Protein AF-0000000065928190 (afdb_homodimer)

pLDDT: mean 97.29, std 3.06, range [62.31, 98.94]

Organism: Dirofilaria immitis (NCBI:txid6287)

Secondary structure (DSSP, 8-state):
--EEEEE-SSSGGGHHHHHHHHHTT---EEEE--HHHHHHHGGGSGGG-S-EEEETTEEEESHHHHHHHHHHHTT-S-SSHHHHHHHHHHHHHHHHHHHHHHHHHHH-HHHHHHHIIIIIHHHHHHHHHHHHTTTGGGSSBTTBSS--HHHHHHHHHHHHHHHH-TTTTTT-HHHHHHHHHHHTSHHHHHHHHHHHHHT--SSTTS--/--EEEEE-SSSGGGHHHHHHHHHTT---EEEE--HHHHHHHGGGSGGG-S-EEEETTEEEESHHHHHHHHHHHTT-S-SSHHHHHHHHHHHHHHHHHHHHHHHHHHH-HHHHHHHIIIIIHHHHHHHHHHHHTTTGGGSSBTTBSS--HHHHHHHHHHHHHHHH-TTTTTT-HHHHHHHHHHHTSHHHHHHHHHHHHHT--SSTTS--

Solvent-accessible surface area (backbone atoms only — not comparable to full-atom values): 22181 Å² total; per-residue (Å²): 133,65,33,34,41,38,32,53,76,39,37,58,75,47,35,34,52,51,49,46,34,53,61,70,68,49,74,61,46,81,43,64,43,54,72,81,61,38,72,82,50,28,84,80,30,72,78,48,50,73,33,34,36,28,63,64,88,44,78,36,36,46,51,69,22,42,44,52,43,51,13,65,74,66,66,17,43,60,90,46,68,70,47,29,31,51,46,41,26,52,38,52,54,52,47,54,50,50,50,54,48,51,47,32,64,74,73,32,39,92,79,35,44,64,56,34,61,71,53,49,49,54,56,51,50,46,40,52,42,57,57,33,36,75,26,73,65,22,74,52,30,74,69,18,92,43,72,36,52,43,48,33,42,50,40,48,53,52,54,53,47,35,66,61,36,78,63,72,43,74,87,32,62,50,52,44,51,37,44,51,54,56,47,61,36,66,57,42,33,53,50,49,52,54,46,58,72,66,61,59,38,53,36,93,80,80,49,105,134,65,33,35,40,38,33,52,76,38,36,58,75,48,37,34,52,51,50,46,34,51,60,70,68,49,74,62,46,81,44,65,44,52,71,80,61,39,70,81,50,28,84,79,32,73,78,48,50,72,34,33,38,29,61,64,90,44,78,34,34,46,52,70,24,42,43,52,42,51,12,65,73,67,67,17,44,58,91,45,68,70,46,29,31,52,47,40,25,52,39,52,53,50,48,54,49,49,51,54,50,51,48,32,63,73,73,32,40,92,78,36,46,64,57,35,62,72,54,47,47,54,55,51,50,47,40,53,41,56,57,34,37,75,25,71,66,22,72,53,30,74,70,18,92,41,73,38,51,44,48,33,43,49,39,48,52,52,54,52,48,36,67,62,36,77,63,72,44,74,90,32,63,50,52,43,50,37,43,50,54,55,47,60,36,66,58,42,34,55,50,49,50,54,46,58,72,66,60,59,37,52,36,95,79,80,50,105

Foldseek 3Di:
DEKEWEDALFCELCVLVVLVCLLLVHDYHYHHDHPVRLVVCLVVAVVSDDGWMDDDPDIDHDSVRSLVVVQVVSVQQDDDPVSNVQLVVLLVLLVVLVVVVCCCFPPPVVPCLVVCLVPVLLVSLVVSLVQCCVEPHLQEESNHPGHHSSLSSLLVSVVVVCVSPVCSCVVRVSSVNSNVVSCPSPSNVVVVVVVVVVVRHNDPVPTD/DEKEWEDALFCELCVLVVLVCLLLVHDYHYHHDHPVRLVVCLVVAVVSDDGWMDDDPDIDHDSVRSLVVVQVVSVQQDDDPVSNVQLVVLLVLLVVLVVVVCCCFPPPVVPCLVVCLVPVLLVSLVVSLVQCCVEPHLQEESNHPGHHSSLSSLLVSVVVVCVSPVCSCVVRVSSVNSNVVSCPSPSNVVVVVVVVVVVRHNDPVNTD

Sequence (416 aa):
MSYKLTYFPIRGLAEPIRLLLVDQGIKFTDEHIPKDDFVSIKSQFQFGQLPCFYDGDQQIVQSGAILRHLARKFNLNGENNAETSYVDMFYEGIRDLHSKYTRMIYEAYETQKDPFIKNILPQELAKLEKLLATRDNGKNFILGDKISFADYVLFEELDVQQILDPHCLEKFPLLKAFHQRLGDKPKIKEYCAKRNASKMPVNGNGKQMSYKLTYFPIRGLAEPIRLLLVDQGIKFTDEHIPKDDFVSIKSQFQFGQLPCFYDGDQQIVQSGAILRHLARKFNLNGENNAETSYVDMFYEGIRDLHSKYTRMIYEAYETQKDPFIKNILPQELAKLEKLLATRDNGKNFILGDKISFADYVLFEELDVQQILDPHCLEKFPLLKAFHQRLGDKPKIKEYCAKRNASKMPVNGNGKQ

Nearest PDB structures (foldseek):
  1tu7-assembly1_B  TM=9.940E-01  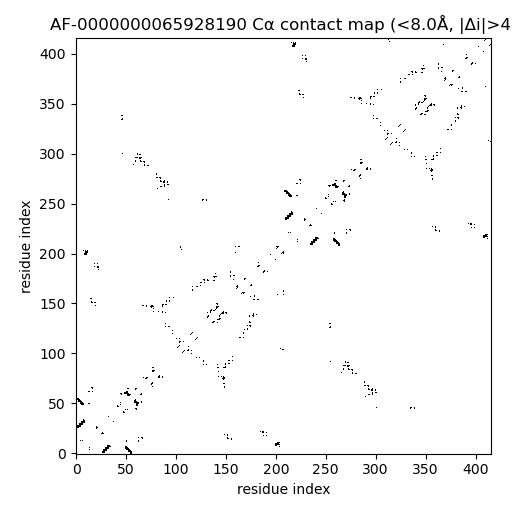e=1.735E-29  Onchocerca volvulus
  5d73-assembly1_B  TM=9.952E-01  e=2.834E-28  Wuchereria bancrofti
  4q5f-assembly1_A  TM=9.000E-01  e=3.903E-14  Ascaris suum
  3vpq-assembly1_A  TM=8.526E-01  e=6.044E-13  Bombyx mori
  2hnl-assembly1_B  TM=8.867E-01  e=6.780E-12  Onchocerca volvulus

Radius of gyration: 20.96 Å; Cα contacts (8 Å, |Δi|>4): 597; chains: 2; bounding box: 44×54×53 Å

InterPro domains:
  IPR003082 Glutathione S-transferase, Pi class [PR01268] (45-61)
  IPR003082 Glutathione S-transferase, Pi class [PR01268] (97-118)
  IPR003082 Glutathione S-transferase, Pi class [PR01268] (189-208)
  IPR004045 Glutathione S-transferase, N-terminal [PF02798] (4-72)
  IPR004045 Glutathione S-transferase, N-terminal [PS50404] (1-78)
  IPR004046 Glutathione S-transferase, C-terminal [PF14497] (95-195)
  IPR010987 Glutathione S-transferase, C-terminal-like [PS50405] (80-200)
  IPR036249 Thioredoxin-like superfamily [SSF52833] (1-76)
  IPR036282 Glutathione S-transferase, C-terminal domain superfamily [SSF47616] (76-204)
  IPR040079 Glutathione transferase family [SFLDS00019] (1-198)
  IPR050213 Glutathione S-transferase superfamily [PTHR11571] (2-196)

Structure (mmCIF, N/CA/C/O backbone):
data_AF-0000000065928190-model_v1
#
loop_
_entity.id
_entity.type
_entity.pdbx_description
1 polymer 'Glutathione S-transferase'
#
loop_
_atom_site.group_PDB
_atom_site.id
_atom_site.type_symbol
_atom_site.label_atom_id
_atom_site.label_alt_id
_atom_site.label_comp_id
_atom_site.label_asym_id
_atom_site.label_entity_id
_atom_site.label_seq_id
_atom_site.pdbx_PDB_ins_code
_atom_site.Cartn_x
_atom_site.Cartn_y
_atom_site.Cartn_z
_atom_site.occupancy
_atom_site.B_iso_or_equiv
_atom_site.auth_seq_id
_atom_site.auth_comp_id
_atom_site.auth_asym_id
_atom_site.auth_atom_id
_atom_site.pdbx_PDB_model_num
ATOM 1 N N . MET A 1 1 ? -17.203 1.681 -23.172 1 62.91 1 MET A N 1
ATOM 2 C CA . MET A 1 1 ? -16.281 2.598 -22.516 1 62.91 1 MET A CA 1
ATOM 3 C C . MET A 1 1 ? -14.836 2.125 -22.672 1 62.91 1 MET A C 1
ATOM 5 O O . MET A 1 1 ? -14.578 0.923 -22.734 1 62.91 1 MET A O 1
ATOM 9 N N . SER A 1 2 ? -13.812 2.967 -23.078 1 87.94 2 SER A N 1
ATOM 10 C CA . SER A 1 2 ? -12.484 2.523 -23.5 1 87.94 2 SER A CA 1
ATOM 11 C C . SER A 1 2 ? -11.508 2.535 -22.328 1 87.94 2 SER A C 1
ATOM 13 O O . SER A 1 2 ? -11.438 3.51 -21.578 1 87.94 2 SER A O 1
ATOM 15 N N . TYR A 1 3 ? -10.961 1.403 -21.828 1 98.06 3 TYR A N 1
ATOM 16 C CA . TYR A 1 3 ? -9.914 1.293 -20.828 1 98.06 3 TYR A CA 1
ATOM 17 C C . TYR A 1 3 ? -8.531 1.328 -21.469 1 98.06 3 TYR A C 1
ATOM 19 O O . TYR A 1 3 ? -8.328 0.777 -22.547 1 98.06 3 TYR A O 1
ATOM 27 N N . LYS A 1 4 ? -7.625 2.062 -20.797 1 98.62 4 LYS A N 1
ATOM 28 C CA . LYS A 1 4 ? -6.23 2.104 -21.234 1 98.62 4 LYS A CA 1
ATOM 29 C C . LYS A 1 4 ? -5.285 1.964 -20.031 1 98.62 4 LYS A C 1
ATOM 31 O O . LYS A 1 4 ? -5.5 2.58 -19 1 98.62 4 LYS A O 1
ATOM 36 N N . LEU A 1 5 ? -4.355 1.077 -20.156 1 98.81 5 LEU A N 1
ATOM 37 C CA . LEU A 1 5 ? -3.262 0.922 -19.203 1 98.81 5 LEU A CA 1
ATOM 38 C C . LEU A 1 5 ? -1.934 1.33 -19.828 1 98.81 5 LEU A C 1
ATOM 40 O O . LEU A 1 5 ? -1.539 0.789 -20.859 1 98.81 5 LEU A O 1
ATOM 44 N N . THR A 1 6 ? -1.296 2.34 -19.281 1 98.75 6 THR A N 1
ATOM 45 C CA . THR A 1 6 ? 0.002 2.816 -19.734 1 98.75 6 THR A CA 1
ATOM 46 C C . THR A 1 6 ? 1.105 2.416 -18.766 1 98.75 6 THR A C 1
ATOM 48 O O . THR A 1 6 ? 1.013 2.691 -17.562 1 98.75 6 THR A O 1
ATOM 51 N N . TYR A 1 7 ? 2.061 1.746 -19.281 1 98.69 7 TYR A N 1
ATOM 52 C CA . TYR A 1 7 ? 3.203 1.332 -18.484 1 98.69 7 TYR A CA 1
ATOM 53 C C . TYR A 1 7 ? 4.438 1.118 -19.344 1 98.69 7 TYR A C 1
ATOM 55 O O . TYR A 1 7 ? 4.41 1.399 -20.547 1 98.69 7 TYR A O 1
ATOM 63 N N . PHE A 1 8 ? 5.598 0.828 -18.734 1 98.44 8 PHE A N 1
ATOM 64 C CA . PHE A 1 8 ? 6.809 0.451 -19.453 1 98.44 8 PHE A CA 1
ATOM 65 C C . PHE A 1 8 ? 6.656 -0.93 -20.078 1 98.44 8 PHE A C 1
ATOM 67 O O . PHE A 1 8 ? 5.77 -1.697 -19.703 1 98.44 8 PHE A O 1
ATOM 74 N N . PRO A 1 9 ? 7.52 -1.209 -21.062 1 97.44 9 PRO A N 1
ATOM 75 C CA . PRO A 1 9 ? 7.434 -2.535 -21.688 1 97.44 9 PRO A CA 1
ATOM 76 C C . PRO A 1 9 ? 8.055 -3.629 -20.812 1 97.44 9 PRO A C 1
ATOM 78 O O . PRO A 1 9 ? 8.953 -4.344 -21.266 1 97.44 9 PRO A O 1
ATOM 81 N N . ILE A 1 10 ? 7.555 -3.793 -19.641 1 98.25 10 ILE A N 1
ATOM 82 C CA . ILE A 1 10 ? 7.93 -4.809 -18.672 1 98.25 10 ILE A CA 1
ATOM 83 C C . ILE A 1 10 ? 6.684 -5.297 -17.922 1 98.25 10 ILE A C 1
ATOM 85 O O . ILE A 1 10 ? 5.617 -4.688 -18.031 1 98.25 10 ILE A O 1
ATOM 89 N N . ARG A 1 11 ? 6.746 -6.438 -17.219 1 98.31 11 ARG A N 1
ATOM 90 C CA . ARG A 1 11 ? 5.66 -6.883 -16.344 1 98.31 11 ARG A CA 1
ATOM 91 C C . ARG A 1 11 ? 5.43 -5.902 -15.203 1 98.31 11 ARG A C 1
ATOM 93 O O . ARG A 1 11 ? 4.414 -5.207 -15.172 1 98.31 11 ARG A O 1
ATOM 100 N N . GLY A 1 12 ? 6.48 -5.758 -14.336 1 97.81 12 GLY A N 1
ATOM 101 C CA . GLY A 1 12 ? 6.473 -4.762 -13.273 1 97.81 12 GLY A CA 1
ATOM 102 C C . GLY A 1 12 ? 5.145 -4.684 -12.539 1 97.81 12 GLY A C 1
ATOM 103 O O . GLY A 1 12 ? 4.469 -5.699 -12.359 1 97.81 12 GLY A O 1
ATOM 104 N N . LEU A 1 13 ? 4.77 -3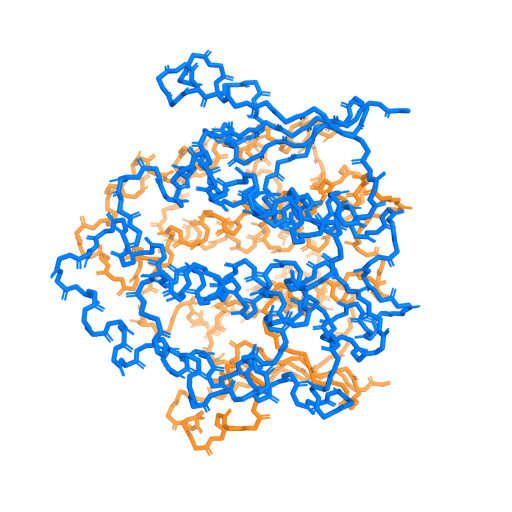.541 -12.102 1 98.5 13 LEU A N 1
ATOM 105 C CA . LEU A 1 13 ? 3.613 -3.309 -11.242 1 98.5 13 LEU A CA 1
ATOM 106 C C . LEU A 1 13 ? 2.322 -3.322 -12.055 1 98.5 13 LEU A C 1
ATOM 108 O O . LEU A 1 13 ? 1.229 -3.402 -11.492 1 98.5 13 LEU A O 1
ATOM 112 N N . ALA A 1 14 ? 2.4 -3.334 -13.344 1 98.75 14 ALA A N 1
ATOM 113 C CA . ALA A 1 14 ? 1.209 -3.291 -14.188 1 98.75 14 ALA A CA 1
ATOM 114 C C . ALA A 1 14 ? 0.687 -4.695 -14.469 1 98.75 14 ALA A C 1
ATOM 116 O O . ALA A 1 14 ? -0.461 -4.867 -14.891 1 98.75 14 ALA A O 1
ATOM 117 N N . GLU A 1 15 ? 1.521 -5.676 -14.25 1 98.81 15 GLU A N 1
ATOM 118 C CA . GLU A 1 15 ? 1.199 -7.02 -14.719 1 98.81 15 GLU A CA 1
ATOM 119 C C . GLU A 1 15 ? -0.028 -7.574 -14.008 1 98.81 15 GLU A C 1
ATOM 121 O O . GLU A 1 15 ? -0.903 -8.172 -14.633 1 98.81 15 GLU A O 1
ATOM 126 N N . PRO A 1 16 ? -0.152 -7.422 -12.68 1 98.94 16 PRO A N 1
ATOM 127 C CA . PRO A 1 16 ? -1.385 -7.906 -12.047 1 98.94 16 PRO A CA 1
ATOM 128 C C . PRO A 1 16 ? -2.635 -7.234 -12.609 1 98.94 16 PRO A C 1
ATOM 130 O O . PRO A 1 16 ? -3.703 -7.852 -12.664 1 98.94 16 PRO A O 1
ATOM 133 N N . ILE A 1 17 ? -2.496 -5.984 -13.016 1 98.94 17 ILE A N 1
ATOM 134 C CA . ILE A 1 17 ? -3.615 -5.262 -13.609 1 98.94 17 ILE A CA 1
ATOM 135 C C . ILE A 1 17 ? -3.986 -5.898 -14.945 1 98.94 17 ILE A C 1
ATOM 137 O O . ILE A 1 17 ? -5.164 -6.137 -15.219 1 98.94 17 ILE A O 1
ATOM 141 N N . ARG A 1 18 ? -2.965 -6.23 -15.758 1 98.88 18 ARG A N 1
ATOM 142 C CA . ARG A 1 18 ? -3.191 -6.914 -17.031 1 98.88 18 ARG A CA 1
ATOM 143 C C . ARG A 1 18 ? -3.881 -8.258 -16.812 1 98.88 18 ARG A C 1
ATOM 145 O O . ARG A 1 18 ? -4.863 -8.578 -17.484 1 98.88 18 ARG A O 1
ATOM 152 N N . LEU A 1 19 ? -3.383 -9.016 -15.875 1 98.94 19 LEU A N 1
ATOM 153 C CA . LEU A 1 19 ? -3.934 -10.328 -15.57 1 98.94 19 LEU A CA 1
ATOM 154 C C . LEU A 1 19 ? -5.402 -10.227 -15.18 1 98.94 19 LEU A C 1
ATOM 156 O O . LEU A 1 19 ? -6.23 -11.023 -15.633 1 98.94 19 LEU A O 1
ATOM 160 N N . LEU A 1 20 ? -5.734 -9.273 -14.328 1 98.88 20 LEU A N 1
ATOM 161 C CA . LEU A 1 20 ? -7.105 -9.039 -13.883 1 98.88 20 LEU A CA 1
ATOM 162 C C . LEU A 1 20 ? -8.016 -8.727 -15.07 1 98.88 20 LEU A C 1
ATOM 164 O O . LEU A 1 20 ? -9.062 -9.352 -15.234 1 98.88 20 LEU A O 1
ATOM 168 N N . LEU A 1 21 ? -7.59 -7.789 -15.93 1 98.81 21 LEU A N 1
ATOM 169 C CA . LEU A 1 21 ? -8.398 -7.363 -17.062 1 98.81 21 LEU A CA 1
ATOM 170 C C . LEU A 1 21 ? -8.602 -8.516 -18.047 1 98.81 21 LEU A C 1
ATOM 172 O O . LEU A 1 21 ? -9.719 -8.719 -18.531 1 98.81 21 LEU A O 1
ATOM 176 N N . VAL A 1 22 ? -7.566 -9.266 -18.281 1 98.69 22 VAL A N 1
ATOM 177 C CA . VAL A 1 22 ? -7.609 -10.391 -19.219 1 98.69 22 VAL A CA 1
ATOM 178 C C . VAL A 1 22 ? -8.562 -11.461 -18.688 1 98.69 22 VAL A C 1
ATOM 180 O O . VAL A 1 22 ? -9.453 -11.922 -19.406 1 98.69 22 VAL A O 1
ATOM 183 N N . ASP A 1 23 ? -8.406 -11.828 -17.469 1 98.62 23 ASP A N 1
ATOM 184 C CA . ASP A 1 23 ? -9.211 -12.891 -16.875 1 98.62 23 ASP A CA 1
ATOM 185 C C . ASP A 1 23 ? -10.695 -12.508 -16.859 1 98.62 23 ASP A C 1
ATOM 187 O O . ASP A 1 23 ? -11.562 -13.359 -17.062 1 98.62 23 ASP A O 1
ATOM 191 N N . GLN A 1 24 ? -10.977 -11.211 -16.625 1 98.19 24 GLN A N 1
ATOM 192 C CA . GLN A 1 24 ? -12.344 -10.742 -16.5 1 98.19 24 GLN A CA 1
ATOM 193 C C . GLN A 1 24 ? -12.938 -10.406 -17.875 1 98.19 24 GLN A C 1
ATOM 195 O O . GLN A 1 24 ? -14.086 -9.969 -17.969 1 98.19 24 GLN A O 1
ATOM 200 N N . GLY A 1 25 ? -12.156 -10.555 -18.875 1 97.94 25 GLY A N 1
ATOM 201 C CA . GLY A 1 25 ? -12.633 -10.344 -20.234 1 97.94 25 GLY A CA 1
ATOM 202 C C . GLY A 1 25 ? -12.875 -8.883 -20.562 1 97.94 25 GLY A C 1
ATOM 203 O O . GLY A 1 25 ? -13.758 -8.562 -21.359 1 97.94 25 GLY A O 1
ATOM 204 N N . ILE A 1 26 ? -12.172 -8.055 -19.938 1 97.88 26 ILE A N 1
ATOM 205 C CA . ILE A 1 26 ? -12.328 -6.621 -20.141 1 97.88 26 ILE A CA 1
ATOM 206 C C . ILE A 1 26 ? -11.352 -6.145 -21.203 1 97.88 26 ILE A C 1
ATOM 208 O O . ILE A 1 26 ? -10.133 -6.277 -21.047 1 97.88 26 ILE A O 1
ATOM 212 N N . LYS A 1 27 ? -11.922 -5.617 -22.25 1 97.5 27 LYS A N 1
ATOM 213 C CA . LYS A 1 27 ? -11.086 -5.082 -23.328 1 97.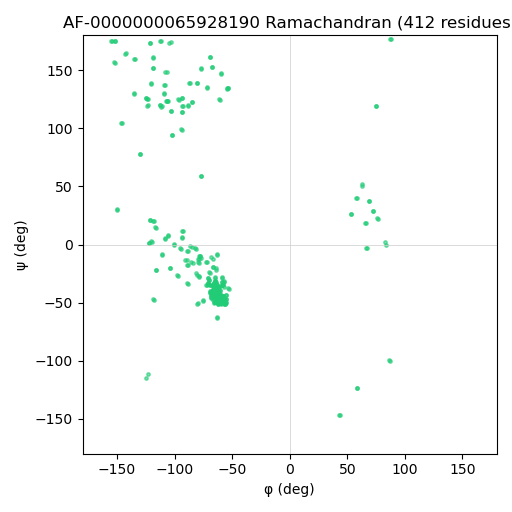5 27 LYS A CA 1
ATOM 214 C C . LYS A 1 27 ? -10.406 -3.783 -22.891 1 97.5 27 LYS A C 1
ATOM 216 O O . LYS A 1 27 ? -11.031 -2.939 -22.234 1 97.5 27 LYS A O 1
ATOM 221 N N . PHE A 1 28 ? -9.078 -3.67 -23.188 1 98.38 28 PHE A N 1
ATOM 222 C CA . PHE A 1 28 ? -8.32 -2.473 -22.844 1 98.38 28 PHE A CA 1
ATOM 223 C C . PHE A 1 28 ? -7.16 -2.277 -23.812 1 98.38 28 PHE A C 1
ATOM 225 O O . PHE A 1 28 ? -6.711 -3.23 -24.453 1 98.38 28 PHE A O 1
ATOM 232 N N . THR A 1 29 ? -6.711 -1.042 -23.922 1 98.38 29 THR A N 1
ATOM 233 C CA . THR A 1 29 ? -5.477 -0.741 -24.641 1 98.38 29 THR A CA 1
ATOM 234 C C . THR A 1 29 ? -4.27 -0.842 -23.703 1 98.38 29 THR A C 1
ATOM 236 O O . THR A 1 29 ? -4.219 -0.169 -22.672 1 98.38 29 THR A O 1
ATOM 239 N N . ASP A 1 30 ? -3.377 -1.722 -24.031 1 98.19 30 ASP A N 1
ATOM 240 C CA . ASP A 1 30 ? -2.127 -1.856 -23.297 1 98.19 30 ASP A CA 1
ATOM 241 C C . ASP A 1 30 ? -1.013 -1.039 -23.938 1 98.19 30 ASP A C 1
ATOM 243 O O . ASP A 1 30 ? -0.354 -1.506 -24.875 1 98.19 30 ASP A O 1
ATOM 247 N N . GLU A 1 31 ? -0.757 0.125 -23.406 1 98.31 31 GLU A N 1
ATOM 248 C CA . GLU A 1 31 ? 0.225 1.033 -23.984 1 98.31 31 GLU A CA 1
ATOM 249 C C . GLU A 1 31 ? 1.578 0.905 -23.297 1 98.31 31 GLU A C 1
ATOM 251 O O . GLU A 1 31 ? 1.672 1.056 -22.078 1 98.31 31 GLU A O 1
ATOM 256 N N . HIS A 1 32 ? 2.58 0.648 -24.078 1 98.12 32 HIS A N 1
ATOM 257 C CA . HIS A 1 32 ? 3.945 0.547 -23.578 1 98.12 32 HIS A CA 1
ATOM 258 C C . HIS A 1 32 ? 4.77 1.769 -23.969 1 98.12 32 HIS A C 1
ATOM 260 O O . HIS A 1 32 ? 4.875 2.092 -25.156 1 98.12 32 HIS A O 1
ATOM 266 N N . ILE A 1 33 ? 5.32 2.414 -22.984 1 97.94 33 ILE A N 1
ATOM 267 C CA . ILE A 1 33 ? 6.156 3.59 -23.203 1 97.94 33 ILE A CA 1
ATOM 268 C C . ILE A 1 33 ? 7.602 3.275 -22.828 1 97.94 33 ILE A C 1
ATOM 270 O O . ILE A 1 33 ? 7.895 2.973 -21.672 1 97.94 33 ILE A O 1
ATOM 274 N N . PRO A 1 34 ? 8.523 3.398 -23.828 1 96.94 34 PRO A N 1
ATOM 275 C CA . PRO A 1 34 ? 9.93 3.242 -23.469 1 96.94 34 PRO A CA 1
ATOM 276 C C . PRO A 1 34 ? 10.383 4.258 -22.422 1 96.94 34 PRO A C 1
ATOM 278 O O . PRO A 1 34 ? 9.945 5.414 -22.438 1 96.94 34 PRO A O 1
ATOM 281 N N . LYS A 1 35 ? 11.266 3.846 -21.609 1 95 35 LYS A N 1
ATOM 282 C CA . LYS A 1 35 ? 11.727 4.672 -20.5 1 95 35 LYS A CA 1
ATOM 283 C C . LYS A 1 35 ? 12.227 6.027 -21 1 95 35 LYS A C 1
ATOM 285 O O . LYS A 1 35 ? 11.945 7.059 -20.391 1 95 35 LYS A O 1
ATOM 290 N N . ASP A 1 36 ? 12.953 6.043 -22.031 1 95.69 36 ASP A N 1
ATOM 291 C CA . ASP A 1 36 ? 13.531 7.27 -22.562 1 95.69 36 ASP A CA 1
ATOM 292 C C . ASP A 1 36 ? 12.438 8.227 -23.047 1 95.69 36 ASP A C 1
ATOM 294 O O . ASP A 1 36 ? 12.586 9.445 -22.953 1 95.69 36 ASP A O 1
ATOM 298 N N . ASP A 1 37 ? 11.352 7.691 -23.516 1 97.38 37 ASP A N 1
ATOM 299 C CA . ASP A 1 37 ? 10.234 8.5 -24 1 97.38 37 ASP A CA 1
ATOM 300 C C . ASP A 1 37 ? 9.398 9.031 -22.844 1 97.38 37 ASP A C 1
ATOM 302 O O . ASP A 1 37 ? 8.781 10.094 -22.953 1 97.38 37 ASP A O 1
ATOM 306 N N . PHE A 1 38 ? 9.422 8.297 -21.781 1 97.38 38 PHE A N 1
ATOM 307 C CA . PHE A 1 38 ? 8.617 8.648 -20.625 1 97.38 38 PHE A CA 1
ATOM 308 C C . PHE A 1 38 ? 9.086 9.969 -20.016 1 97.38 38 PHE A C 1
ATOM 310 O O . PHE A 1 38 ? 8.273 10.758 -19.531 1 97.38 38 PHE A O 1
ATOM 317 N N . VAL A 1 39 ? 10.359 10.305 -20.094 1 95.75 39 VAL A N 1
ATOM 318 C CA . VAL A 1 39 ? 10.961 11.477 -19.469 1 95.75 39 VAL A CA 1
ATOM 319 C C . VAL A 1 39 ? 10.266 12.742 -19.984 1 95.75 39 VAL A C 1
ATOM 321 O O . VAL A 1 39 ? 9.977 13.656 -19.203 1 95.75 39 VAL A O 1
ATOM 324 N N . SER A 1 40 ? 9.875 12.75 -21.203 1 97.12 40 SER A N 1
ATOM 325 C CA . SER A 1 40 ? 9.336 13.961 -21.812 1 97.12 40 SER A CA 1
ATOM 326 C C . SER A 1 40 ? 7.844 14.102 -21.531 1 97.12 40 SER A C 1
ATOM 328 O O . SER A 1 40 ? 7.277 15.188 -21.688 1 97.12 40 SER A O 1
ATOM 330 N N . ILE A 1 41 ? 7.199 13 -21.078 1 97.38 41 ILE A N 1
ATOM 331 C CA . ILE A 1 41 ? 5.746 13.078 -20.953 1 97.38 41 ILE A CA 1
ATOM 332 C C . ILE A 1 41 ? 5.332 12.836 -19.5 1 97.38 41 ILE A C 1
ATOM 334 O O . ILE A 1 41 ? 4.141 12.805 -19.188 1 97.38 41 ILE A O 1
ATOM 338 N N . LYS A 1 42 ? 6.266 12.641 -18.609 1 96.38 42 LYS A N 1
ATOM 339 C CA . LYS A 1 42 ? 5.984 12.234 -17.25 1 96.38 42 LYS A CA 1
ATOM 340 C C . LYS A 1 42 ? 5.078 13.242 -16.547 1 96.38 42 LYS A C 1
ATOM 342 O O . LYS A 1 42 ? 4.293 12.875 -15.664 1 96.38 42 LYS A O 1
ATOM 347 N N . SER A 1 43 ? 5.109 14.547 -16.922 1 95.31 43 SER A N 1
ATOM 348 C CA . SER A 1 43 ? 4.312 15.594 -16.281 1 95.31 43 SER A CA 1
ATOM 349 C C . SER A 1 43 ? 2.826 15.406 -16.562 1 95.31 43 SER A C 1
ATOM 351 O O . SER A 1 43 ? 1.983 16 -15.891 1 95.31 43 SER A O 1
ATOM 353 N N . GLN A 1 44 ? 2.477 14.508 -17.484 1 95.75 44 GLN A N 1
ATOM 354 C CA . GLN A 1 44 ? 1.084 14.242 -17.828 1 95.75 44 GLN A CA 1
ATOM 355 C C . GLN A 1 44 ? 0.431 13.328 -16.797 1 95.75 44 GLN A C 1
ATOM 357 O O . GLN A 1 44 ? -0.795 13.211 -16.75 1 95.75 44 GLN A O 1
ATOM 362 N N . PHE A 1 45 ? 1.271 12.758 -16.062 1 97.31 45 PHE A N 1
ATOM 363 C CA . PHE A 1 45 ? 0.772 11.75 -15.125 1 97.31 45 PHE A CA 1
ATOM 364 C C . PHE A 1 45 ? 0.851 12.266 -13.695 1 97.31 45 PHE A C 1
ATOM 366 O O . PHE A 1 45 ? 1.852 12.867 -13.297 1 97.31 45 PHE A O 1
ATOM 373 N N . GLN A 1 46 ? -0.198 12 -12.953 1 96.44 46 GLN A N 1
ATOM 374 C CA . GLN A 1 46 ? -0.129 12.32 -11.539 1 96.44 46 GLN A CA 1
ATOM 375 C C . GLN A 1 46 ? 1.086 11.672 -10.883 1 96.44 46 GLN A C 1
ATOM 377 O O . GLN A 1 46 ? 1.413 10.516 -11.18 1 96.44 46 GLN A O 1
ATOM 382 N N . PHE A 1 47 ? 1.809 12.438 -10.086 1 97.62 47 PHE A N 1
ATOM 383 C CA . PHE A 1 47 ? 3.045 12.078 -9.406 1 97.62 47 PHE A CA 1
ATOM 384 C C . PHE A 1 47 ? 4.172 11.852 -10.406 1 97.62 47 PHE A C 1
ATOM 386 O O . PHE A 1 47 ? 5.293 11.516 -10.016 1 97.62 47 PHE A O 1
ATOM 393 N N . GLY A 1 48 ? 3.859 11.945 -11.719 1 97.25 48 GLY A N 1
ATOM 394 C CA . GLY A 1 48 ? 4.871 11.688 -12.727 1 97.25 48 GLY A CA 1
ATOM 395 C C . GLY A 1 48 ? 5.293 10.227 -12.789 1 97.25 48 GLY A C 1
ATOM 396 O O . GLY A 1 48 ? 6.469 9.93 -13.016 1 97.25 48 GLY A O 1
ATOM 397 N N . GLN A 1 49 ? 4.309 9.352 -12.602 1 97.19 49 GLN A N 1
ATOM 398 C CA . GLN A 1 49 ? 4.66 7.941 -12.477 1 97.19 49 GLN A CA 1
ATOM 399 C C . GLN A 1 49 ? 3.734 7.066 -13.312 1 97.19 49 GLN A C 1
ATOM 401 O O . GLN A 1 49 ? 2.66 7.508 -13.727 1 97.19 49 GLN A O 1
ATOM 406 N N . LEU A 1 50 ? 4.152 5.914 -13.602 1 98.31 50 LEU A N 1
ATOM 407 C CA . LEU A 1 50 ? 3.395 4.805 -14.172 1 98.31 50 LEU A CA 1
ATOM 408 C C . LEU A 1 50 ? 3.391 3.605 -13.227 1 98.31 50 LEU A C 1
ATOM 410 O O . LEU A 1 50 ? 4.281 3.471 -12.383 1 98.31 50 LEU A O 1
ATOM 414 N N . PRO A 1 51 ? 2.363 2.738 -13.242 1 98.69 51 PRO A N 1
ATOM 415 C CA . PRO A 1 51 ? 1.297 2.605 -14.234 1 98.69 51 PRO A CA 1
ATOM 416 C C . PRO A 1 51 ? 0.219 3.678 -14.094 1 98.69 51 PRO A C 1
ATOM 418 O O . PRO A 1 51 ? 0.039 4.234 -13.008 1 98.69 51 PRO A O 1
ATOM 421 N N . CYS A 1 52 ? -0.37 3.963 -15.188 1 98.75 52 CYS A N 1
ATOM 422 C CA . CYS A 1 52 ? -1.54 4.832 -15.258 1 98.75 52 CYS A CA 1
ATOM 423 C C . CYS A 1 52 ? -2.695 4.137 -15.961 1 98.75 52 CYS A C 1
ATOM 425 O O . CYS A 1 52 ? -2.527 3.604 -17.062 1 98.75 52 CYS A O 1
ATOM 427 N N . PHE A 1 53 ? -3.834 4.074 -15.336 1 98.81 53 PHE A N 1
ATOM 428 C CA . PHE A 1 53 ? -5.047 3.494 -15.898 1 98.81 53 PHE A CA 1
ATOM 429 C C . PHE A 1 53 ? -6.074 4.574 -16.203 1 98.81 53 PHE A C 1
ATOM 431 O O . PHE A 1 53 ? -6.316 5.461 -15.375 1 98.81 53 PHE A O 1
ATOM 438 N N . TYR A 1 54 ? -6.59 4.539 -17.391 1 98.25 54 TYR A N 1
ATOM 439 C CA . TYR A 1 54 ? -7.676 5.43 -17.797 1 98.25 54 TYR A CA 1
ATOM 440 C C . TYR A 1 54 ? -9.008 4.691 -17.812 1 98.25 54 TYR A C 1
ATOM 442 O O . TYR A 1 54 ? -9.172 3.707 -18.547 1 98.25 54 TYR A O 1
ATOM 450 N N . ASP A 1 55 ? -9.891 5.047 -16.984 1 97.44 55 ASP A N 1
ATOM 451 C CA . ASP A 1 55 ? -11.297 4.672 -17.031 1 97.44 55 ASP A CA 1
ATOM 452 C C . ASP A 1 55 ? -12.156 5.82 -17.578 1 97.44 55 ASP A C 1
ATOM 454 O O . ASP A 1 55 ? -12.602 6.68 -16.812 1 97.44 55 ASP A O 1
ATOM 458 N N . GLY A 1 56 ? -12.406 5.805 -18.828 1 94.19 56 GLY A N 1
ATOM 459 C CA . GLY A 1 56 ? -12.906 7.008 -19.469 1 94.19 56 GLY A CA 1
ATOM 460 C C . GLY A 1 56 ? -11.977 8.195 -19.328 1 94.19 56 GLY A C 1
ATOM 461 O O . GLY A 1 56 ? -10.789 8.102 -19.641 1 94.19 56 GLY A O 1
ATOM 462 N N . ASP A 1 57 ? -12.492 9.203 -18.797 1 91.62 57 ASP A N 1
ATOM 463 C CA . ASP A 1 57 ? -11.703 10.422 -18.625 1 91.62 57 ASP A CA 1
ATOM 464 C C . ASP A 1 57 ? -10.961 10.414 -17.297 1 91.62 57 ASP A C 1
ATOM 466 O O . ASP A 1 57 ? -10.109 11.273 -17.047 1 91.62 57 ASP A O 1
ATOM 470 N N . GLN A 1 58 ? -11.234 9.453 -16.547 1 94.69 58 GLN A N 1
ATOM 471 C CA . GLN A 1 58 ? -10.602 9.398 -15.242 1 94.69 58 GLN A CA 1
ATOM 472 C C . GLN A 1 58 ? -9.219 8.75 -15.32 1 94.69 58 GLN A C 1
ATOM 474 O O . GLN A 1 58 ? -9.086 7.633 -15.812 1 94.69 58 GLN A O 1
ATOM 479 N N . GLN A 1 59 ? -8.18 9.492 -14.867 1 97.19 59 GLN A N 1
ATOM 480 C CA . GLN A 1 59 ? -6.82 8.984 -14.742 1 97.19 59 GLN A CA 1
ATOM 481 C C . GLN A 1 59 ? -6.562 8.453 -13.328 1 97.19 59 GLN A C 1
ATOM 483 O O . GLN A 1 59 ? -6.816 9.148 -12.344 1 97.19 59 GLN A O 1
ATOM 488 N N . ILE A 1 60 ? -6.129 7.25 -13.234 1 98.25 60 ILE A N 1
ATOM 489 C CA . ILE A 1 60 ? -5.738 6.664 -11.953 1 98.25 60 ILE A CA 1
ATOM 490 C C . ILE A 1 60 ? -4.297 6.168 -12.039 1 98.25 60 ILE A C 1
ATOM 492 O O . ILE A 1 60 ? -3.945 5.402 -12.938 1 98.25 60 ILE A O 1
ATOM 496 N N . VAL A 1 61 ? -3.531 6.672 -11.102 1 98.19 61 VAL A N 1
ATOM 497 C CA . VAL A 1 61 ? -2.162 6.188 -10.977 1 98.19 61 VAL A CA 1
ATOM 498 C C . VAL A 1 61 ? -2.012 5.406 -9.672 1 98.19 61 VAL A C 1
ATOM 500 O O . VAL A 1 61 ? -2.951 5.328 -8.875 1 98.19 61 VAL A O 1
ATOM 503 N N . GLN A 1 62 ? -0.844 4.824 -9.484 1 98.19 62 GLN A N 1
ATOM 504 C CA . GLN A 1 62 ? -0.576 3.932 -8.359 1 98.19 62 GLN A CA 1
ATOM 505 C C . GLN A 1 62 ? -1.24 2.572 -8.57 1 98.19 62 GLN A C 1
ATOM 507 O O . GLN A 1 62 ? -2.469 2.48 -8.625 1 98.19 62 GLN A O 1
ATOM 512 N N . SER A 1 63 ? -0.42 1.559 -8.609 1 98.62 63 SER A N 1
ATOM 513 C CA . SER A 1 63 ? -0.891 0.228 -8.977 1 98.62 63 SER A CA 1
ATOM 514 C C . SER A 1 63 ? -1.955 -0.273 -8.008 1 98.62 63 SER A C 1
ATOM 516 O O . SER A 1 63 ? -2.961 -0.852 -8.43 1 98.62 63 SER A O 1
ATOM 518 N N . GLY A 1 64 ? -1.756 0.003 -6.684 1 98.5 64 GLY A N 1
ATOM 519 C CA . GLY A 1 64 ? -2.744 -0.423 -5.707 1 98.5 64 GLY A CA 1
ATOM 520 C C . GLY A 1 64 ? -4.09 0.257 -5.883 1 98.5 64 GLY A C 1
ATOM 521 O O . GLY A 1 64 ? -5.137 -0.375 -5.723 1 98.5 64 GLY A O 1
ATOM 522 N N . ALA A 1 65 ? -4.078 1.534 -6.211 1 98.69 65 ALA A N 1
ATOM 523 C CA . ALA A 1 65 ? -5.312 2.279 -6.449 1 98.69 65 ALA A CA 1
ATOM 524 C C . ALA A 1 65 ? -6.035 1.767 -7.691 1 98.69 65 ALA A C 1
ATOM 526 O O . ALA A 1 65 ? -7.262 1.639 -7.695 1 98.69 65 ALA A O 1
ATOM 527 N N . ILE A 1 66 ? -5.262 1.442 -8.734 1 98.81 66 ILE A N 1
ATOM 528 C CA . ILE A 1 66 ? -5.828 0.934 -9.977 1 98.81 66 ILE A CA 1
ATOM 529 C C . ILE A 1 66 ? -6.504 -0.412 -9.719 1 98.81 66 ILE A C 1
ATOM 531 O O . ILE A 1 66 ? -7.66 -0.615 -10.102 1 98.81 66 ILE A O 1
ATOM 535 N N . LEU A 1 67 ? -5.805 -1.267 -9.031 1 98.88 67 LEU A N 1
ATOM 536 C CA . LEU A 1 67 ? -6.324 -2.604 -8.766 1 98.88 67 LEU A CA 1
ATOM 537 C C . LEU A 1 67 ? -7.598 -2.535 -7.934 1 98.88 67 LEU A C 1
ATOM 539 O O . LEU A 1 67 ? -8.586 -3.205 -8.25 1 98.88 67 LEU A O 1
ATOM 543 N N . ARG A 1 68 ? -7.617 -1.709 -6.922 1 98.62 68 ARG A N 1
ATOM 544 C CA . ARG A 1 68 ? -8.781 -1.6 -6.055 1 98.62 68 ARG A CA 1
ATOM 545 C C . ARG A 1 68 ? -9.953 -0.947 -6.789 1 98.62 68 ARG A C 1
ATOM 547 O O . ARG A 1 68 ? -11.109 -1.294 -6.555 1 98.62 68 ARG A O 1
ATOM 554 N N . HIS A 1 69 ? -9.672 -0.002 -7.668 1 98.62 69 HIS A N 1
ATOM 555 C CA . HIS A 1 69 ? -10.703 0.599 -8.508 1 98.62 69 HIS A CA 1
ATOM 556 C C . HIS A 1 69 ? -11.391 -0.451 -9.367 1 98.62 69 HIS A C 1
ATOM 558 O O . HIS A 1 69 ? -12.625 -0.538 -9.383 1 98.62 69 HIS A O 1
ATOM 564 N N . LEU A 1 70 ? -10.609 -1.228 -10.023 1 98.69 70 LEU A N 1
ATOM 565 C CA . LEU A 1 70 ? -11.133 -2.279 -10.891 1 98.69 70 LEU A CA 1
ATOM 566 C C . LEU A 1 70 ? -11.883 -3.328 -10.07 1 98.69 70 LEU A C 1
ATOM 568 O O . LEU A 1 70 ? -12.906 -3.855 -10.523 1 98.69 70 LEU A O 1
ATOM 572 N N . ALA A 1 71 ? -11.344 -3.58 -8.922 1 98.62 71 ALA A N 1
ATOM 573 C CA . ALA A 1 71 ? -11.969 -4.578 -8.055 1 98.62 71 ALA A CA 1
ATOM 574 C C . ALA A 1 71 ? -13.383 -4.156 -7.668 1 98.62 71 ALA A C 1
ATOM 576 O O . ALA A 1 71 ? -14.305 -4.98 -7.66 1 98.62 71 ALA A O 1
ATOM 577 N N . ARG A 1 72 ? -13.562 -2.887 -7.305 1 97.75 72 ARG A N 1
ATOM 578 C CA . ARG A 1 72 ? -14.891 -2.389 -6.965 1 97.75 72 ARG A CA 1
ATOM 579 C C . ARG A 1 72 ? -15.805 -2.41 -8.18 1 97.75 72 ARG A C 1
ATOM 581 O O . ARG A 1 72 ? -16.984 -2.766 -8.07 1 97.75 72 ARG A O 1
ATOM 588 N N . LYS A 1 73 ? -15.266 -2.107 -9.258 1 97.25 73 LYS A N 1
ATOM 589 C CA . LYS A 1 73 ? -16.062 -1.99 -10.477 1 97.25 73 LYS A CA 1
ATOM 590 C C . LYS A 1 73 ? -16.531 -3.359 -10.961 1 97.25 73 LYS A C 1
ATOM 592 O O . LYS A 1 73 ? -17.625 -3.488 -11.516 1 97.25 73 LYS A O 1
ATOM 597 N N . PHE A 1 74 ? -15.773 -4.359 -10.766 1 97.56 74 PHE A N 1
ATOM 598 C CA . PHE A 1 74 ? -16.062 -5.652 -11.375 1 97.56 74 PHE A CA 1
ATOM 599 C C . PHE A 1 74 ? -16.344 -6.703 -10.297 1 97.56 74 PHE A C 1
ATOM 601 O O . PHE A 1 74 ? -16.234 -7.902 -10.555 1 97.56 74 PHE A O 1
ATOM 608 N N . ASN A 1 75 ? -16.578 -6.273 -9.094 1 97.25 75 ASN A N 1
ATOM 609 C CA . ASN A 1 75 ? -17 -7.117 -7.984 1 97.25 75 ASN A CA 1
ATOM 610 C C . ASN A 1 75 ? -15.938 -8.164 -7.645 1 97.25 75 ASN A C 1
ATOM 612 O O . ASN A 1 75 ? -16.234 -9.359 -7.57 1 97.25 75 ASN A O 1
ATOM 616 N N . LEU A 1 76 ? -14.719 -7.684 -7.457 1 98.5 76 LEU A N 1
ATOM 617 C CA . LEU A 1 76 ? -13.57 -8.539 -7.16 1 98.5 76 LEU A CA 1
ATOM 618 C C . LEU A 1 76 ? -12.977 -8.188 -5.801 1 98.5 76 LEU A C 1
ATOM 620 O O . LEU A 1 76 ? -11.781 -8.383 -5.574 1 98.5 76 LEU A O 1
ATOM 624 N N . ASN A 1 77 ? -13.711 -7.539 -4.945 1 96.88 77 ASN A N 1
ATOM 625 C CA . ASN A 1 77 ? -13.188 -7.066 -3.67 1 96.88 77 ASN A CA 1
ATOM 626 C C . ASN A 1 77 ? -13.969 -7.637 -2.492 1 96.88 77 ASN A C 1
ATOM 628 O O . ASN A 1 77 ? -13.93 -7.094 -1.389 1 96.88 77 ASN A O 1
ATOM 632 N N . GLY A 1 78 ? -14.688 -8.781 -2.727 1 96.56 78 GLY A N 1
ATOM 633 C CA . GLY A 1 78 ? -15.492 -9.391 -1.682 1 96.56 78 GLY A CA 1
ATOM 634 C C . GLY A 1 78 ? -16.906 -8.836 -1.626 1 96.56 78 GLY A C 1
ATOM 635 O O . GLY A 1 78 ? -17.234 -7.879 -2.332 1 96.56 78 GLY A O 1
ATOM 636 N N . GLU A 1 79 ? -17.75 -9.375 -0.739 1 95.94 79 GLU A N 1
ATOM 637 C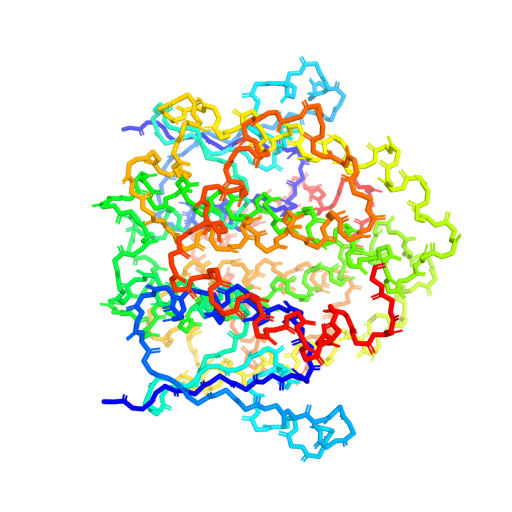 CA . GLU A 1 79 ? -19.172 -9.07 -0.761 1 95.94 79 GLU A CA 1
ATOM 638 C C . GLU A 1 79 ? -19.578 -8.234 0.448 1 95.94 79 GLU A C 1
ATOM 640 O O . GLU A 1 79 ? -20.734 -7.824 0.569 1 95.94 79 GLU A O 1
ATOM 645 N N . ASN A 1 80 ? -18.75 -8.055 1.339 1 96 80 ASN A N 1
ATOM 646 C CA . ASN A 1 80 ? -18.969 -7.242 2.527 1 96 80 ASN A CA 1
ATOM 647 C C . ASN A 1 80 ? -17.656 -6.66 3.062 1 96 80 ASN A C 1
ATOM 649 O O . ASN A 1 80 ? -16.578 -6.961 2.545 1 96 80 ASN A O 1
ATOM 653 N N . ASN A 1 81 ? -17.75 -5.852 4.035 1 95.94 81 ASN A N 1
ATOM 654 C CA . ASN A 1 81 ? -16.594 -5.133 4.539 1 95.94 81 ASN A CA 1
ATOM 655 C C . ASN A 1 81 ? -15.539 -6.086 5.109 1 95.94 81 ASN A C 1
ATOM 657 O O . ASN A 1 81 ? -14.344 -5.855 4.965 1 95.94 81 ASN A O 1
ATOM 661 N N . ALA A 1 82 ? -16 -7.129 5.781 1 96 82 ALA A N 1
ATOM 662 C CA . ALA A 1 82 ? -15.078 -8.094 6.367 1 96 82 ALA A CA 1
ATOM 663 C C . ALA A 1 82 ? -14.25 -8.781 5.293 1 96 82 ALA A C 1
ATOM 665 O O . ALA A 1 82 ? -13.031 -8.914 5.43 1 96 82 ALA A O 1
ATOM 666 N N . GLU A 1 83 ? -14.891 -9.211 4.227 1 97.06 83 GLU A N 1
ATOM 667 C CA . GLU A 1 83 ? -14.188 -9.859 3.119 1 97.06 83 GLU A CA 1
ATOM 668 C C . GLU A 1 83 ? -13.25 -8.883 2.414 1 97.06 83 GLU A C 1
ATOM 670 O O . GLU A 1 83 ? -12.125 -9.227 2.07 1 97.06 83 GLU A O 1
ATOM 675 N N . THR A 1 84 ? -13.734 -7.68 2.236 1 98.12 84 THR A N 1
ATOM 676 C CA . THR A 1 84 ? -12.922 -6.656 1.586 1 98.12 84 THR A CA 1
ATOM 677 C C . THR A 1 84 ? -11.664 -6.371 2.4 1 98.12 84 THR A C 1
ATOM 679 O O . THR A 1 84 ? -10.57 -6.242 1.841 1 98.12 84 THR A O 1
ATOM 682 N N . SER A 1 85 ? -11.797 -6.309 3.697 1 98.19 85 SER A N 1
ATOM 683 C CA . SER A 1 85 ? -10.672 -6.062 4.586 1 98.19 85 SER A CA 1
ATOM 684 C C . SER A 1 85 ? -9.672 -7.215 4.539 1 98.19 85 SER A C 1
ATOM 686 O O . SER A 1 85 ? -8.453 -6.992 4.555 1 98.19 85 SER A O 1
ATOM 688 N N . TYR A 1 86 ? -10.227 -8.391 4.488 1 97.69 86 TYR A N 1
ATOM 689 C CA . TYR A 1 86 ? -9.367 -9.57 4.422 1 97.69 86 TYR A CA 1
ATOM 690 C C . TYR A 1 86 ? -8.555 -9.578 3.135 1 97.69 86 TYR A C 1
ATOM 692 O O . TYR A 1 86 ? -7.348 -9.828 3.158 1 97.69 86 TYR A O 1
ATOM 700 N N . VAL A 1 87 ? -9.18 -9.273 2.051 1 98.38 87 VAL A N 1
ATOM 701 C CA . VAL A 1 87 ? -8.516 -9.227 0.753 1 98.38 87 VAL A CA 1
ATOM 702 C C . VAL A 1 87 ? -7.449 -8.133 0.755 1 98.38 87 VAL A C 1
ATOM 704 O O . VAL A 1 87 ? -6.332 -8.352 0.276 1 98.38 87 VAL A O 1
ATOM 707 N N . ASP A 1 88 ? -7.77 -7.016 1.312 1 98.25 88 ASP A N 1
ATOM 708 C CA . ASP A 1 88 ? -6.828 -5.902 1.386 1 98.25 88 ASP A CA 1
ATOM 709 C C . ASP A 1 88 ? -5.617 -6.262 2.244 1 98.25 88 ASP A C 1
ATOM 711 O O . ASP A 1 88 ? -4.484 -5.922 1.901 1 98.25 88 ASP A O 1
ATOM 715 N N . MET A 1 89 ? -5.895 -6.883 3.342 1 98.5 89 MET A N 1
ATOM 716 C CA . MET A 1 89 ? -4.82 -7.328 4.227 1 98.5 89 MET A CA 1
ATOM 717 C C . MET A 1 89 ? -3.885 -8.289 3.506 1 98.5 89 MET A C 1
ATOM 719 O O . MET A 1 89 ? -2.664 -8.148 3.576 1 98.5 89 MET A O 1
ATOM 723 N N . PHE A 1 90 ? -4.422 -9.266 2.805 1 98.75 90 PHE A N 1
ATOM 724 C CA . PHE A 1 90 ? -3.635 -10.234 2.043 1 98.75 90 PHE A CA 1
ATOM 725 C C . PHE A 1 90 ? -2.793 -9.531 0.985 1 98.75 90 PHE A C 1
ATOM 727 O O . PHE A 1 90 ? -1.591 -9.781 0.873 1 98.75 90 PHE A O 1
ATOM 734 N N . TYR A 1 91 ? -3.447 -8.594 0.298 1 98.88 91 TYR A N 1
ATOM 735 C CA . TYR A 1 91 ? -2.773 -7.812 -0.736 1 98.88 91 TYR A CA 1
ATOM 736 C C . TYR A 1 91 ? -1.578 -7.062 -0.162 1 98.88 91 TYR A C 1
ATOM 738 O O . TYR A 1 91 ? -0.498 -7.051 -0.757 1 98.88 91 TYR A O 1
ATOM 746 N N . GLU A 1 92 ? -1.771 -6.434 0.96 1 98.62 92 GLU A N 1
ATOM 747 C CA . GLU A 1 92 ? -0.682 -5.707 1.604 1 98.62 92 GLU A CA 1
ATOM 748 C C . GLU A 1 92 ? 0.459 -6.645 1.984 1 98.62 92 GLU A C 1
ATOM 750 O O . GLU A 1 92 ? 1.63 -6.262 1.932 1 98.62 92 GLU A O 1
ATOM 755 N N . GLY A 1 93 ? 0.136 -7.844 2.402 1 98.62 93 GLY A N 1
ATOM 756 C CA . GLY A 1 93 ? 1.162 -8.836 2.678 1 98.62 93 GLY A CA 1
ATOM 757 C C . GLY A 1 93 ? 1.979 -9.203 1.454 1 98.62 93 GLY A C 1
ATOM 758 O O . GLY A 1 93 ? 3.201 -9.344 1.536 1 98.62 93 GLY A O 1
ATOM 759 N N . ILE A 1 94 ? 1.295 -9.359 0.332 1 98.88 94 ILE A N 1
ATOM 760 C CA . ILE A 1 94 ? 1.991 -9.648 -0.917 1 98.88 94 ILE A CA 1
ATOM 761 C C . ILE A 1 94 ? 2.92 -8.484 -1.269 1 98.88 94 ILE A C 1
ATOM 763 O O . ILE A 1 94 ? 4.055 -8.703 -1.703 1 98.88 94 ILE A O 1
ATOM 767 N N . ARG A 1 95 ? 2.426 -7.246 -1.04 1 98.44 95 ARG A N 1
ATOM 768 C CA . ARG A 1 95 ? 3.215 -6.055 -1.336 1 98.44 95 ARG A CA 1
ATOM 769 C C . ARG A 1 95 ? 4.477 -6.008 -0.483 1 98.44 95 ARG A C 1
ATOM 771 O O . ARG A 1 95 ? 5.523 -5.535 -0.937 1 98.44 95 ARG A O 1
ATOM 778 N N . ASP A 1 96 ? 4.398 -6.477 0.742 1 98.25 96 ASP A N 1
ATOM 779 C CA . ASP A 1 96 ? 5.578 -6.535 1.601 1 98.25 96 ASP A CA 1
ATOM 780 C C . ASP A 1 96 ? 6.664 -7.418 0.986 1 98.25 96 ASP A C 1
ATOM 782 O O . ASP A 1 96 ? 7.836 -7.035 0.952 1 98.25 96 ASP A O 1
ATOM 786 N N . LEU A 1 97 ? 6.27 -8.578 0.51 1 98.75 97 LEU A N 1
ATOM 787 C CA . LEU A 1 97 ? 7.215 -9.461 -0.16 1 98.75 97 LEU A CA 1
ATOM 788 C C . LEU A 1 97 ? 7.77 -8.812 -1.422 1 98.75 97 LEU A C 1
ATOM 790 O O . LEU A 1 97 ? 8.977 -8.836 -1.657 1 98.75 97 LEU A O 1
ATOM 794 N N . HIS A 1 98 ? 6.887 -8.188 -2.201 1 98.69 98 HIS A N 1
ATOM 795 C CA . HIS A 1 98 ? 7.309 -7.582 -3.457 1 98.69 98 HIS A CA 1
ATOM 796 C C . HIS A 1 98 ? 8.312 -6.457 -3.217 1 98.69 98 HIS A C 1
ATOM 798 O O . HIS A 1 98 ? 9.258 -6.285 -3.986 1 98.69 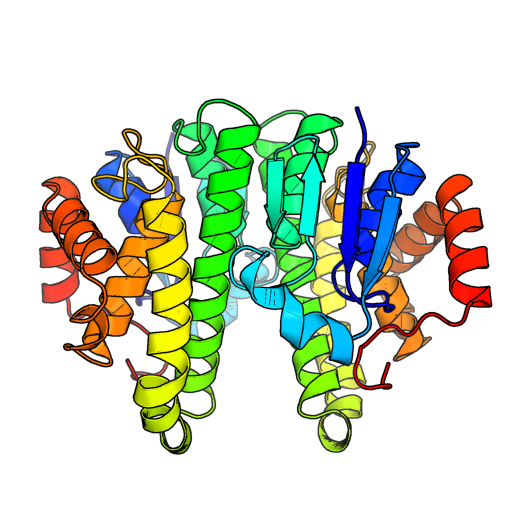98 HIS A O 1
ATOM 804 N N . SER A 1 99 ? 8.094 -5.699 -2.195 1 97.75 99 SER A N 1
ATOM 805 C CA . SER A 1 99 ? 9 -4.602 -1.863 1 97.75 99 SER A CA 1
ATOM 806 C C . SER A 1 99 ? 10.391 -5.113 -1.51 1 97.75 99 SER A C 1
ATOM 808 O O . SER A 1 99 ? 11.398 -4.52 -1.906 1 97.75 99 SER A O 1
ATOM 810 N N . LYS A 1 100 ? 10.453 -6.207 -0.733 1 97.69 100 LYS A N 1
ATOM 811 C CA . LYS A 1 100 ? 11.742 -6.809 -0.4 1 97.69 100 LYS A CA 1
ATOM 812 C C . LYS A 1 100 ? 12.438 -7.34 -1.648 1 97.69 100 LYS A C 1
ATOM 814 O O . LYS A 1 100 ? 13.648 -7.176 -1.806 1 97.69 100 LYS A O 1
ATOM 819 N N . TYR A 1 101 ? 11.68 -7.91 -2.475 1 98.5 101 TYR A N 1
ATOM 820 C CA . TYR A 1 101 ? 12.203 -8.422 -3.736 1 98.5 101 TYR A CA 1
ATOM 821 C C . TYR A 1 101 ? 12.773 -7.301 -4.594 1 98.5 101 TYR A C 1
ATOM 823 O O . TYR A 1 101 ? 13.906 -7.387 -5.074 1 98.5 101 TYR A O 1
ATOM 831 N N . THR A 1 102 ? 11.977 -6.191 -4.812 1 97.38 102 THR A N 1
ATOM 832 C CA . THR A 1 102 ? 12.391 -5.113 -5.703 1 97.38 102 THR A CA 1
ATOM 833 C C . THR A 1 102 ? 13.594 -4.371 -5.133 1 97.38 102 THR A C 1
ATOM 835 O O . THR A 1 102 ? 14.461 -3.916 -5.883 1 97.38 102 THR A O 1
ATOM 838 N N . ARG A 1 103 ? 13.625 -4.254 -3.809 1 95.31 103 ARG A N 1
ATOM 839 C CA . ARG A 1 103 ? 14.797 -3.646 -3.197 1 95.31 103 ARG A CA 1
ATOM 840 C C . ARG A 1 103 ? 16.062 -4.453 -3.506 1 95.31 103 ARG A C 1
ATOM 842 O O . ARG A 1 103 ? 17.078 -3.891 -3.898 1 95.31 103 ARG A O 1
ATOM 849 N N . MET A 1 104 ? 15.922 -5.762 -3.34 1 97.5 104 MET A N 1
ATOM 850 C CA . MET A 1 104 ? 17.047 -6.645 -3.609 1 97.5 104 MET A CA 1
ATOM 851 C C . MET A 1 104 ? 17.438 -6.609 -5.086 1 97.5 104 MET A C 1
ATOM 853 O O . MET A 1 104 ? 18.594 -6.398 -5.426 1 97.5 104 MET A O 1
ATOM 857 N N . ILE A 1 105 ? 16.453 -6.648 -5.965 1 97.56 105 ILE A N 1
ATOM 858 C CA . ILE A 1 105 ? 16.688 -6.805 -7.395 1 97.56 105 ILE A CA 1
ATOM 859 C C . ILE A 1 105 ? 17.297 -5.523 -7.965 1 97.56 105 ILE A C 1
ATOM 861 O O . ILE A 1 105 ? 18.156 -5.574 -8.852 1 97.56 105 ILE A O 1
ATOM 865 N N . TYR A 1 106 ? 16.922 -4.332 -7.43 1 95.94 106 TYR A N 1
ATOM 866 C CA . TYR A 1 106 ? 17.344 -3.061 -8.008 1 95.94 106 TYR A CA 1
ATOM 867 C C . TYR A 1 106 ? 18.562 -2.504 -7.273 1 95.94 106 TYR A C 1
ATOM 869 O O . TYR A 1 106 ? 19.375 -1.805 -7.871 1 95.94 106 TYR A O 1
ATOM 877 N N . GLU A 1 107 ? 18.719 -2.859 -6.016 1 93.25 107 GLU A N 1
ATOM 878 C CA . GLU A 1 107 ? 19.703 -2.123 -5.23 1 93.25 107 GLU A CA 1
ATOM 879 C C . GLU A 1 107 ? 20.844 -3.035 -4.77 1 93.25 107 GLU A C 1
ATOM 881 O O . GLU A 1 107 ? 21.938 -2.566 -4.477 1 93.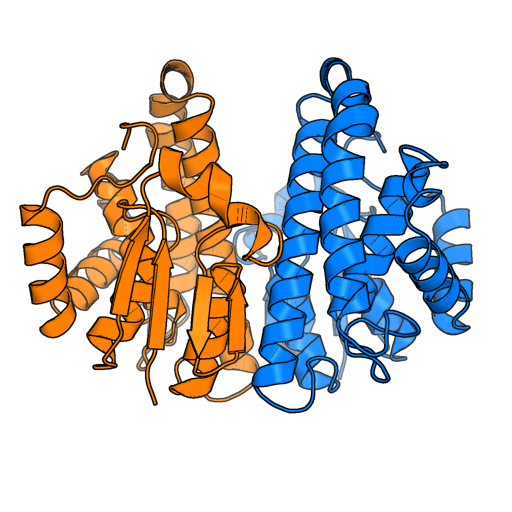25 107 GLU A O 1
ATOM 886 N N . ALA A 1 108 ? 20.578 -4.352 -4.734 1 95.19 108 ALA A N 1
ATOM 887 C CA . ALA A 1 108 ? 21.562 -5.176 -4.047 1 95.19 108 ALA A CA 1
ATOM 888 C C . ALA A 1 108 ? 21.609 -6.582 -4.641 1 95.19 108 ALA A C 1
ATOM 890 O O . ALA A 1 108 ? 21.875 -7.555 -3.926 1 95.19 108 ALA A O 1
ATOM 891 N N . TYR A 1 109 ? 21.328 -6.754 -5.871 1 95.94 109 TYR A N 1
ATOM 892 C CA . TYR A 1 109 ? 21.188 -8.055 -6.512 1 95.94 109 TYR A CA 1
ATOM 893 C C . TYR A 1 109 ? 22.438 -8.906 -6.312 1 95.94 109 TYR A C 1
ATOM 895 O O . TYR A 1 109 ? 22.344 -10.055 -5.875 1 95.94 109 TYR A O 1
ATOM 903 N N . GLU A 1 110 ? 23.562 -8.398 -6.508 1 95.62 110 GLU A N 1
ATOM 904 C CA . GLU A 1 110 ? 24.797 -9.172 -6.504 1 95.62 110 GLU A CA 1
ATOM 905 C C . GLU A 1 110 ? 25.141 -9.648 -5.094 1 95.62 110 GLU A C 1
ATOM 907 O O . GLU A 1 110 ? 25.688 -10.742 -4.922 1 95.62 110 GLU A O 1
ATOM 912 N N . THR A 1 111 ? 24.75 -8.883 -4.145 1 96.81 111 THR A N 1
ATOM 913 C CA . THR A 1 111 ? 25.203 -9.203 -2.791 1 96.81 111 THR A CA 1
ATOM 914 C C . THR A 1 111 ? 24.062 -9.844 -1.989 1 96.81 111 THR A C 1
ATOM 916 O O . THR A 1 111 ? 24.328 -10.555 -1.013 1 96.81 111 THR A O 1
ATOM 919 N N . GLN A 1 112 ? 22.828 -9.648 -2.422 1 97.06 112 GLN A N 1
ATOM 920 C CA . GLN A 1 112 ? 21.734 -10.016 -1.521 1 97.06 112 GLN A CA 1
ATOM 921 C C . GLN A 1 112 ? 20.812 -11.039 -2.166 1 97.06 112 GLN A C 1
ATOM 923 O O . GLN A 1 112 ? 19.875 -11.523 -1.533 1 97.06 112 GLN A O 1
ATOM 928 N N . LYS A 1 113 ? 21.109 -11.453 -3.361 1 97.62 113 LYS A N 1
ATOM 929 C CA . LYS A 1 113 ? 20.25 -12.43 -4.027 1 97.62 113 LYS A CA 1
ATOM 930 C C . LYS A 1 113 ? 20.203 -13.742 -3.252 1 97.62 113 LYS A C 1
ATOM 932 O O . LYS A 1 113 ? 19.109 -14.258 -2.973 1 97.62 113 LYS A O 1
ATOM 937 N N . ASP A 1 114 ? 21.312 -14.273 -2.914 1 97.56 114 ASP A N 1
ATOM 938 C CA . ASP A 1 114 ? 21.375 -15.57 -2.24 1 97.56 114 ASP A CA 1
ATOM 939 C C . ASP A 1 114 ? 20.734 -15.492 -0.854 1 97.56 114 ASP A C 1
ATOM 941 O O . ASP A 1 114 ? 19.875 -16.312 -0.514 1 97.56 114 ASP A O 1
ATOM 945 N N . PRO A 1 115 ? 21.125 -14.43 -0.012 1 98.06 115 PRO A N 1
ATOM 946 C CA . PRO A 1 115 ? 20.438 -14.289 1.275 1 98.06 115 PRO A CA 1
ATOM 947 C C . PRO A 1 115 ? 18.938 -14.133 1.128 1 98.06 115 PRO A C 1
ATOM 949 O O . PRO A 1 115 ? 18.172 -14.625 1.961 1 98.06 115 PRO A O 1
ATOM 952 N N . PHE A 1 116 ? 18.531 -13.492 0.111 1 98.5 116 PHE A N 1
ATOM 953 C CA . PHE A 1 116 ? 17.109 -13.312 -0.121 1 98.5 116 PHE A CA 1
ATOM 954 C C . PHE A 1 116 ? 16.422 -14.656 -0.396 1 98.5 116 PHE A C 1
ATOM 956 O O . PHE A 1 116 ? 15.438 -15 0.249 1 98.5 116 PHE A O 1
ATOM 963 N N . ILE A 1 117 ? 16.969 -15.445 -1.292 1 98.31 117 ILE A N 1
ATOM 964 C CA . ILE A 1 117 ? 16.391 -16.719 -1.716 1 98.31 117 ILE A CA 1
ATOM 965 C C . ILE A 1 117 ? 16.391 -17.703 -0.55 1 98.31 117 ILE A C 1
ATOM 967 O O . ILE A 1 117 ? 15.422 -18.422 -0.33 1 98.31 117 ILE A O 1
ATOM 971 N N . LYS A 1 118 ? 17.375 -17.625 0.256 1 97.94 118 LYS A N 1
ATOM 972 C CA . LYS A 1 118 ? 17.578 -18.656 1.272 1 97.94 118 LYS A CA 1
ATOM 973 C C . LYS A 1 118 ? 16.844 -18.312 2.561 1 97.94 118 LYS A C 1
ATOM 975 O O . LYS A 1 118 ? 16.359 -19.203 3.262 1 97.94 118 LYS A O 1
ATOM 980 N N . ASN A 1 119 ? 16.75 -17.016 2.859 1 97.94 119 ASN A N 1
ATOM 981 C CA . ASN A 1 119 ? 16.281 -16.641 4.191 1 97.94 119 ASN A CA 1
ATOM 982 C C . ASN A 1 119 ? 14.984 -15.844 4.129 1 97.94 119 ASN A C 1
ATOM 984 O O . ASN A 1 119 ? 14.008 -16.172 4.801 1 97.94 119 ASN A O 1
ATOM 988 N N . ILE A 1 120 ? 14.961 -14.867 3.277 1 98.44 120 ILE A N 1
ATOM 989 C CA . ILE A 1 120 ? 13.859 -13.922 3.291 1 98.44 120 ILE A CA 1
ATOM 990 C C . ILE A 1 120 ? 12.648 -14.523 2.58 1 98.44 120 ILE A C 1
ATOM 992 O O . ILE A 1 120 ? 11.547 -14.547 3.131 1 98.44 120 ILE A O 1
ATOM 996 N N . LEU A 1 121 ? 12.836 -15.055 1.345 1 98.75 121 LEU A N 1
ATOM 997 C CA . LEU A 1 121 ? 11.75 -15.523 0.487 1 98.75 121 LEU A CA 1
ATOM 998 C C . LEU A 1 121 ? 10.961 -16.641 1.169 1 98.75 121 LEU A C 1
ATOM 1000 O O . LEU A 1 121 ? 9.734 -16.562 1.266 1 98.75 121 LEU A O 1
ATOM 1004 N N . PRO A 1 122 ? 11.625 -17.641 1.765 1 98.75 122 PRO A N 1
ATOM 1005 C CA . PRO A 1 122 ? 10.844 -18.703 2.404 1 98.75 122 PRO A CA 1
ATOM 1006 C C . PRO A 1 122 ? 10.039 -18.203 3.604 1 98.75 122 PRO A C 1
ATOM 1008 O O . PRO A 1 122 ? 8.93 -18.688 3.857 1 98.75 122 PRO A O 1
ATOM 1011 N N . GLN A 1 123 ? 10.555 -17.234 4.371 1 98.31 123 GLN A N 1
ATOM 1012 C CA . GLN A 1 123 ? 9.836 -16.672 5.508 1 98.31 123 GLN A CA 1
ATOM 1013 C C . GLN A 1 123 ? 8.578 -15.93 5.055 1 98.31 123 GLN A C 1
ATOM 1015 O O . GLN A 1 123 ? 7.516 -16.062 5.664 1 98.31 123 GLN A O 1
ATOM 1020 N N . GLU A 1 124 ? 8.758 -15.18 4.012 1 98.69 124 GLU A N 1
ATOM 1021 C CA . GLU A 1 124 ? 7.633 -14.414 3.496 1 98.69 124 GLU A CA 1
ATOM 1022 C C . GLU A 1 124 ? 6.578 -15.328 2.879 1 98.69 124 GLU A C 1
ATOM 1024 O O . GLU A 1 124 ? 5.375 -15.109 3.061 1 98.69 124 GLU A O 1
ATOM 1029 N N . LEU A 1 125 ? 6.992 -16.359 2.135 1 98.88 125 LEU A N 1
ATOM 1030 C CA . LEU A 1 125 ? 6.059 -17.312 1.546 1 98.88 125 LEU A CA 1
ATOM 1031 C C . LEU A 1 125 ? 5.312 -18.078 2.629 1 98.88 125 LEU A C 1
ATOM 1033 O O . LEU A 1 125 ? 4.137 -18.406 2.465 1 98.88 125 LEU A O 1
ATOM 1037 N N . ALA A 1 126 ? 5.984 -18.344 3.721 1 98.69 126 ALA A N 1
ATOM 1038 C CA . ALA A 1 126 ? 5.348 -19.047 4.824 1 98.69 126 ALA A CA 1
ATOM 1039 C C . ALA A 1 126 ? 4.191 -18.234 5.402 1 98.69 126 ALA A C 1
ATOM 1041 O O . ALA A 1 126 ? 3.156 -18.797 5.777 1 98.69 126 ALA A O 1
ATOM 1042 N N . LYS A 1 127 ? 4.363 -16.984 5.531 1 98.44 127 LYS A N 1
ATOM 1043 C CA . LYS A 1 127 ? 3.301 -16.109 6.008 1 98.44 127 LYS A CA 1
ATOM 1044 C C . LYS A 1 127 ? 2.08 -16.172 5.094 1 98.44 127 LYS A C 1
ATOM 1046 O O . LYS A 1 127 ? 0.947 -16.281 5.57 1 98.44 127 LYS A O 1
ATOM 1051 N N . LEU A 1 128 ? 2.326 -16.109 3.785 1 98.75 128 LEU A N 1
ATOM 1052 C CA . LEU A 1 128 ? 1.246 -16.141 2.807 1 98.75 128 LEU A CA 1
ATOM 1053 C C . LEU A 1 128 ? 0.563 -17.5 2.785 1 98.75 128 LEU A C 1
ATOM 1055 O O . LEU A 1 128 ? -0.663 -17.594 2.682 1 98.75 128 LEU A O 1
ATOM 1059 N N . GLU A 1 129 ? 1.352 -18.578 2.877 1 98.62 129 GLU A N 1
ATOM 1060 C CA . GLU A 1 129 ? 0.826 -19.938 2.945 1 98.62 129 GLU A CA 1
ATOM 1061 C C . GLU A 1 129 ? -0.111 -20.109 4.137 1 98.62 129 GLU A C 1
ATOM 1063 O O . GLU A 1 129 ? -1.196 -20.672 4.004 1 98.62 129 GLU A O 1
ATOM 1068 N N . LYS A 1 130 ? 0.343 -19.578 5.254 1 97.94 130 LYS A N 1
ATOM 1069 C CA . LYS A 1 130 ? -0.438 -19.688 6.48 1 97.94 130 LYS A CA 1
ATOM 1070 C C . LYS A 1 130 ? -1.76 -18.938 6.363 1 97.94 130 LYS A C 1
ATOM 1072 O O . LYS A 1 130 ? -2.809 -19.438 6.754 1 97.94 130 LYS A O 1
ATOM 1077 N N . LEU A 1 131 ? -1.718 -17.781 5.855 1 97.81 131 LEU A N 1
ATOM 1078 C CA . LEU A 1 131 ? -2.941 -16.984 5.734 1 97.81 131 LEU A CA 1
ATOM 1079 C C . LEU A 1 131 ? -3.881 -17.609 4.703 1 97.81 131 LEU A C 1
ATOM 1081 O O . LEU A 1 131 ? -5.098 -17.625 4.902 1 97.81 131 LEU A O 1
ATOM 1085 N N . LEU A 1 132 ? -3.34 -18.094 3.59 1 98.19 132 LEU A N 1
ATOM 1086 C CA . LEU A 1 132 ? -4.141 -18.719 2.541 1 98.19 132 LEU A CA 1
ATOM 1087 C C . LEU A 1 132 ? -4.949 -19.891 3.094 1 98.19 132 LEU A C 1
ATOM 1089 O O . LEU A 1 132 ? -6.086 -20.109 2.674 1 98.19 132 LEU A O 1
ATOM 1093 N N . ALA A 1 133 ? -4.438 -20.547 4.055 1 97.56 133 ALA A N 1
ATOM 1094 C CA . ALA A 1 133 ? -5.047 -21.75 4.617 1 97.56 133 ALA A CA 1
ATOM 1095 C C . ALA A 1 133 ? -6.289 -21.406 5.438 1 97.56 133 ALA A C 1
ATOM 1097 O O . ALA A 1 133 ? -7.109 -22.281 5.727 1 97.56 133 ALA A O 1
ATOM 1098 N N . THR A 1 134 ? -6.488 -20.156 5.805 1 95.19 134 THR A N 1
ATOM 1099 C CA . THR A 1 134 ? -7.508 -19.781 6.777 1 95.19 134 THR A CA 1
ATOM 1100 C C . THR A 1 134 ? -8.891 -19.734 6.125 1 95.19 134 THR A C 1
ATOM 1102 O O . THR A 1 134 ? -9.906 -19.688 6.82 1 95.19 134 THR A O 1
ATOM 1105 N N . ARG A 1 135 ? -8.891 -19.781 4.84 1 94.75 135 ARG A N 1
ATOM 1106 C CA . ARG A 1 135 ? -10.172 -19.828 4.137 1 94.75 135 ARG A CA 1
ATOM 1107 C C . ARG A 1 135 ? -10.258 -21.047 3.232 1 94.75 135 ARG A C 1
ATOM 1109 O O . ARG A 1 135 ? -9.445 -21.219 2.318 1 94.75 135 ARG A O 1
ATOM 1116 N N . ASP A 1 136 ? -11.211 -21.891 3.469 1 94.81 136 ASP A N 1
ATOM 1117 C CA . ASP A 1 136 ? -11.461 -23.125 2.721 1 94.81 136 ASP A CA 1
ATOM 1118 C C . ASP A 1 136 ? -10.203 -23.984 2.648 1 94.81 136 ASP A C 1
ATOM 1120 O O . ASP A 1 136 ? -9.914 -24.594 1.614 1 94.81 136 ASP A O 1
ATOM 1124 N N . ASN A 1 137 ? -9.344 -23.812 3.627 1 95.38 137 ASN A N 1
ATOM 1125 C CA . ASN A 1 137 ? -8.109 -24.594 3.738 1 95.38 137 ASN A CA 1
ATOM 1126 C C . ASN A 1 137 ? -7.156 -24.281 2.588 1 95.38 137 ASN A C 1
ATOM 1128 O O . ASN A 1 137 ? -6.352 -25.141 2.205 1 95.38 137 ASN A O 1
ATOM 1132 N N . GLY A 1 138 ? -7.383 -23.172 1.957 1 95.31 138 GLY A N 1
ATOM 1133 C CA . GLY A 1 138 ? -6.473 -22.734 0.908 1 95.31 138 GLY A CA 1
ATOM 1134 C C . GLY A 1 138 ? -6.652 -23.5 -0.39 1 95.31 138 GLY A C 1
ATOM 1135 O O . GLY A 1 138 ? -5.77 -23.484 -1.25 1 95.31 138 GLY A O 1
ATOM 1136 N N . LYS A 1 139 ? -7.809 -24.078 -0.547 1 93.44 139 LYS A N 1
ATOM 1137 C CA . LYS A 1 139 ? -8 -24.984 -1.682 1 93.44 139 LYS A CA 1
ATOM 1138 C C . LYS A 1 139 ? -8.305 -24.203 -2.957 1 93.44 139 LYS A C 1
ATOM 1140 O O . LYS A 1 139 ? -8.102 -24.703 -4.062 1 93.44 139 LYS A O 1
ATOM 1145 N N . ASN A 1 140 ? -8.82 -23.016 -2.783 1 94.75 140 ASN A N 1
ATOM 1146 C CA . ASN A 1 140 ? -9.234 -22.25 -3.955 1 94.75 140 ASN A CA 1
ATOM 1147 C C . ASN A 1 140 ? -8.562 -20.875 -3.998 1 94.75 140 ASN A C 1
ATOM 1149 O O . ASN A 1 140 ? -7.355 -20.781 -4.215 1 94.75 140 ASN A O 1
ATOM 1153 N N . PHE A 1 141 ? -9.336 -19.859 -3.875 1 97.44 141 PHE A N 1
ATOM 1154 C CA . PHE A 1 141 ? -8.797 -18.516 -3.982 1 97.44 141 PHE A CA 1
ATOM 1155 C C . PHE A 1 141 ? -8.648 -17.875 -2.604 1 97.44 141 PHE A C 1
ATOM 1157 O O . PHE A 1 141 ? -8.984 -18.5 -1.591 1 97.44 141 PHE A O 1
ATOM 1164 N N . ILE A 1 142 ? -8.094 -16.75 -2.531 1 98.19 142 ILE A N 1
ATOM 1165 C CA . ILE A 1 142 ? -7.836 -16.016 -1.296 1 98.19 142 ILE A CA 1
ATOM 1166 C C . ILE A 1 142 ? -9.133 -15.883 -0.5 1 98.19 142 ILE A C 1
ATOM 1168 O O . ILE A 1 142 ? -9.133 -16.047 0.722 1 98.19 142 ILE A O 1
ATOM 1172 N N . LEU A 1 143 ? -10.242 -15.68 -1.178 1 97.06 143 LEU A N 1
ATOM 1173 C CA . LEU A 1 143 ? -11.531 -15.547 -0.511 1 97.06 143 LEU A CA 1
ATOM 1174 C C . LEU A 1 143 ? -12.242 -16.891 -0.443 1 97.06 143 LEU A C 1
ATOM 1176 O O . LEU A 1 143 ? -13.438 -16.953 -0.134 1 97.06 143 LEU A O 1
ATOM 1180 N N . GLY A 1 144 ? -11.547 -17.953 -0.754 1 94.31 144 GLY A N 1
ATOM 1181 C CA . GLY A 1 144 ? -12.188 -19.266 -0.84 1 94.31 144 GLY A CA 1
ATOM 1182 C C . GLY A 1 144 ? -12.781 -19.547 -2.205 1 94.31 144 GLY A C 1
ATOM 1183 O O . GLY A 1 144 ? -12.055 -19.766 -3.176 1 94.31 144 GLY A O 1
ATOM 1184 N N . ASP A 1 145 ? -14.031 -19.375 -2.312 1 90.12 145 ASP A N 1
ATOM 1185 C CA . ASP A 1 145 ? -14.703 -19.797 -3.529 1 90.12 145 ASP A CA 1
ATOM 1186 C C . ASP A 1 145 ? -14.836 -18.656 -4.527 1 90.12 145 ASP A C 1
ATOM 1188 O O . ASP A 1 145 ? -15.258 -18.859 -5.668 1 90.12 145 ASP A O 1
ATOM 1192 N N . LYS A 1 146 ? -14.414 -17.516 -4.125 1 93.88 146 LYS A N 1
ATOM 1193 C CA . LYS A 1 146 ? -14.547 -16.344 -4.988 1 93.88 146 LYS A CA 1
ATOM 1194 C C . LYS A 1 146 ? -13.18 -15.734 -5.297 1 93.88 146 LYS A C 1
ATOM 1196 O O . LYS A 1 146 ? -12.336 -15.609 -4.406 1 93.88 146 LYS A O 1
ATOM 1201 N N . ILE A 1 147 ? -13.062 -15.359 -6.578 1 97.5 147 ILE A N 1
ATOM 1202 C CA . ILE A 1 147 ? -11.82 -14.719 -6.98 1 97.5 147 ILE A CA 1
ATOM 1203 C C . ILE A 1 147 ? -11.852 -13.242 -6.586 1 97.5 147 ILE A C 1
ATOM 1205 O O . ILE A 1 147 ? -12.898 -12.594 -6.652 1 97.5 147 ILE A O 1
ATOM 1209 N N . SER A 1 148 ? -10.758 -12.719 -6.094 1 98.62 148 SER A N 1
ATOM 1210 C CA . SER A 1 148 ? -10.586 -11.305 -5.785 1 98.62 148 SER A CA 1
ATOM 1211 C C . SER A 1 148 ? -9.414 -10.711 -6.566 1 98.62 148 SER A C 1
ATOM 1213 O O . SER A 1 148 ? -8.648 -11.438 -7.191 1 98.62 148 SER A O 1
ATOM 1215 N N . PHE A 1 149 ? -9.219 -9.367 -6.488 1 98.88 149 PHE A N 1
ATOM 1216 C CA . PHE A 1 149 ? -8.125 -8.711 -7.191 1 98.88 149 PHE A CA 1
ATOM 1217 C C . PHE A 1 149 ? -6.773 -9.164 -6.648 1 98.88 149 PHE A C 1
ATOM 1219 O O . PHE A 1 149 ? -5.785 -9.195 -7.383 1 98.88 149 PHE A O 1
ATOM 1226 N N . ALA A 1 150 ? -6.715 -9.555 -5.398 1 98.88 150 ALA A N 1
ATOM 1227 C CA . ALA A 1 150 ? -5.461 -9.938 -4.762 1 98.88 150 ALA A CA 1
ATOM 1228 C C . ALA A 1 150 ? -4.949 -11.266 -5.316 1 98.88 150 ALA A C 1
ATOM 1230 O O . ALA A 1 150 ? -3.762 -11.578 -5.211 1 98.88 150 ALA A O 1
ATOM 1231 N N . ASP A 1 151 ? -5.859 -12.086 -5.859 1 98.94 151 ASP A N 1
ATOM 1232 C CA . ASP A 1 151 ? -5.445 -13.359 -6.453 1 98.94 151 ASP A CA 1
ATOM 1233 C C . ASP A 1 151 ? -4.504 -13.133 -7.633 1 98.94 151 ASP A C 1
ATOM 1235 O O . ASP A 1 151 ? -3.545 -13.883 -7.82 1 98.94 151 ASP A O 1
ATOM 1239 N N . TYR A 1 152 ? -4.738 -12.086 -8.391 1 98.94 152 TYR A N 1
ATOM 1240 C CA . TYR A 1 152 ? -3.895 -11.797 -9.547 1 98.94 152 TYR A CA 1
ATOM 1241 C C . TYR A 1 152 ? -2.525 -11.289 -9.109 1 98.94 152 TYR A C 1
ATOM 1243 O O . TYR A 1 152 ? -1.515 -11.57 -9.758 1 98.94 152 TYR A O 1
ATOM 1251 N N . VAL A 1 153 ? -2.535 -10.562 -8.031 1 98.94 153 VAL A N 1
ATOM 1252 C CA . VAL A 1 153 ? -1.286 -10.062 -7.477 1 98.94 153 VAL A CA 1
ATOM 1253 C C . VAL A 1 153 ? -0.455 -11.219 -6.93 1 98.94 153 VAL A C 1
ATOM 1255 O O . VAL A 1 153 ? 0.75 -11.297 -7.18 1 98.94 153 VAL A O 1
ATOM 1258 N N . LEU A 1 154 ? -1.153 -12.086 -6.203 1 98.94 154 LEU A N 1
ATOM 1259 C CA . LEU A 1 154 ? -0.459 -13.25 -5.66 1 98.94 154 LEU A CA 1
ATOM 1260 C C . LEU A 1 154 ? 0.099 -14.125 -6.777 1 98.94 154 LEU A C 1
ATOM 1262 O O . LEU A 1 154 ? 1.25 -14.562 -6.711 1 98.94 154 LEU A O 1
ATOM 1266 N N . PHE A 1 155 ? -0.691 -14.375 -7.793 1 98.94 155 PHE A N 1
ATOM 1267 C CA . PHE A 1 155 ? -0.253 -15.195 -8.914 1 98.94 155 PHE A CA 1
ATOM 1268 C C . PHE A 1 155 ? 1.016 -14.625 -9.539 1 98.94 155 PHE A C 1
ATOM 1270 O O . PHE A 1 155 ? 1.999 -15.344 -9.727 1 98.94 155 PHE A O 1
ATOM 1277 N N . GLU A 1 156 ? 0.974 -13.359 -9.852 1 98.94 156 GLU A N 1
ATOM 1278 C CA . GLU A 1 156 ? 2.121 -12.727 -10.492 1 98.94 156 GLU A CA 1
ATOM 1279 C C . GLU A 1 156 ? 3.35 -12.766 -9.594 1 98.94 156 GLU A C 1
ATOM 1281 O O . GLU A 1 156 ? 4.461 -13.023 -10.055 1 98.94 156 GLU A O 1
ATOM 1286 N N . GLU A 1 157 ? 3.139 -12.453 -8.312 1 98.88 157 GLU A N 1
ATOM 1287 C CA . GLU A 1 157 ? 4.258 -12.469 -7.379 1 98.88 157 GLU A CA 1
ATOM 1288 C C . GLU A 1 157 ? 4.93 -13.844 -7.348 1 98.88 157 GLU A C 1
ATOM 1290 O O . GLU A 1 157 ? 6.156 -13.938 -7.414 1 98.88 157 GLU A O 1
ATOM 1295 N N . LEU A 1 158 ? 4.109 -14.891 -7.258 1 98.94 158 LEU A N 1
ATOM 1296 C CA . LEU A 1 158 ? 4.652 -16.25 -7.223 1 98.94 158 LEU A CA 1
ATOM 1297 C C . LEU A 1 158 ? 5.348 -16.594 -8.531 1 98.94 158 LEU A C 1
ATOM 1299 O O . LEU A 1 158 ? 6.383 -17.266 -8.539 1 98.94 158 LEU A O 1
ATOM 1303 N N . ASP A 1 159 ? 4.746 -16.141 -9.617 1 98.69 159 ASP A N 1
ATOM 1304 C CA . ASP A 1 159 ? 5.344 -16.375 -10.93 1 98.69 159 ASP A CA 1
ATOM 1305 C C . ASP A 1 159 ? 6.738 -15.758 -11.016 1 98.69 159 ASP A C 1
ATOM 1307 O O . ASP A 1 159 ? 7.676 -16.391 -11.5 1 98.69 159 ASP A O 1
ATOM 1311 N N . VAL A 1 160 ? 6.926 -14.578 -10.547 1 98.5 160 VAL A N 1
ATOM 1312 C CA . VAL A 1 160 ? 8.195 -13.859 -10.555 1 98.5 160 VAL A CA 1
ATOM 1313 C C . VAL A 1 160 ? 9.195 -14.562 -9.641 1 98.5 160 VAL A C 1
ATOM 1315 O O . VAL A 1 160 ? 10.367 -14.727 -10 1 98.5 160 VAL A O 1
ATOM 1318 N N . GLN A 1 161 ? 8.727 -14.984 -8.477 1 98.69 161 GLN A N 1
ATOM 1319 C CA . GLN A 1 161 ? 9.617 -15.648 -7.531 1 98.69 161 GLN A CA 1
ATOM 1320 C C . GLN A 1 161 ? 10.133 -16.969 -8.094 1 98.69 161 GLN A C 1
ATOM 1322 O O . GLN A 1 161 ? 11.266 -17.375 -7.82 1 98.69 161 GLN A O 1
ATOM 1327 N N . GLN A 1 162 ? 9.336 -17.656 -8.898 1 98.25 162 GLN A N 1
ATOM 1328 C CA . GLN A 1 162 ? 9.75 -18.922 -9.5 1 98.25 162 GLN A CA 1
ATOM 1329 C C . GLN A 1 162 ? 10.812 -18.703 -10.578 1 98.25 162 GLN A C 1
ATOM 1331 O O . GLN A 1 162 ? 11.609 -19.594 -10.867 1 98.25 162 GLN A O 1
ATOM 1336 N N . ILE A 1 163 ? 10.797 -17.562 -11.211 1 97.38 163 ILE A N 1
ATOM 1337 C CA . ILE A 1 163 ? 11.875 -17.203 -12.125 1 97.38 163 ILE A CA 1
ATOM 1338 C C . ILE A 1 163 ? 13.18 -17.047 -11.352 1 97.38 163 ILE A C 1
ATOM 1340 O O . ILE A 1 163 ? 14.234 -17.516 -11.797 1 97.38 163 ILE A O 1
ATOM 1344 N N . LEU A 1 164 ? 13.086 -16.406 -10.211 1 97 164 LEU A N 1
ATOM 1345 C CA . LEU A 1 164 ? 14.258 -16.172 -9.367 1 97 164 LEU A CA 1
ATOM 1346 C C . LEU A 1 164 ? 14.781 -17.484 -8.805 1 97 164 LEU A C 1
ATOM 1348 O O . LEU A 1 164 ? 15.992 -17.719 -8.797 1 97 164 LEU A O 1
ATOM 1352 N N . ASP A 1 165 ? 13.922 -18.344 -8.344 1 97.81 165 ASP A N 1
ATOM 1353 C CA . ASP A 1 165 ? 14.219 -19.688 -7.82 1 97.81 165 ASP A CA 1
ATOM 1354 C C . ASP A 1 165 ? 13.094 -20.656 -8.141 1 97.81 165 ASP A C 1
ATOM 1356 O O . ASP A 1 165 ? 12.086 -20.703 -7.438 1 97.81 165 ASP A O 1
ATOM 1360 N N . PRO A 1 166 ? 13.266 -21.547 -9.102 1 97.69 166 PRO A N 1
ATOM 1361 C CA . PRO A 1 166 ? 12.211 -22.453 -9.555 1 97.69 166 PRO A CA 1
ATOM 1362 C C . PRO A 1 166 ? 11.75 -23.422 -8.461 1 97.69 166 PRO A C 1
ATOM 1364 O O . PRO A 1 166 ? 10.719 -24.078 -8.609 1 97.69 166 PRO A O 1
ATOM 1367 N N . HIS A 1 167 ? 12.406 -23.5 -7.312 1 98.06 167 HIS A N 1
ATOM 1368 C CA . HIS A 1 167 ? 12.078 -24.453 -6.266 1 98.06 167 HIS A CA 1
ATOM 1369 C C . HIS A 1 167 ? 11.438 -23.766 -5.066 1 98.06 167 HIS A C 1
ATOM 1371 O O . HIS A 1 167 ? 11.156 -24.406 -4.051 1 98.06 167 HIS A O 1
ATOM 1377 N N . CYS A 1 168 ? 11.18 -22.484 -5.176 1 98.62 168 CYS A N 1
ATOM 1378 C CA . CYS A 1 168 ? 10.82 -21.688 -4.012 1 98.62 168 CYS A CA 1
ATOM 1379 C C . CYS A 1 168 ? 9.469 -22.125 -3.453 1 98.62 168 CYS A C 1
ATOM 1381 O O . CYS A 1 168 ? 9.172 -21.875 -2.283 1 98.62 168 CYS A O 1
ATOM 1383 N N . LEU A 1 169 ? 8.617 -22.828 -4.25 1 98.75 169 LEU A N 1
ATOM 1384 C CA . LEU A 1 169 ? 7.281 -23.156 -3.777 1 98.75 169 LEU A CA 1
ATOM 1385 C C . LEU A 1 169 ? 7.211 -24.594 -3.289 1 98.75 169 LEU A C 1
ATOM 1387 O O . LEU A 1 169 ? 6.16 -25.062 -2.834 1 98.75 169 LEU A O 1
ATOM 1391 N N . GLU A 1 170 ? 8.242 -25.328 -3.344 1 98.31 170 GLU A N 1
ATOM 1392 C CA . GLU A 1 170 ? 8.258 -26.75 -3.041 1 98.31 170 GLU A CA 1
ATOM 1393 C C . GLU A 1 170 ? 7.781 -27.016 -1.616 1 98.31 170 GLU A C 1
ATOM 1395 O O . GLU A 1 170 ? 7.145 -28.047 -1.351 1 98.31 170 GLU A O 1
ATOM 1400 N N . LYS A 1 171 ? 8.07 -26.141 -0.657 1 98.25 171 LYS A N 1
ATOM 1401 C CA . LYS A 1 171 ? 7.691 -26.328 0.74 1 98.25 171 LYS A CA 1
ATOM 1402 C C . LYS A 1 171 ? 6.355 -25.656 1.048 1 98.25 171 LYS A C 1
ATOM 1404 O O . LYS A 1 171 ? 5.941 -25.594 2.207 1 98.25 171 LYS A O 1
ATOM 1409 N N . PHE A 1 172 ? 5.723 -25.156 0.05 1 98.69 172 PHE A N 1
ATOM 1410 C CA . PHE A 1 172 ? 4.484 -24.406 0.213 1 98.69 172 PHE A CA 1
ATOM 1411 C C . PHE A 1 172 ? 3.404 -24.922 -0.726 1 98.69 172 PHE A C 1
ATOM 1413 O O . PHE A 1 172 ? 3.061 -24.281 -1.713 1 98.69 172 PHE A O 1
ATOM 1420 N N . PRO A 1 173 ? 2.799 -26.047 -0.364 1 98.5 173 PRO A N 1
ATOM 1421 C CA . PRO A 1 173 ? 1.908 -26.75 -1.286 1 98.5 173 PRO A CA 1
ATOM 1422 C C . PRO A 1 173 ? 0.651 -25.953 -1.623 1 98.5 173 PRO A C 1
ATOM 1424 O O . PRO A 1 173 ? 0.118 -26.078 -2.73 1 98.5 173 PRO A O 1
ATOM 1427 N N . LEU A 1 174 ? 0.146 -25.172 -0.698 1 98.62 174 LEU A N 1
ATOM 1428 C CA . LEU A 1 174 ? -1.054 -24.391 -0.994 1 98.62 174 LEU A CA 1
ATOM 1429 C C . LEU A 1 174 ? -0.759 -23.297 -2.025 1 98.62 174 LEU A C 1
ATOM 1431 O O . LEU A 1 174 ? -1.538 -23.109 -2.959 1 98.62 174 LEU A O 1
ATOM 1435 N N . LEU A 1 175 ? 0.347 -22.641 -1.833 1 98.88 175 LEU A N 1
ATOM 1436 C CA . LEU A 1 175 ? 0.733 -21.609 -2.789 1 98.88 175 LEU A CA 1
ATOM 1437 C C . LEU A 1 175 ? 1.034 -22.219 -4.152 1 98.88 175 LEU A C 1
ATOM 1439 O O . LEU A 1 175 ? 0.677 -21.641 -5.188 1 98.88 175 LEU A O 1
ATOM 1443 N N . LYS A 1 176 ? 1.734 -23.344 -4.129 1 98.75 176 LYS A N 1
ATOM 1444 C CA . LYS A 1 176 ? 2.045 -24.047 -5.375 1 98.75 176 LYS A CA 1
ATOM 1445 C C . LYS A 1 176 ? 0.772 -24.422 -6.121 1 98.75 176 LYS A C 1
ATOM 1447 O O . LYS A 1 176 ? 0.65 -24.172 -7.32 1 98.75 176 LYS A O 1
ATOM 1452 N N . ALA A 1 177 ? -0.143 -24.969 -5.449 1 98.5 177 ALA A N 1
ATOM 1453 C CA . ALA A 1 177 ? -1.411 -25.375 -6.047 1 98.5 177 ALA A CA 1
ATOM 1454 C C . ALA A 1 177 ? -2.203 -24.172 -6.527 1 98.5 177 ALA A C 1
ATOM 1456 O O . ALA A 1 177 ? -2.824 -24.203 -7.594 1 98.5 177 ALA A O 1
ATOM 1457 N N . PHE A 1 178 ? -2.236 -23.156 -5.703 1 98.56 178 PHE A N 1
ATOM 1458 C CA . PHE A 1 178 ? -2.906 -21.922 -6.07 1 98.56 178 PHE A CA 1
ATOM 1459 C C . PHE A 1 178 ? -2.357 -21.375 -7.383 1 98.56 178 PHE A C 1
ATOM 1461 O O . PHE A 1 178 ? -3.123 -21.016 -8.281 1 98.56 178 PHE A O 1
ATOM 1468 N N . HIS A 1 179 ? -1.029 -21.281 -7.469 1 98.75 179 HIS A N 1
ATOM 1469 C CA . HIS A 1 179 ? -0.375 -20.766 -8.664 1 98.75 179 HIS A CA 1
ATOM 1470 C C . HIS A 1 179 ? -0.752 -21.578 -9.898 1 98.75 179 HIS A C 1
ATOM 1472 O O . HIS A 1 179 ? -1.078 -21 -10.945 1 98.75 179 HIS A O 1
ATOM 1478 N N . GLN A 1 180 ? -0.746 -22.844 -9.766 1 98.25 180 GLN A N 1
ATOM 1479 C CA . GLN A 1 180 ? -1.108 -23.734 -10.867 1 98.25 180 GLN A CA 1
ATOM 1480 C C . GLN A 1 180 ? -2.572 -23.547 -11.266 1 98.25 180 GLN A C 1
ATOM 1482 O O . GLN A 1 180 ? -2.898 -23.469 -12.445 1 98.25 180 GLN A O 1
ATOM 1487 N N . ARG A 1 181 ? -3.441 -23.484 -10.32 1 97.44 181 ARG A N 1
ATOM 1488 C CA . ARG A 1 181 ? -4.875 -23.359 -10.562 1 97.44 181 ARG A CA 1
ATOM 1489 C C . ARG A 1 181 ? -5.191 -22.094 -11.336 1 97.44 181 ARG A C 1
ATOM 1491 O O . ARG A 1 181 ? -5.934 -22.125 -12.32 1 97.44 181 ARG A O 1
ATOM 1498 N N . LEU A 1 182 ? -4.68 -21 -10.859 1 98.06 182 LEU A N 1
ATOM 1499 C CA . LEU A 1 182 ? -4.949 -19.75 -11.539 1 98.06 182 LEU A CA 1
ATOM 1500 C C . LEU A 1 182 ? -4.293 -19.719 -12.914 1 98.06 182 LEU A C 1
ATOM 1502 O O . LEU A 1 182 ? -4.879 -19.219 -13.875 1 98.06 182 LEU A O 1
ATOM 1506 N N . GLY A 1 183 ? -3.086 -20.266 -12.984 1 98.06 183 GLY A N 1
ATOM 1507 C CA . GLY A 1 183 ? -2.375 -20.328 -14.25 1 98.06 183 GLY A CA 1
ATOM 1508 C C . GLY A 1 183 ? -3.07 -21.188 -15.289 1 98.06 183 GLY A C 1
ATOM 1509 O O . GLY A 1 183 ? -2.875 -21 -16.484 1 98.06 183 GLY A O 1
ATOM 1510 N N . ASP A 1 184 ? -3.91 -22.078 -14.852 1 97.81 184 ASP A N 1
ATOM 1511 C CA . ASP A 1 184 ? -4.598 -23 -15.742 1 97.81 184 ASP A CA 1
ATOM 1512 C C . ASP A 1 184 ? -5.918 -22.422 -16.234 1 97.81 184 ASP A C 1
ATOM 1514 O O . ASP A 1 184 ? -6.562 -22.984 -17.125 1 97.81 184 ASP A O 1
ATOM 1518 N N . LYS A 1 185 ? -6.379 -21.328 -15.602 1 97.62 185 LYS A N 1
ATOM 1519 C CA . LYS A 1 185 ? -7.551 -20.672 -16.172 1 97.62 185 LYS A CA 1
ATOM 1520 C C . LYS A 1 185 ? -7.332 -20.344 -17.656 1 97.62 185 LYS A C 1
ATOM 1522 O O . LYS A 1 185 ? -6.293 -19.797 -18.016 1 97.62 185 LYS A O 1
ATOM 1527 N N . PRO A 1 186 ? -8.258 -20.609 -18.469 1 98.19 186 PRO A N 1
ATOM 1528 C CA . PRO A 1 186 ? -8.031 -20.562 -19.906 1 98.19 186 PRO A CA 1
ATOM 1529 C C . PRO A 1 186 ? -7.504 -19.219 -20.391 1 98.19 186 PRO A C 1
ATOM 1531 O O . PRO A 1 186 ? -6.496 -19.156 -21.094 1 98.19 186 PRO A O 1
ATOM 1534 N N . LYS A 1 187 ? -8.133 -18.141 -20.016 1 98.38 187 LYS A N 1
ATOM 1535 C CA . LYS A 1 187 ? -7.707 -16.828 -20.484 1 98.38 187 LYS A CA 1
ATOM 1536 C C . LYS A 1 187 ? -6.332 -16.469 -19.938 1 98.38 187 LYS A C 1
ATOM 1538 O O . LYS A 1 187 ? -5.523 -15.852 -20.641 1 98.38 187 LYS A O 1
ATOM 1543 N N . ILE A 1 188 ? -6.059 -16.828 -18.703 1 98.69 188 ILE A N 1
ATOM 1544 C CA . ILE A 1 188 ? -4.77 -16.547 -18.078 1 98.69 188 ILE A CA 1
ATOM 1545 C C . ILE A 1 188 ? -3.682 -17.391 -18.75 1 98.69 188 ILE A C 1
ATOM 1547 O O . ILE A 1 188 ? -2.604 -16.875 -19.062 1 98.69 188 ILE A O 1
ATOM 1551 N N . LYS A 1 189 ? -3.967 -18.609 -18.938 1 98.62 189 LYS A N 1
ATOM 1552 C CA . LYS A 1 189 ? -3.025 -19.531 -19.562 1 98.62 189 LYS A CA 1
ATOM 1553 C C . LYS A 1 189 ? -2.6 -19.031 -20.938 1 98.62 189 LYS A C 1
ATOM 1555 O O . LYS A 1 189 ? -1.407 -19 -21.25 1 98.62 189 LYS A O 1
ATOM 1560 N N . GLU A 1 190 ? -3.607 -18.656 -21.703 1 98.62 190 GLU A N 1
ATOM 1561 C CA . GLU A 1 190 ? -3.332 -18.141 -23.047 1 98.62 190 GLU A CA 1
ATOM 1562 C C . GLU A 1 190 ? -2.516 -16.859 -22.984 1 98.62 190 GLU A C 1
ATOM 1564 O O . GLU A 1 190 ? -1.545 -16.703 -23.719 1 98.62 190 GLU A O 1
ATOM 1569 N N . TYR A 1 191 ? -2.922 -15.992 -22.125 1 98.69 191 TYR A N 1
ATOM 1570 C CA . TYR A 1 191 ? -2.236 -14.711 -21.984 1 98.69 191 TYR A CA 1
ATOM 1571 C C . TYR A 1 191 ? -0.786 -14.914 -21.562 1 98.69 191 TYR A C 1
ATOM 1573 O O . TYR A 1 191 ? 0.123 -14.305 -22.125 1 98.69 191 TYR A O 1
ATOM 1581 N N . CYS A 1 192 ? -0.558 -15.766 -20.594 1 98.44 192 CYS A N 1
ATOM 1582 C CA . CYS A 1 192 ? 0.79 -15.992 -20.078 1 98.44 192 CYS A CA 1
ATOM 1583 C C . CYS A 1 192 ? 1.669 -16.656 -21.125 1 98.44 192 CYS A C 1
ATOM 1585 O O . CYS A 1 192 ? 2.867 -16.375 -21.219 1 98.44 192 CYS A O 1
ATOM 1587 N N . ALA A 1 193 ? 1.123 -17.516 -21.922 1 98.12 193 ALA A N 1
ATOM 1588 C CA . ALA A 1 193 ? 1.881 -18.125 -23 1 98.12 193 ALA A CA 1
ATOM 1589 C C . ALA A 1 193 ? 2.381 -17.094 -23.984 1 98.12 193 ALA A C 1
ATOM 1591 O O . ALA A 1 193 ? 3.545 -17.109 -24.391 1 98.12 193 ALA A O 1
ATOM 1592 N N . LYS A 1 194 ? 1.518 -16.203 -24.359 1 97.88 194 LYS A N 1
ATOM 1593 C CA . LYS A 1 194 ? 1.882 -15.133 -25.281 1 97.88 194 LYS A CA 1
ATOM 1594 C C . LYS A 1 194 ? 2.922 -14.203 -24.672 1 97.88 194 LYS A C 1
ATOM 1596 O O . LYS A 1 194 ? 3.891 -13.82 -25.328 1 97.88 194 LYS A O 1
ATOM 1601 N N . ARG A 1 195 ? 2.674 -13.844 -23.406 1 97.31 195 ARG A N 1
ATOM 1602 C CA . ARG A 1 195 ? 3.604 -12.984 -22.688 1 97.31 195 ARG A CA 1
ATOM 1603 C C . ARG A 1 195 ? 4.992 -13.609 -22.609 1 97.31 195 ARG A C 1
ATOM 1605 O O . ARG A 1 195 ? 5.996 -12.938 -22.875 1 97.31 195 ARG A O 1
ATOM 1612 N N . ASN A 1 196 ? 5.023 -14.867 -22.266 1 96 196 ASN A N 1
ATOM 1613 C CA . ASN A 1 196 ? 6.289 -15.586 -22.141 1 96 196 ASN A CA 1
ATOM 1614 C C . ASN A 1 196 ? 6.992 -15.711 -23.484 1 96 196 ASN A C 1
ATOM 1616 O O . ASN A 1 196 ? 8.219 -15.594 -23.562 1 96 196 ASN A O 1
ATOM 1620 N N . ALA A 1 197 ? 6.242 -15.906 -24.484 1 97.06 197 ALA A N 1
ATOM 1621 C CA . ALA A 1 197 ? 6.809 -16.016 -25.828 1 97.06 197 ALA A CA 1
ATOM 1622 C C . ALA A 1 197 ? 7.438 -14.695 -26.266 1 97.06 197 ALA A C 1
ATOM 1624 O O . ALA A 1 197 ? 8.438 -14.688 -26.984 1 97.06 197 ALA A O 1
ATOM 1625 N N . SER A 1 198 ? 6.871 -13.609 -25.828 1 95.88 198 SER A N 1
ATOM 1626 C CA . SER A 1 198 ? 7.383 -12.289 -26.172 1 95.88 198 SER A CA 1
ATOM 1627 C C . SER A 1 198 ? 8.617 -11.938 -25.359 1 95.88 198 SER A C 1
ATOM 1629 O O . SER A 1 198 ? 9.305 -10.961 -25.656 1 95.88 198 SER A O 1
ATOM 1631 N N . LYS A 1 199 ? 8.945 -12.648 -24.359 1 95.12 199 LYS A N 1
ATOM 1632 C CA . LYS A 1 199 ? 10.086 -12.461 -23.469 1 95.12 199 LYS A CA 1
ATOM 1633 C C . LYS A 1 199 ? 10.039 -11.086 -22.797 1 95.12 199 LYS A C 1
ATOM 1635 O O . LYS A 1 199 ? 11.062 -10.422 -22.672 1 95.12 199 LYS A O 1
ATOM 1640 N N . MET A 1 200 ? 8.828 -10.766 -22.438 1 94.62 200 MET A N 1
ATOM 1641 C CA . MET A 1 200 ? 8.68 -9.516 -21.703 1 94.62 200 MET A CA 1
ATOM 1642 C C . MET A 1 200 ? 9.461 -9.57 -20.391 1 94.62 200 MET A C 1
ATOM 1644 O O . MET A 1 200 ? 9.258 -10.477 -19.578 1 94.62 200 MET A O 1
ATOM 1648 N N . PRO A 1 201 ? 10.359 -8.555 -20.219 1 97.25 201 PRO A N 1
ATOM 1649 C CA . PRO A 1 201 ? 11.133 -8.594 -18.984 1 97.25 201 PRO A CA 1
ATOM 1650 C C . PRO A 1 201 ? 10.281 -8.359 -17.734 1 97.25 201 PRO A C 1
ATOM 1652 O O . PRO A 1 201 ? 9.273 -7.648 -17.797 1 97.25 201 PRO A O 1
ATOM 1655 N N . VAL A 1 202 ? 10.719 -8.906 -16.609 1 98.06 202 VAL A N 1
ATOM 1656 C CA . VAL A 1 202 ? 10.008 -8.711 -15.352 1 98.06 202 VAL A CA 1
ATOM 1657 C C . VAL A 1 202 ? 10.266 -7.305 -14.828 1 98.06 202 VAL A C 1
ATOM 1659 O O . VAL A 1 202 ? 9.328 -6.609 -14.422 1 98.06 202 VAL A O 1
ATOM 1662 N N . ASN A 1 203 ? 11.602 -6.973 -14.852 1 97.44 203 ASN A N 1
ATOM 1663 C CA . ASN A 1 203 ? 12.039 -5.703 -14.289 1 97.44 203 ASN A CA 1
ATOM 1664 C C . ASN A 1 203 ? 12.703 -4.82 -15.336 1 97.44 203 ASN A C 1
ATOM 1666 O O . ASN A 1 203 ? 13.188 -5.32 -16.359 1 97.44 203 ASN A O 1
ATOM 1670 N N . GLY A 1 204 ? 12.781 -3.559 -15.055 1 94.5 204 GLY A N 1
ATOM 1671 C CA . GLY A 1 204 ? 13.32 -2.59 -15.992 1 94.5 204 GLY A CA 1
ATOM 1672 C C . GLY A 1 204 ? 14.836 -2.525 -15.984 1 94.5 204 GLY A C 1
ATOM 1673 O O . GLY A 1 204 ? 15.445 -1.866 -16.828 1 94.5 204 GLY A O 1
ATOM 1674 N N . ASN A 1 205 ? 15.461 -3.295 -15.109 1 92.81 205 ASN A N 1
ATOM 1675 C CA . ASN A 1 205 ? 16.906 -3.207 -15 1 92.81 205 ASN A CA 1
ATOM 1676 C C . ASN A 1 205 ? 17.594 -4.418 -15.625 1 92.81 205 ASN A C 1
ATOM 1678 O O . ASN A 1 205 ? 18.781 -4.648 -15.406 1 92.81 205 ASN A O 1
ATOM 1682 N N . GLY A 1 206 ? 16.812 -5.215 -16.266 1 88.81 206 GLY A N 1
ATOM 1683 C CA . GLY A 1 206 ? 17.359 -6.355 -17 1 88.81 206 GLY A CA 1
ATOM 1684 C C . GLY A 1 206 ? 17.594 -7.566 -16.109 1 88.81 206 GLY A C 1
ATOM 1685 O O . GLY A 1 206 ? 18.109 -8.586 -16.562 1 88.81 206 GLY A O 1
ATOM 1686 N N . LYS A 1 207 ? 17.281 -7.395 -14.859 1 89.88 207 LYS A N 1
ATOM 1687 C CA . LYS A 1 207 ? 17.438 -8.516 -13.938 1 89.88 207 LYS A CA 1
ATOM 1688 C C . LYS A 1 207 ? 16.078 -9.109 -13.555 1 89.88 207 LYS A C 1
ATOM 1690 O O . LYS A 1 207 ? 15.062 -8.422 -13.617 1 89.88 207 LYS A O 1
ATOM 1695 N N . GLN A 1 208 ? 16.094 -10.359 -13.312 1 88.69 208 GLN A N 1
ATOM 1696 C CA . GLN A 1 208 ? 14.859 -10.992 -12.852 1 88.69 208 GLN A CA 1
ATOM 1697 C C . GLN A 1 208 ? 15.164 -12.242 -12.023 1 88.69 208 GLN A C 1
ATOM 1699 O O . GLN A 1 208 ? 16.25 -12.812 -12.133 1 88.69 208 GLN A O 1
ATOM 1704 N N . MET B 1 1 ? -19.625 -2.191 20.703 1 62.31 1 MET B N 1
ATOM 1705 C CA . MET B 1 1 ? -18.609 -3.086 20.156 1 62.31 1 MET B CA 1
ATOM 1706 C C . MET B 1 1 ? -17.203 -2.572 20.469 1 62.31 1 MET B C 1
ATOM 1708 O O . MET B 1 1 ? -16.984 -1.361 20.531 1 62.31 1 MET B O 1
ATOM 1712 N N . SER B 1 2 ? -16.203 -3.381 21 1 87.81 2 SER B N 1
ATOM 1713 C CA . SER B 1 2 ? -14.945 -2.895 21.547 1 87.81 2 SER B CA 1
ATOM 1714 C C . SER B 1 2 ? -13.836 -2.896 20.5 1 87.81 2 SER B C 1
ATOM 1716 O O . SER B 1 2 ? -13.648 -3.885 19.797 1 87.81 2 SER B O 1
ATOM 1718 N N . TYR B 1 3 ? -13.266 -1.763 20.047 1 98.06 3 TYR B N 1
ATOM 1719 C CA . TYR B 1 3 ? -12.117 -1.639 19.156 1 98.06 3 TYR B CA 1
ATOM 1720 C C . TYR B 1 3 ? -10.812 -1.655 19.953 1 98.06 3 TYR B C 1
ATOM 1722 O O . TYR B 1 3 ? -10.742 -1.101 21.047 1 98.06 3 TYR B O 1
ATOM 1730 N N . LYS B 1 4 ? -9.836 -2.377 19.391 1 98.62 4 LYS B N 1
ATOM 1731 C CA . LYS B 1 4 ? -8.492 -2.398 19.984 1 98.62 4 LYS B CA 1
ATOM 1732 C C . LYS B 1 4 ? -7.422 -2.24 18.906 1 98.62 4 LYS B C 1
ATOM 1734 O O . LYS B 1 4 ? -7.508 -2.861 17.844 1 98.62 4 LYS B O 1
ATOM 1739 N N . LEU B 1 5 ? -6.535 -1.34 19.109 1 98.81 5 LEU B N 1
ATOM 1740 C CA . LEU B 1 5 ? -5.344 -1.167 18.281 1 98.81 5 LEU B CA 1
ATOM 1741 C C . LEU B 1 5 ? -4.086 -1.554 19.062 1 98.81 5 LEU B C 1
ATOM 1743 O O . LEU B 1 5 ? -3.816 -1.005 20.125 1 98.81 5 LEU B O 1
ATOM 1747 N N . THR B 1 6 ? -3.371 -2.549 18.578 1 98.75 6 THR B N 1
ATOM 1748 C CA . THR B 1 6 ? -2.125 -3.006 19.188 1 98.75 6 THR B CA 1
ATOM 1749 C C . THR B 1 6 ? -0.927 -2.588 18.344 1 98.75 6 THR B C 1
ATOM 1751 O O . THR B 1 6 ? -0.883 -2.861 17.141 1 98.75 6 THR B O 1
ATOM 1754 N N . TYR B 1 7 ? -0.047 -1.896 18.969 1 98.69 7 TYR B N 1
ATOM 1755 C CA . TYR B 1 7 ? 1.171 -1.462 18.297 1 98.69 7 TYR B CA 1
ATOM 1756 C C . TYR B 1 7 ? 2.295 -1.231 19.297 1 98.69 7 TYR B C 1
ATOM 1758 O O . TYR B 1 7 ? 2.145 -1.523 20.484 1 98.69 7 TYR B O 1
ATOM 1766 N N . PHE B 1 8 ? 3.518 -0.918 18.828 1 98.44 8 PHE B N 1
ATOM 1767 C CA . PHE B 1 8 ? 4.637 -0.527 19.672 1 98.44 8 PHE B CA 1
ATOM 1768 C C . PHE B 1 8 ? 4.395 0.849 20.281 1 98.44 8 PHE B C 1
ATOM 1770 O O . PHE B 1 8 ? 3.539 1.602 19.812 1 98.44 8 PHE B O 1
ATOM 1777 N N . PRO B 1 9 ? 5.141 1.134 21.344 1 97.44 9 PRO B N 1
ATOM 1778 C CA . PRO B 1 9 ? 4.969 2.455 21.953 1 97.44 9 PRO B CA 1
ATOM 1779 C C . PRO B 1 9 ? 5.664 3.562 21.156 1 97.44 9 PRO B C 1
ATOM 1781 O O . PRO B 1 9 ? 6.496 4.289 21.719 1 97.44 9 PRO B O 1
ATOM 1784 N N . ILE B 1 10 ? 5.293 3.723 19.938 1 98.25 10 ILE B N 1
ATOM 1785 C CA . ILE B 1 10 ? 5.754 4.746 19.016 1 98.25 10 ILE B CA 1
ATOM 1786 C C . ILE B 1 10 ? 4.59 5.215 18.141 1 98.25 10 ILE B C 1
ATOM 1788 O O . ILE B 1 10 ? 3.529 4.586 18.109 1 98.25 10 ILE B O 1
ATOM 1792 N N . ARG B 1 11 ? 4.703 6.359 17.438 1 98.31 11 ARG B N 1
ATOM 1793 C CA . ARG B 1 11 ? 3.709 6.789 16.453 1 98.31 11 ARG B CA 1
ATOM 1794 C C . ARG B 1 11 ? 3.621 5.809 15.297 1 98.31 11 ARG B C 1
ATOM 1796 O O . ARG B 1 11 ? 2.613 5.117 15.133 1 98.31 11 ARG B O 1
ATOM 1803 N N . GLY B 1 12 ? 4.77 5.664 14.547 1 97.81 12 GLY B N 1
ATOM 1804 C CA . GLY B 1 12 ? 4.898 4.672 13.492 1 97.81 12 GLY B CA 1
ATOM 1805 C C . GLY B 1 12 ? 3.668 4.57 12.617 1 97.81 12 GLY B C 1
ATOM 1806 O O . GLY B 1 12 ? 2.992 5.574 12.359 1 97.81 12 GLY B O 1
ATOM 1807 N N . LEU B 1 13 ? 3.371 3.428 12.133 1 98.5 13 LEU B N 1
ATOM 1808 C CA . LEU B 1 13 ? 2.322 3.174 11.156 1 98.5 13 LEU B CA 1
ATOM 1809 C C . LEU B 1 13 ? 0.948 3.168 11.812 1 98.5 13 LEU B C 1
ATOM 1811 O O . LEU B 1 13 ? -0.076 3.227 11.133 1 98.5 13 LEU B O 1
ATOM 1815 N N . ALA B 1 14 ? 0.877 3.189 13.102 1 98.75 14 ALA B N 1
ATOM 1816 C CA . ALA B 1 14 ? -0.4 3.131 13.812 1 98.75 14 ALA B CA 1
ATOM 1817 C C . ALA B 1 14 ? -0.97 4.527 14.031 1 98.75 14 ALA B C 1
ATOM 1819 O O . ALA B 1 14 ? -2.158 4.684 14.328 1 98.75 14 ALA B O 1
ATOM 1820 N N . GLU B 1 15 ? -0.131 5.512 13.898 1 98.81 15 GLU B N 1
ATOM 1821 C CA . GLU B 1 15 ? -0.523 6.852 14.328 1 98.81 15 GLU B CA 1
ATOM 1822 C C . GLU B 1 15 ? -1.672 7.391 13.477 1 98.81 15 GLU B C 1
ATOM 1824 O O . GLU B 1 15 ? -2.621 7.969 14.008 1 98.81 15 GLU B O 1
ATOM 1829 N N . PRO B 1 16 ? -1.649 7.238 12.141 1 98.94 16 PRO B N 1
ATOM 1830 C CA . PRO B 1 16 ? -2.812 7.699 11.383 1 98.94 16 PRO B CA 1
ATOM 1831 C C . PRO B 1 16 ? -4.105 7.008 11.805 1 98.94 16 PRO B C 1
ATOM 1833 O O . PRO B 1 16 ? -5.184 7.609 11.742 1 98.94 16 PRO B O 1
ATOM 1836 N N . ILE B 1 17 ? -3.99 5.762 12.219 1 98.94 17 ILE B N 1
ATOM 1837 C CA . ILE B 1 17 ? -5.156 5.023 12.688 1 98.94 17 ILE B CA 1
ATOM 1838 C C . ILE B 1 17 ? -5.684 5.652 13.977 1 98.94 17 ILE B C 1
ATOM 1840 O O . ILE B 1 17 ? -6.891 5.871 14.117 1 98.94 17 ILE B O 1
ATOM 1844 N N . ARG B 1 18 ? -4.762 6 14.898 1 98.88 18 ARG B N 1
ATOM 1845 C CA . ARG B 1 18 ? -5.141 6.676 16.141 1 98.88 18 ARG B CA 1
ATOM 1846 C C . ARG B 1 18 ? -5.824 8.008 15.844 1 98.88 18 ARG B C 1
ATOM 1848 O O . ARG B 1 18 ? -6.879 8.312 16.406 1 98.88 18 ARG B O 1
ATOM 1855 N N . LEU B 1 19 ? -5.234 8.773 14.969 1 98.94 19 LEU B N 1
ATOM 1856 C CA . LEU B 1 19 ? -5.77 10.086 14.602 1 98.94 19 LEU B CA 1
ATOM 1857 C C . LEU B 1 19 ? -7.184 9.953 14.047 1 98.94 19 LEU B C 1
ATOM 1859 O O . LEU B 1 19 ? -8.07 10.742 14.406 1 98.94 19 LEU B O 1
ATOM 1863 N N . LEU B 1 20 ? -7.406 8.992 13.164 1 98.88 20 LEU B N 1
ATOM 1864 C CA . LEU B 1 20 ? -8.711 8.742 12.57 1 98.88 20 LEU B CA 1
ATOM 1865 C C . LEU B 1 20 ? -9.742 8.406 13.648 1 98.88 20 LEU B C 1
ATOM 1867 O O . LEU B 1 20 ? -10.812 9.016 13.695 1 98.88 20 LEU B O 1
ATOM 1871 N N . LEU B 1 21 ? -9.398 7.48 14.555 1 98.81 21 LEU B N 1
ATOM 1872 C CA . LEU B 1 21 ? -10.32 7.039 15.594 1 98.81 21 LEU B CA 1
ATOM 1873 C C . LEU B 1 21 ? -10.656 8.188 16.547 1 98.81 21 LEU B C 1
ATOM 1875 O O . LEU B 1 21 ? -11.82 8.375 16.906 1 98.81 21 LEU B O 1
ATOM 1879 N N . VAL B 1 22 ? -9.664 8.953 16.891 1 98.69 22 VAL B N 1
ATOM 1880 C CA . VAL B 1 22 ? -9.828 10.07 17.812 1 98.69 22 VAL B CA 1
ATOM 1881 C C . VAL B 1 22 ? -10.734 11.133 17.172 1 98.69 22 VAL B C 1
ATOM 1883 O O . VAL B 1 22 ? -11.703 11.578 17.797 1 98.69 22 VAL B O 1
ATOM 1886 N N . ASP B 1 23 ? -10.445 11.508 15.984 1 98.62 23 ASP B N 1
ATOM 1887 C CA . ASP B 1 23 ? -11.203 12.555 15.312 1 98.62 23 ASP B CA 1
ATOM 1888 C C . ASP B 1 23 ? -12.664 12.148 15.133 1 98.62 23 ASP B C 1
ATOM 1890 O O . ASP B 1 23 ? -13.562 12.984 15.234 1 98.62 23 ASP B O 1
ATOM 1894 N N . GLN B 1 24 ? -12.906 10.859 14.852 1 98.19 24 GLN B N 1
ATOM 1895 C CA . GLN B 1 24 ? -14.25 10.359 14.578 1 98.19 24 GLN B CA 1
ATOM 1896 C C . GLN B 1 24 ? -14.984 10.016 15.867 1 98.19 24 GLN B C 1
ATOM 1898 O O . GLN B 1 24 ? -16.125 9.555 15.836 1 98.19 24 GLN B O 1
ATOM 1903 N N . GLY B 1 25 ? -14.32 10.172 16.969 1 97.94 25 GLY B N 1
ATOM 1904 C CA . GLY B 1 25 ? -14.938 9.945 18.25 1 97.94 25 GLY B CA 1
ATOM 1905 C C . GLY B 1 25 ? -15.195 8.484 18.547 1 97.94 25 GLY B C 1
ATOM 1906 O O . GLY B 1 25 ? -16.156 8.141 19.25 1 97.94 25 GLY B O 1
ATOM 1907 N N . ILE B 1 26 ? -14.414 7.668 18.016 1 97.81 26 ILE B N 1
ATOM 1908 C CA . ILE B 1 26 ? -14.57 6.227 18.203 1 97.81 26 ILE B CA 1
ATOM 1909 C C . ILE B 1 26 ? -13.711 5.766 19.375 1 97.81 26 ILE B C 1
ATOM 1911 O O . ILE B 1 26 ? -12.484 5.918 19.344 1 97.81 26 ILE B O 1
ATOM 1915 N N . LYS B 1 27 ? -14.383 5.23 20.359 1 97.5 27 LYS B N 1
ATOM 1916 C CA . LYS B 1 27 ? -13.656 4.707 21.516 1 97.5 27 LYS B CA 1
ATOM 1917 C C . LYS B 1 27 ? -12.922 3.42 21.156 1 97.5 27 LYS B C 1
ATOM 1919 O O . LYS B 1 27 ? -13.453 2.566 20.453 1 97.5 27 LYS B O 1
ATOM 1924 N N . PHE B 1 28 ? -11.641 3.328 21.609 1 98.31 28 PHE B N 1
ATOM 1925 C CA . PHE B 1 28 ? -10.828 2.143 21.359 1 98.31 28 PHE B CA 1
ATOM 1926 C C . PHE B 1 28 ? -9.773 1.964 22.453 1 98.31 28 PHE B C 1
ATOM 1928 O O . PHE B 1 28 ? -9.414 2.922 23.141 1 98.31 28 PHE B O 1
ATOM 1935 N N . THR B 1 29 ? -9.312 0.739 22.609 1 98.31 29 THR B N 1
ATOM 1936 C CA . THR B 1 29 ? -8.156 0.455 23.453 1 98.31 29 THR B CA 1
ATOM 1937 C C . THR B 1 29 ? -6.863 0.581 22.656 1 9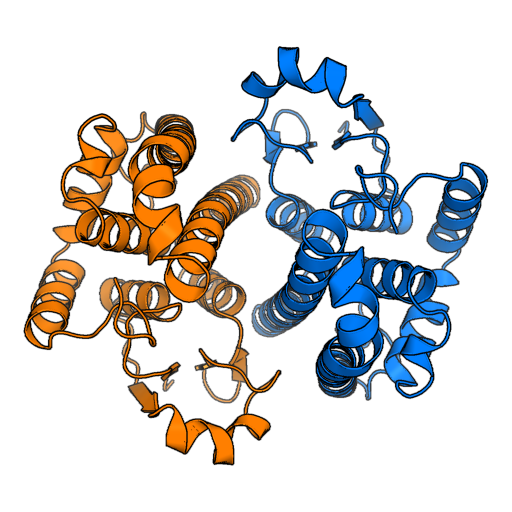8.31 29 THR B C 1
ATOM 1939 O O . THR B 1 29 ? -6.684 -0.089 21.641 1 98.31 29 THR B O 1
ATOM 1942 N N . ASP B 1 30 ? -6.035 1.469 23.094 1 98.19 30 ASP B N 1
ATOM 1943 C CA . ASP B 1 30 ? -4.711 1.627 22.5 1 98.19 30 ASP B CA 1
ATOM 1944 C C . ASP B 1 30 ? -3.664 0.827 23.266 1 98.19 30 ASP B C 1
ATOM 1946 O O . ASP B 1 30 ? -3.125 1.302 24.266 1 98.19 30 ASP B O 1
ATOM 1950 N N . GLU B 1 31 ? -3.324 -0.325 22.75 1 98.31 31 GLU B N 1
ATOM 1951 C CA . GLU B 1 31 ? -2.398 -1.219 23.438 1 98.31 31 GLU B CA 1
ATOM 1952 C C . GLU B 1 31 ? -0.979 -1.066 22.906 1 98.31 31 GLU B C 1
ATOM 1954 O O . GLU B 1 31 ? -0.75 -1.206 21.703 1 98.31 31 GLU B O 1
ATOM 1959 N N . HIS B 1 32 ? -0.082 -0.8 23.781 1 98.12 32 HIS B N 1
ATOM 1960 C CA . HIS B 1 32 ? 1.33 -0.676 23.438 1 98.12 32 HIS B CA 1
ATOM 1961 C C . HIS B 1 32 ? 2.125 -1.884 23.922 1 98.12 32 HIS B C 1
ATOM 1963 O O . HIS B 1 32 ? 2.104 -2.207 25.109 1 98.12 32 HIS B O 1
ATOM 1969 N N . ILE B 1 33 ? 2.797 -2.523 23 1 97.88 33 ILE B N 1
ATOM 1970 C CA . ILE B 1 33 ? 3.621 -3.684 23.312 1 97.88 33 ILE B CA 1
ATOM 1971 C C . ILE B 1 33 ? 5.094 -3.346 23.094 1 97.88 33 ILE B C 1
ATOM 1973 O O . ILE B 1 33 ? 5.508 -3.041 21.969 1 97.88 33 ILE B O 1
ATOM 1977 N N . PRO B 1 34 ? 5.906 -3.451 24.188 1 96.94 34 PRO B N 1
ATOM 1978 C CA . PRO B 1 34 ? 7.344 -3.27 23.969 1 96.94 34 PRO B CA 1
ATOM 1979 C C . PRO B 1 34 ? 7.922 -4.277 22.984 1 96.94 34 PRO B C 1
ATOM 1981 O O . PRO B 1 34 ? 7.504 -5.438 22.969 1 96.94 34 PRO B O 1
ATOM 1984 N N . LYS B 1 35 ? 8.883 -3.859 22.281 1 94.88 35 LYS B N 1
ATOM 1985 C CA . LYS B 1 35 ? 9.477 -4.68 21.219 1 94.88 35 LYS B CA 1
ATOM 1986 C C . LYS B 1 35 ? 9.938 -6.027 21.766 1 94.88 35 LYS B C 1
ATOM 1988 O O . LYS B 1 35 ? 9.734 -7.062 21.141 1 94.88 35 LYS B O 1
ATOM 1993 N N . ASP B 1 36 ? 10.539 -6.023 22.859 1 95.69 36 ASP B N 1
ATOM 1994 C CA . ASP B 1 36 ? 11.07 -7.242 23.469 1 95.69 36 ASP B CA 1
ATOM 1995 C C . ASP B 1 36 ? 9.945 -8.211 23.828 1 95.69 36 ASP B C 1
ATOM 1997 O O . ASP B 1 36 ? 10.125 -9.43 23.75 1 95.69 36 ASP B O 1
ATOM 2001 N N . ASP B 1 37 ? 8.805 -7.691 24.188 1 97.31 37 ASP B N 1
ATOM 2002 C CA . ASP B 1 37 ? 7.66 -8.523 24.547 1 97.31 37 ASP B CA 1
ATOM 2003 C C . ASP B 1 37 ? 6.965 -9.062 23.297 1 97.31 37 ASP B C 1
ATOM 2005 O O . ASP B 1 37 ? 6.355 -10.133 23.328 1 97.31 37 ASP B O 1
ATOM 2009 N N . PHE B 1 38 ? 7.086 -8.328 22.234 1 97.31 38 PHE B N 1
ATOM 2010 C CA . PHE B 1 38 ? 6.414 -8.695 21 1 97.31 38 PHE B CA 1
ATOM 2011 C C . PHE B 1 38 ? 6.969 -10.008 20.453 1 97.31 38 PHE B C 1
ATOM 2013 O O . PHE B 1 38 ? 6.227 -10.805 19.875 1 97.31 38 PHE B O 1
ATOM 2020 N N . VAL B 1 39 ? 8.242 -10.312 20.656 1 95.75 39 VAL B N 1
ATOM 2021 C CA . VAL B 1 39 ? 8.93 -11.477 20.109 1 95.75 39 VAL B CA 1
ATOM 2022 C C . VAL B 1 39 ? 8.203 -12.75 20.531 1 95.75 39 VAL B C 1
ATOM 2024 O O . VAL B 1 39 ? 8.008 -13.664 19.734 1 95.75 39 VAL B O 1
ATOM 2027 N N . SER B 1 40 ? 7.691 -12.781 21.719 1 97.06 40 SER B N 1
ATOM 2028 C CA . SER B 1 40 ? 7.109 -14 22.281 1 97.06 40 SER B CA 1
ATOM 2029 C C . SER B 1 40 ? 5.66 -14.172 21.828 1 97.06 40 SER B C 1
ATOM 2031 O O . SER B 1 40 ? 5.102 -15.266 21.922 1 97.06 40 SER B O 1
ATOM 2033 N N . ILE B 1 41 ? 5.047 -13.078 21.297 1 97.31 41 ILE B N 1
ATOM 2034 C CA . ILE B 1 41 ? 3.621 -13.188 21.016 1 97.31 41 ILE B CA 1
ATOM 2035 C C . ILE B 1 41 ? 3.369 -12.953 19.531 1 97.31 41 ILE B C 1
ATOM 2037 O O . ILE B 1 41 ? 2.219 -12.922 19.078 1 97.31 41 ILE B O 1
ATOM 2041 N N . LYS B 1 42 ? 4.391 -12.758 18.75 1 96.38 42 LYS B N 1
ATOM 2042 C CA . LYS B 1 42 ? 4.258 -12.352 17.359 1 96.38 42 LYS B CA 1
ATOM 2043 C C . LYS B 1 42 ? 3.443 -13.375 16.562 1 96.38 42 LYS B C 1
ATOM 2045 O O . LYS B 1 42 ? 2.752 -13.016 15.609 1 96.38 42 LYS B O 1
ATOM 2050 N N . SER B 1 43 ? 3.457 -14.664 16.938 1 95.31 43 SER B N 1
ATOM 2051 C CA . SER B 1 43 ? 2.75 -15.719 16.234 1 95.31 43 SER B CA 1
ATOM 2052 C C . SER B 1 43 ? 1.239 -15.547 16.344 1 95.31 43 SER B C 1
ATOM 2054 O O . SER B 1 43 ? 0.482 -16.156 15.586 1 95.31 43 SER B O 1
ATOM 2056 N N . GLN B 1 44 ? 0.781 -14.672 17.219 1 95.81 44 GLN B N 1
ATOM 2057 C CA . GLN B 1 44 ? -0.645 -14.422 17.406 1 95.81 44 GLN B CA 1
ATOM 2058 C C . GLN B 1 44 ? -1.197 -13.516 16.312 1 95.81 44 GLN B C 1
ATOM 2060 O O . GLN B 1 44 ? -2.414 -13.414 16.141 1 95.81 44 GLN B O 1
ATOM 2065 N N . PHE B 1 45 ? -0.298 -12.922 15.68 1 97.38 45 PHE B N 1
ATOM 2066 C CA . PHE B 1 45 ? -0.71 -11.922 14.695 1 97.38 45 PHE B CA 1
ATOM 2067 C C . PHE B 1 45 ? -0.475 -12.422 13.281 1 97.38 45 PHE B C 1
ATOM 2069 O O . PHE B 1 45 ? 0.568 -13.016 12.992 1 97.38 45 PHE B O 1
ATOM 2076 N N . GLN B 1 46 ? -1.44 -12.172 12.438 1 96.5 46 GLN B N 1
ATOM 2077 C CA . GLN B 1 46 ? -1.22 -12.492 11.031 1 96.5 46 GLN B CA 1
ATOM 2078 C C . GLN B 1 46 ? 0.05 -11.828 10.516 1 96.5 46 GLN B C 1
ATOM 2080 O O . GLN B 1 46 ? 0.332 -10.672 10.844 1 96.5 46 GLN B O 1
ATOM 2085 N N . PHE B 1 47 ? 0.863 -12.57 9.789 1 97.62 47 PHE B N 1
ATOM 2086 C CA . PHE B 1 47 ? 2.164 -12.195 9.25 1 97.62 47 PHE B CA 1
ATOM 2087 C C . PHE B 1 47 ? 3.17 -11.961 10.367 1 97.62 47 PHE B C 1
ATOM 2089 O O . PHE B 1 47 ? 4.324 -11.609 10.109 1 97.62 47 PHE B O 1
ATOM 2096 N N . GLY B 1 48 ? 2.715 -12.062 11.648 1 97.25 48 GLY B N 1
ATOM 2097 C CA . GLY B 1 48 ? 3.605 -11.797 12.766 1 97.25 48 GLY B CA 1
ATOM 2098 C C . GLY B 1 48 ? 3.998 -10.328 12.867 1 97.25 48 GLY B C 1
ATOM 2099 O O . GLY B 1 48 ? 5.137 -10.016 13.219 1 97.25 48 GLY B O 1
ATOM 2100 N N . GLN B 1 49 ? 3.031 -9.469 12.562 1 97.19 49 GLN B N 1
ATOM 2101 C CA . GLN B 1 49 ? 3.379 -8.055 12.477 1 97.19 49 GLN B CA 1
ATOM 2102 C C . GLN B 1 49 ? 2.354 -7.191 13.203 1 97.19 49 GLN B C 1
ATOM 2104 O O . GLN B 1 49 ? 1.246 -7.645 13.492 1 97.19 49 GLN B O 1
ATOM 2109 N N . LEU B 1 50 ? 2.725 -6.031 13.539 1 98.31 50 LEU B N 1
ATOM 2110 C CA . LEU B 1 50 ? 1.897 -4.934 14.023 1 98.31 50 LEU B CA 1
ATOM 2111 C C . LEU B 1 50 ? 1.984 -3.734 13.086 1 98.31 50 LEU B C 1
ATOM 2113 O O . LEU B 1 50 ? 2.959 -3.59 12.352 1 98.31 50 LEU B O 1
ATOM 2117 N N . PRO B 1 51 ? 0.945 -2.877 12.992 1 98.69 51 PRO B N 1
ATOM 2118 C CA . PRO B 1 51 ? -0.227 -2.762 13.859 1 98.69 51 PRO B CA 1
ATOM 2119 C C . PRO B 1 51 ? -1.268 -3.848 13.594 1 98.69 51 PRO B C 1
ATOM 2121 O O . PRO B 1 51 ? -1.323 -4.398 12.492 1 98.69 51 PRO B O 1
ATOM 2124 N N . CYS B 1 52 ? -1.963 -4.152 14.625 1 98.81 52 CYS B N 1
ATOM 2125 C CA . CYS B 1 52 ? -3.117 -5.039 14.562 1 98.81 52 CYS B CA 1
ATOM 2126 C C . CYS B 1 52 ? -4.355 -4.363 15.141 1 98.81 52 CYS B C 1
ATOM 2128 O O . CYS B 1 52 ? -4.32 -3.83 16.25 1 98.81 52 CYS B O 1
ATOM 2130 N N . PHE B 1 53 ? -5.426 -4.316 14.383 1 98.81 53 PHE B N 1
ATOM 2131 C CA . PHE B 1 53 ? -6.703 -3.754 14.812 1 98.81 53 PHE B CA 1
ATOM 2132 C C . PHE B 1 53 ? -7.742 -4.855 15 1 98.81 53 PHE B C 1
ATOM 2134 O O . PHE B 1 53 ? -7.875 -5.738 14.148 1 98.81 53 PHE B O 1
ATOM 2141 N N . TYR B 1 54 ? -8.383 -4.84 16.125 1 98.25 54 TYR B N 1
ATOM 2142 C CA . TYR B 1 54 ? -9.492 -5.75 16.391 1 98.25 54 TYR B CA 1
ATOM 2143 C C . TYR B 1 54 ? -10.828 -5.031 16.266 1 98.25 54 TYR B C 1
ATOM 2145 O O . TYR B 1 54 ? -11.086 -4.055 16.984 1 98.25 54 TYR B O 1
ATOM 2153 N N . ASP B 1 55 ? -11.594 -5.398 15.352 1 97.44 55 ASP B N 1
ATOM 2154 C CA . ASP B 1 55 ? -13.008 -5.051 15.242 1 97.44 55 ASP B CA 1
ATOM 2155 C C . ASP B 1 55 ? -13.898 -6.211 15.688 1 97.44 55 ASP B C 1
ATOM 2157 O O . ASP B 1 55 ? -14.25 -7.078 14.883 1 97.44 55 ASP B O 1
ATOM 2161 N N . GLY B 1 56 ? -14.289 -6.207 16.906 1 94.06 56 GLY B N 1
ATOM 2162 C CA . GLY B 1 56 ? -14.836 -7.422 17.5 1 94.06 56 GLY B CA 1
ATOM 2163 C C . GLY B 1 56 ? -13.875 -8.594 17.453 1 94.06 56 GLY B C 1
ATOM 2164 O O . GLY B 1 56 ? -12.727 -8.477 17.906 1 94.06 56 GLY B O 1
ATOM 2165 N N . ASP B 1 57 ? -14.32 -9.617 16.875 1 91.5 57 ASP B N 1
ATOM 2166 C CA . ASP B 1 57 ? -13.5 -10.82 16.797 1 91.5 57 ASP B CA 1
ATOM 2167 C C . ASP B 1 57 ? -12.617 -10.805 15.555 1 91.5 57 ASP B C 1
ATOM 2169 O O . ASP B 1 57 ? -11.727 -11.648 15.398 1 91.5 57 ASP B O 1
ATOM 2173 N N . GLN B 1 58 ? -12.812 -9.844 14.781 1 94.62 58 GLN B N 1
ATOM 2174 C CA . GLN B 1 58 ? -12.039 -9.773 13.547 1 94.62 58 GLN B CA 1
ATOM 2175 C C . GLN B 1 58 ? -10.688 -9.102 13.773 1 94.62 58 GLN B C 1
ATOM 2177 O O . GLN B 1 58 ? -10.625 -7.98 14.281 1 94.62 58 GLN B O 1
ATOM 2182 N N . GLN B 1 59 ? -9.578 -9.812 13.445 1 97.19 59 GLN B N 1
ATOM 2183 C CA . GLN B 1 59 ? -8.227 -9.273 13.469 1 97.19 59 GLN B CA 1
ATOM 2184 C C . GLN B 1 59 ? -7.824 -8.734 12.102 1 97.19 59 GLN B C 1
ATOM 2186 O O . GLN B 1 59 ? -7.953 -9.43 11.094 1 97.19 59 GLN B O 1
ATOM 2191 N N . ILE B 1 60 ? -7.406 -7.531 12.047 1 98.25 60 ILE B N 1
ATOM 2192 C CA . ILE B 1 60 ? -6.887 -6.934 10.82 1 98.25 60 ILE B CA 1
ATOM 2193 C C . ILE B 1 60 ? -5.473 -6.414 11.062 1 98.25 60 ILE B C 1
ATOM 2195 O O . ILE B 1 60 ? -5.234 -5.648 12 1 98.25 60 ILE B O 1
ATOM 2199 N N . VAL B 1 61 ? -4.598 -6.895 10.219 1 98.25 61 VAL B N 1
ATOM 2200 C CA . VAL B 1 61 ? -3.23 -6.383 10.242 1 98.25 61 VAL B CA 1
ATOM 2201 C C . VAL B 1 61 ? -2.947 -5.602 8.961 1 98.25 61 VAL B C 1
ATOM 2203 O O . VAL B 1 61 ? -3.787 -5.551 8.062 1 98.25 61 VAL B O 1
ATOM 2206 N N . GLN B 1 62 ? -1.786 -5 8.906 1 98.19 62 GLN B N 1
ATOM 2207 C CA . GLN B 1 62 ? -1.412 -4.102 7.816 1 98.19 62 GLN B CA 1
ATOM 2208 C C . GLN B 1 62 ? -2.117 -2.756 7.949 1 98.19 62 GLN B C 1
ATOM 2210 O O . GLN B 1 62 ? -3.344 -2.68 7.867 1 98.19 62 GLN B O 1
ATOM 2215 N N . SER B 1 63 ? -1.322 -1.723 8.078 1 98.62 63 SER B N 1
ATOM 2216 C CA . SER B 1 63 ? -1.855 -0.402 8.391 1 98.62 63 SER B CA 1
ATOM 2217 C C . SER B 1 63 ? -2.814 0.083 7.312 1 98.62 63 SER B C 1
ATOM 2219 O O . SER B 1 63 ? -3.869 0.645 7.613 1 98.62 63 SER B O 1
ATOM 2221 N N . GLY B 1 64 ? -2.463 -0.197 6.012 1 98.5 64 GLY B N 1
ATOM 2222 C CA . GLY B 1 64 ? -3.344 0.213 4.93 1 98.5 64 GLY B CA 1
ATOM 2223 C C . GLY B 1 64 ? -4.688 -0.487 4.957 1 98.5 64 GLY B C 1
ATOM 2224 O O . GLY B 1 64 ? -5.719 0.128 4.684 1 98.5 64 GLY B O 1
ATOM 2225 N N . ALA B 1 65 ? -4.691 -1.765 5.289 1 98.69 65 ALA B N 1
ATOM 2226 C CA . ALA B 1 65 ? -5.934 -2.529 5.387 1 98.69 65 ALA B CA 1
ATOM 2227 C C . ALA B 1 65 ? -6.797 -2.031 6.539 1 98.69 65 ALA B C 1
ATOM 2229 O O . ALA B 1 65 ? -8.016 -1.925 6.41 1 98.69 65 ALA B O 1
ATOM 2230 N N . ILE B 1 66 ? -6.148 -1.698 7.66 1 98.81 66 ILE B N 1
ATOM 2231 C CA . ILE B 1 66 ? -6.863 -1.201 8.836 1 98.81 66 ILE B CA 1
ATOM 2232 C C . ILE B 1 66 ? -7.527 0.133 8.508 1 98.81 66 ILE B C 1
ATOM 2234 O O . ILE B 1 66 ? -8.719 0.317 8.758 1 98.81 66 ILE B O 1
ATOM 2238 N N . LEU B 1 67 ? -6.766 1.004 7.902 1 98.88 67 LEU B N 1
ATOM 2239 C CA . LEU B 1 67 ? -7.273 2.334 7.574 1 98.88 67 LEU B CA 1
ATOM 2240 C C . LEU B 1 67 ? -8.445 2.244 6.609 1 98.88 67 LEU B C 1
ATOM 2242 O O . LEU B 1 67 ? -9.477 2.898 6.809 1 98.88 67 LEU B O 1
ATOM 2246 N N . ARG B 1 68 ? -8.336 1.416 5.602 1 98.62 68 ARG B N 1
ATOM 2247 C CA . ARG B 1 68 ? -9.406 1.288 4.609 1 98.62 68 ARG B CA 1
ATOM 2248 C C . ARG B 1 68 ? -10.633 0.616 5.211 1 98.62 68 ARG B C 1
ATOM 2250 O O . ARG B 1 68 ? -11.766 0.944 4.848 1 98.62 68 ARG B O 1
ATOM 2257 N N . HIS B 1 69 ? -10.438 -0.322 6.121 1 98.62 69 HIS B N 1
ATOM 2258 C CA . HIS B 1 69 ? -11.547 -0.941 6.84 1 98.62 69 HIS B CA 1
ATOM 2259 C C . HIS B 1 69 ? -12.344 0.097 7.617 1 98.62 69 HIS B C 1
ATOM 2261 O O . HIS B 1 69 ? -13.57 0.162 7.496 1 98.62 69 HIS B O 1
ATOM 2267 N N . LEU B 1 70 ? -11.648 0.88 8.352 1 98.69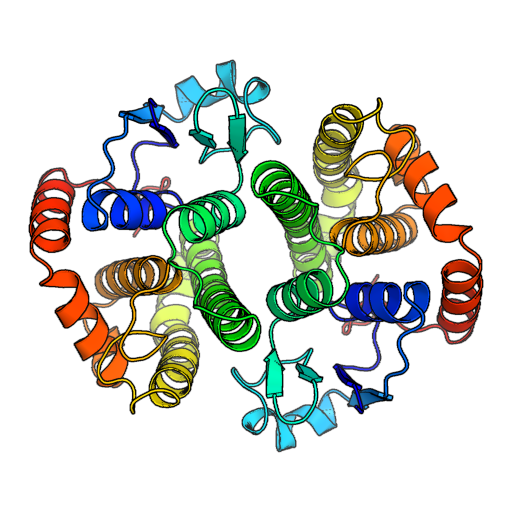 70 LEU B N 1
ATOM 2268 C CA . LEU B 1 70 ? -12.281 1.923 9.148 1 98.69 70 LEU B CA 1
ATOM 2269 C C . LEU B 1 70 ? -12.953 2.959 8.258 1 98.69 70 LEU B C 1
ATOM 2271 O O . LEU B 1 70 ? -14.023 3.469 8.594 1 98.69 70 LEU B O 1
ATOM 2275 N N . ALA B 1 71 ? -12.289 3.225 7.168 1 98.62 71 ALA B N 1
ATOM 2276 C CA . ALA B 1 71 ? -12.836 4.215 6.242 1 98.62 71 ALA B CA 1
ATOM 2277 C C . ALA B 1 71 ? -14.188 3.77 5.699 1 98.62 71 ALA B C 1
ATOM 2279 O O . ALA B 1 71 ? -15.117 4.574 5.586 1 98.62 71 ALA B O 1
ATOM 2280 N N . ARG B 1 72 ? -14.297 2.496 5.32 1 97.75 72 ARG B N 1
ATOM 2281 C CA . ARG B 1 72 ? -15.57 1.976 4.836 1 97.75 72 ARG B CA 1
ATOM 2282 C C . ARG B 1 72 ? -16.625 1.982 5.941 1 97.75 72 ARG B C 1
ATOM 2284 O O . ARG B 1 72 ? -17.781 2.318 5.699 1 97.75 72 ARG B O 1
ATOM 2291 N N . LYS B 1 73 ? -16.203 1.694 7.074 1 97.19 73 LYS B N 1
ATOM 2292 C CA . LYS B 1 73 ? -17.125 1.566 8.195 1 97.19 73 LYS B CA 1
ATOM 2293 C C . LYS B 1 73 ? -17.672 2.928 8.625 1 97.19 73 LYS B C 1
ATOM 2295 O O . LYS B 1 73 ? -18.812 3.039 9.055 1 97.19 73 LYS B O 1
ATOM 2300 N N . PHE B 1 74 ? -16.906 3.934 8.5 1 97.56 74 PHE B N 1
ATOM 2301 C CA . PHE B 1 74 ? -17.281 5.223 9.07 1 97.56 74 PHE B CA 1
ATOM 2302 C C . PHE B 1 74 ? -17.453 6.27 7.977 1 97.56 74 PHE B C 1
ATOM 2304 O O . PHE B 1 74 ? -17.391 7.473 8.242 1 97.56 74 PHE B O 1
ATOM 2311 N N . ASN B 1 75 ? -17.547 5.836 6.746 1 97.19 75 ASN B N 1
ATOM 2312 C CA . ASN B 1 75 ? -17.859 6.68 5.598 1 97.19 75 ASN B CA 1
ATOM 2313 C C . ASN B 1 75 ? -16.781 7.742 5.375 1 97.19 75 ASN B C 1
ATOM 2315 O O . ASN B 1 75 ? -17.094 8.93 5.266 1 97.19 75 ASN B O 1
ATOM 2319 N N . LEU B 1 76 ? -15.555 7.281 5.34 1 98.5 76 LEU B N 1
ATOM 2320 C CA . LEU B 1 76 ? -14.391 8.148 5.168 1 98.5 76 LEU B CA 1
ATOM 2321 C C . LEU B 1 76 ? -13.648 7.809 3.881 1 98.5 76 LEU B C 1
ATOM 2323 O O . LEU B 1 76 ? -12.438 8.039 3.781 1 98.5 76 LEU B O 1
ATOM 2327 N N . ASN B 1 77 ? -14.273 7.152 2.943 1 96.88 77 ASN B N 1
ATOM 2328 C CA . ASN B 1 77 ? -13.609 6.684 1.733 1 96.88 77 ASN B CA 1
ATOM 2329 C C . ASN B 1 77 ? -14.258 7.258 0.477 1 96.88 77 ASN B C 1
ATOM 2331 O O . ASN B 1 77 ? -14.078 6.723 -0.619 1 96.88 77 ASN B O 1
ATOM 2335 N N . GLY B 1 78 ? -15 8.398 0.626 1 96.56 78 GLY B N 1
ATOM 2336 C CA . GLY B 1 78 ? -15.695 8.992 -0.5 1 96.56 78 GLY B CA 1
ATOM 2337 C C . GLY B 1 78 ? -17.078 8.414 -0.716 1 96.56 78 GLY B C 1
ATOM 2338 O O . GLY B 1 78 ? -17.469 7.449 -0.057 1 96.56 78 GLY B O 1
ATOM 2339 N N . GLU B 1 79 ? -17.828 8.938 -1.695 1 95.94 79 GLU B N 1
ATOM 2340 C CA . GLU B 1 79 ? -19.25 8.617 -1.831 1 95.94 79 GLU B CA 1
ATOM 2341 C C . GLU B 1 79 ? -19.5 7.766 -3.072 1 95.94 79 GLU B C 1
ATOM 2343 O O . GLU B 1 79 ? -20.641 7.332 -3.314 1 95.94 79 GLU B O 1
ATOM 2348 N N . ASN B 1 80 ? -18.562 7.609 -3.871 1 96 80 ASN B N 1
ATOM 2349 C CA . ASN B 1 80 ? -18.641 6.785 -5.07 1 96 80 ASN B CA 1
ATOM 2350 C C . ASN B 1 80 ? -17.281 6.223 -5.457 1 96 80 ASN B C 1
ATOM 2352 O O . ASN B 1 80 ? -16.266 6.539 -4.824 1 96 80 ASN B O 1
ATOM 2356 N N . ASN B 1 81 ? -17.25 5.41 -6.426 1 96 81 ASN B N 1
ATOM 2357 C CA . ASN B 1 81 ? -16.031 4.707 -6.797 1 96 81 ASN B CA 1
ATOM 2358 C C . ASN B 1 81 ? -14.938 5.672 -7.25 1 96 81 ASN B C 1
ATOM 2360 O O . ASN B 1 81 ? -13.758 5.457 -6.969 1 96 81 ASN B O 1
ATOM 2364 N N . ALA B 1 82 ? -15.336 6.703 -7.969 1 96.12 82 ALA B N 1
ATOM 2365 C CA . ALA B 1 82 ? -14.367 7.68 -8.453 1 96.12 82 ALA B CA 1
ATOM 2366 C C . ALA B 1 82 ? -13.672 8.383 -7.293 1 96.12 82 ALA B C 1
ATOM 2368 O O . ALA B 1 82 ? -12.445 8.531 -7.293 1 96.12 82 ALA B O 1
ATOM 2369 N N . GLU B 1 83 ? -14.43 8.805 -6.309 1 97.19 83 GLU B N 1
ATOM 2370 C CA . GLU B 1 83 ? -13.867 9.461 -5.133 1 97.19 83 GLU B CA 1
ATOM 2371 C C . GLU B 1 83 ? -13 8.492 -4.324 1 97.19 83 GLU B C 1
ATOM 2373 O O . GLU B 1 83 ? -11.922 8.859 -3.857 1 97.19 83 GLU B O 1
ATOM 2378 N N . THR B 1 84 ? -13.484 7.289 -4.195 1 98.12 84 THR B N 1
ATOM 2379 C CA . THR B 1 84 ? -12.734 6.277 -3.457 1 98.12 84 THR B CA 1
ATOM 2380 C C . THR B 1 84 ? -11.391 6.008 -4.121 1 98.12 84 THR B C 1
ATOM 2382 O O . THR B 1 84 ? -10.367 5.895 -3.445 1 98.12 84 THR B O 1
ATOM 2385 N N . SER B 1 85 ? -11.383 5.949 -5.426 1 98.19 85 SER B N 1
ATOM 2386 C CA . SER B 1 85 ? -10.156 5.719 -6.18 1 98.19 85 SER B CA 1
ATOM 2387 C C . SER B 1 85 ? -9.18 6.887 -6.027 1 98.19 85 SER B C 1
ATOM 2389 O O . SER B 1 85 ? -7.973 6.684 -5.902 1 98.19 85 SER B O 1
ATOM 2391 N N . TYR B 1 86 ? -9.766 8.055 -6.039 1 97.75 86 TYR B N 1
ATOM 2392 C CA . TYR B 1 86 ? -8.938 9.242 -5.879 1 97.75 86 TYR B CA 1
ATOM 2393 C C . TYR B 1 86 ? -8.273 9.266 -4.508 1 97.75 86 TYR B C 1
ATOM 2395 O O . TYR B 1 86 ? -7.074 9.547 -4.398 1 97.75 86 TYR B O 1
ATOM 2403 N N . VAL B 1 87 ? -9.008 8.953 -3.502 1 98.38 87 VAL B N 1
ATOM 2404 C CA . VAL B 1 87 ? -8.492 8.914 -2.139 1 98.38 87 VAL B CA 1
ATOM 2405 C C . VAL B 1 87 ? -7.41 7.844 -2.021 1 98.38 87 VAL B C 1
ATOM 2407 O O . VAL B 1 87 ? -6.359 8.07 -1.419 1 98.38 87 VAL B O 1
ATOM 2410 N N . ASP B 1 88 ? -7.645 6.719 -2.607 1 98.25 88 ASP B N 1
ATOM 2411 C CA . ASP B 1 88 ? -6.684 5.621 -2.578 1 98.25 88 ASP B CA 1
ATOM 2412 C C . ASP B 1 88 ? -5.391 6.004 -3.297 1 98.25 88 ASP B C 1
ATOM 2414 O O . ASP B 1 88 ? -4.297 5.684 -2.832 1 98.25 88 ASP B O 1
ATOM 2418 N N . MET B 1 89 ? -5.559 6.625 -4.426 1 98.5 89 MET B N 1
ATOM 2419 C CA . MET B 1 89 ? -4.402 7.094 -5.188 1 98.5 89 MET B CA 1
ATOM 2420 C C . MET B 1 89 ? -3.57 8.07 -4.363 1 98.5 89 MET B C 1
ATOM 2422 O O . MET B 1 89 ? -2.346 7.945 -4.301 1 98.5 89 MET B O 1
ATOM 2426 N N . PHE B 1 90 ? -4.195 9.031 -3.715 1 98.75 90 PHE B N 1
ATOM 2427 C CA . PHE B 1 90 ? -3.514 10.008 -2.871 1 98.75 90 PHE B CA 1
ATOM 2428 C C . PHE B 1 90 ? -2.783 9.32 -1.726 1 98.75 90 PHE B C 1
ATOM 2430 O O . PHE B 1 90 ? -1.606 9.586 -1.479 1 98.75 90 PHE B O 1
ATOM 2437 N N . TYR B 1 91 ? -3.496 8.367 -1.117 1 98.88 91 TYR B N 1
ATOM 2438 C CA . TYR B 1 91 ? -2.928 7.602 -0.014 1 98.88 91 TYR B CA 1
ATOM 2439 C C . TYR B 1 91 ? -1.665 6.871 -0.452 1 98.88 91 TYR B C 1
ATOM 2441 O O . TYR B 1 91 ? -0.655 6.883 0.257 1 98.88 91 TYR B O 1
ATOM 2449 N N . GLU B 1 92 ? -1.721 6.23 -1.585 1 98.62 92 GLU B N 1
ATOM 2450 C CA . GLU B 1 92 ? -0.554 5.523 -2.102 1 98.62 92 GLU B CA 1
ATOM 2451 C C . GLU B 1 92 ? 0.606 6.48 -2.357 1 98.62 92 GLU B C 1
ATOM 2453 O O . GLU B 1 92 ? 1.77 6.117 -2.176 1 98.62 92 GLU B O 1
ATOM 2458 N N . GLY B 1 93 ? 0.31 7.684 -2.809 1 98.62 93 GLY B N 1
ATOM 2459 C CA . GLY B 1 93 ? 1.343 8.695 -2.973 1 98.62 93 GLY B CA 1
ATOM 2460 C C . GLY B 1 93 ? 2.014 9.078 -1.669 1 98.62 93 GLY B C 1
ATOM 2461 O O . GLY B 1 93 ? 3.234 9.242 -1.618 1 98.62 93 GLY B O 1
ATOM 2462 N N . ILE B 1 94 ? 1.207 9.211 -0.623 1 98.88 94 ILE B N 1
ATOM 2463 C CA . ILE B 1 94 ? 1.758 9.508 0.694 1 98.88 94 ILE B CA 1
ATOM 2464 C C . ILE B 1 94 ? 2.662 8.367 1.146 1 98.88 94 ILE B C 1
ATOM 2466 O O . ILE B 1 94 ? 3.736 8.602 1.705 1 98.88 94 ILE B O 1
ATOM 2470 N N . ARG B 1 95 ? 2.219 7.125 0.86 1 98.44 95 ARG B N 1
ATOM 2471 C CA . ARG B 1 95 ? 2.988 5.949 1.244 1 98.44 95 ARG B CA 1
ATOM 2472 C C . ARG B 1 95 ? 4.34 5.922 0.539 1 98.44 95 ARG B C 1
ATOM 2474 O O . ARG B 1 95 ? 5.336 5.469 1.107 1 98.44 95 ARG B O 1
ATOM 2481 N N . ASP B 1 96 ? 4.391 6.395 -0.691 1 98.25 96 ASP B N 1
ATOM 2482 C CA . ASP B 1 96 ? 5.66 6.473 -1.409 1 98.25 96 ASP B CA 1
ATOM 2483 C C . ASP B 1 96 ? 6.652 7.367 -0.671 1 98.25 96 ASP B C 1
ATOM 2485 O O . ASP B 1 96 ? 7.82 7.004 -0.507 1 98.25 96 ASP B O 1
ATOM 2489 N N . LEU B 1 97 ? 6.188 8.523 -0.241 1 98.75 97 LEU B N 1
ATOM 2490 C CA . LEU B 1 97 ? 7.039 9.422 0.533 1 98.75 97 LEU B CA 1
ATOM 2491 C C . LEU B 1 97 ? 7.457 8.773 1.85 1 98.75 97 LEU B C 1
ATOM 2493 O O . LEU B 1 97 ? 8.633 8.812 2.223 1 98.75 97 LEU B O 1
ATOM 2497 N N . HIS B 1 98 ? 6.492 8.148 2.518 1 98.69 98 HIS B N 1
ATOM 2498 C CA . HIS B 1 98 ? 6.781 7.535 3.811 1 98.69 98 HIS B CA 1
ATOM 2499 C C . HIS B 1 98 ? 7.82 6.43 3.682 1 98.69 98 HIS B C 1
ATOM 2501 O O . HIS B 1 98 ? 8.68 6.27 4.555 1 98.69 98 HIS B O 1
ATOM 2507 N N . SER B 1 99 ? 7.738 5.672 2.646 1 97.75 99 SER B N 1
ATOM 2508 C CA . SER B 1 99 ? 8.688 4.586 2.416 1 97.75 99 SER B CA 1
ATOM 2509 C C . SER B 1 99 ? 10.102 5.125 2.219 1 97.75 99 SER B C 1
ATOM 2511 O O . SER B 1 99 ? 11.07 4.547 2.725 1 97.75 99 SER B O 1
ATOM 2513 N N . LYS B 1 100 ? 10.234 6.219 1.454 1 97.69 100 LYS B N 1
ATOM 2514 C CA . LYS B 1 100 ? 11.547 6.84 1.269 1 97.69 100 LYS B CA 1
ATOM 2515 C C . LYS B 1 100 ? 12.094 7.379 2.588 1 97.69 100 LYS B C 1
ATOM 2517 O O . LYS B 1 100 ? 13.281 7.234 2.879 1 97.69 100 LYS B O 1
ATOM 2522 N N . TYR B 1 101 ? 11.242 7.938 3.328 1 98.5 101 TYR B N 1
ATOM 2523 C CA . TYR B 1 101 ? 11.609 8.453 4.641 1 98.5 101 TYR B CA 1
ATOM 2524 C C . TYR B 1 101 ? 12.094 7.332 5.551 1 98.5 101 TYR B C 1
ATOM 2526 O O . TYR B 1 101 ? 13.164 7.434 6.16 1 98.5 101 TYR B O 1
ATOM 2534 N N . THR B 1 102 ? 11.297 6.215 5.676 1 97.38 102 THR B N 1
ATOM 2535 C CA . THR B 1 102 ? 11.617 5.137 6.602 1 97.38 102 THR B CA 1
ATOM 2536 C C . THR B 1 102 ? 12.898 4.418 6.172 1 97.38 102 THR B C 1
ATOM 2538 O O . THR B 1 102 ? 13.68 3.979 7.016 1 97.38 102 THR B O 1
ATOM 2541 N N . ARG B 1 103 ? 13.078 4.305 4.855 1 95.38 103 ARG B N 1
ATOM 2542 C CA . ARG B 1 103 ? 14.32 3.717 4.383 1 95.38 103 ARG B CA 1
ATOM 2543 C C . ARG B 1 103 ? 15.523 4.539 4.828 1 95.38 103 ARG B C 1
ATOM 2545 O O . ARG B 1 103 ? 16.516 3.992 5.332 1 95.38 103 ARG B O 1
ATOM 2552 N N . MET B 1 104 ? 15.391 5.844 4.656 1 97.56 104 MET B N 1
ATOM 2553 C CA . MET B 1 104 ? 16.469 6.746 5.051 1 97.56 104 MET B CA 1
ATOM 2554 C C . MET B 1 104 ? 16.688 6.715 6.559 1 97.56 104 MET B C 1
ATOM 2556 O O . MET B 1 104 ? 17.812 6.523 7.027 1 97.56 104 MET B O 1
ATOM 2560 N N . ILE B 1 105 ? 15.617 6.746 7.324 1 97.56 105 ILE B N 1
ATOM 2561 C CA . ILE B 1 105 ? 15.68 6.898 8.773 1 97.56 105 ILE B CA 1
ATOM 2562 C C . ILE B 1 105 ? 16.234 5.625 9.398 1 97.56 105 ILE B C 1
ATOM 2564 O O . ILE B 1 105 ? 17 5.688 10.375 1 97.56 105 ILE B O 1
ATOM 2568 N N . TYR B 1 106 ? 15.953 4.426 8.828 1 95.94 106 TYR B N 1
ATOM 2569 C CA . TYR B 1 106 ? 16.328 3.16 9.445 1 95.94 106 TYR B CA 1
ATOM 2570 C C . TYR B 1 106 ? 17.625 2.625 8.852 1 95.94 106 TYR B C 1
ATOM 2572 O O . TYR B 1 106 ? 18.391 1.937 9.531 1 95.94 106 TYR B O 1
ATOM 2580 N N . GLU B 1 107 ? 17.922 2.988 7.617 1 93.25 107 GLU B N 1
ATOM 2581 C CA . GLU B 1 107 ? 19 2.273 6.945 1 93.25 107 GLU B CA 1
ATOM 2582 C C . GLU B 1 107 ? 20.172 3.205 6.621 1 93.25 107 GLU B C 1
ATOM 2584 O O . GLU B 1 107 ? 21.297 2.756 6.453 1 93.25 107 GLU B O 1
ATOM 2589 N N . ALA B 1 108 ? 19.891 4.52 6.555 1 95.25 108 ALA B N 1
ATOM 2590 C CA . ALA B 1 108 ? 20.938 5.359 5.996 1 95.25 108 ALA B CA 1
ATOM 2591 C C . ALA B 1 108 ? 20.891 6.766 6.59 1 95.25 108 ALA B C 1
ATOM 2593 O O . ALA B 1 108 ? 21.219 7.742 5.914 1 95.25 108 ALA B O 1
ATOM 2594 N N . TYR B 1 109 ? 20.469 6.93 7.785 1 96 109 TYR B N 1
ATOM 2595 C CA . TYR B 1 109 ? 20.219 8.227 8.414 1 96 109 TYR B CA 1
ATOM 2596 C C . TYR B 1 109 ? 21.469 9.102 8.352 1 96 109 TYR B C 1
ATOM 2598 O O . TYR B 1 109 ? 21.406 10.25 7.914 1 96 109 TYR B O 1
ATOM 2606 N N . GLU B 1 110 ? 22.578 8.602 8.672 1 95.75 110 GLU B N 1
ATOM 2607 C CA . GLU B 1 110 ? 23.797 9.391 8.812 1 95.75 110 GLU B CA 1
ATOM 2608 C C . GLU B 1 110 ? 24.297 9.883 7.457 1 95.75 110 GLU B C 1
ATOM 2610 O O . GLU B 1 110 ? 24.828 10.984 7.348 1 95.75 110 GLU B O 1
ATOM 2615 N N . THR B 1 111 ? 24.031 9.117 6.465 1 96.81 111 THR B N 1
ATOM 2616 C CA . THR B 1 111 ? 24.609 9.453 5.172 1 96.81 111 THR B CA 1
ATOM 2617 C C . THR B 1 111 ? 23.578 10.078 4.246 1 96.81 111 THR B C 1
ATOM 2619 O O . THR B 1 111 ? 23.922 10.789 3.305 1 96.81 111 THR B O 1
ATOM 2622 N N . GLN B 1 112 ? 22.297 9.859 4.535 1 97.06 112 GLN B N 1
ATOM 2623 C CA . GLN B 1 112 ? 21.312 10.211 3.518 1 97.06 112 GLN B CA 1
ATOM 2624 C C . GLN B 1 112 ? 20.297 11.219 4.055 1 97.06 112 GLN B C 1
ATOM 2626 O O . GLN B 1 112 ? 19.422 11.688 3.314 1 97.06 112 GLN B O 1
ATOM 2631 N N . LYS B 1 113 ? 20.453 11.641 5.277 1 97.69 113 LYS B N 1
ATOM 2632 C CA . LYS B 1 113 ? 19.5 12.594 5.844 1 97.69 113 LYS B CA 1
ATOM 2633 C C . LYS B 1 113 ? 19.516 13.906 5.062 1 97.69 113 LYS B C 1
ATOM 2635 O O . LYS B 1 113 ? 18.469 14.406 4.664 1 97.69 113 LYS B O 1
ATOM 2640 N N . ASP B 1 114 ? 20.672 14.453 4.844 1 97.62 114 ASP B N 1
ATOM 2641 C CA . ASP B 1 114 ? 20.766 15.75 4.18 1 97.62 114 ASP B CA 1
ATOM 2642 C C . ASP B 1 114 ? 20.297 15.664 2.73 1 97.62 114 ASP B C 1
ATOM 2644 O O . ASP B 1 114 ? 19.469 16.469 2.293 1 97.62 114 ASP B O 1
ATOM 2648 N N . PRO B 1 115 ? 20.797 14.609 1.945 1 98.06 115 PRO B N 1
ATOM 2649 C CA . PRO B 1 115 ? 20.281 14.453 0.588 1 98.06 115 PRO B CA 1
ATOM 2650 C C . PRO B 1 115 ? 18.766 14.266 0.563 1 98.06 115 PRO B C 1
ATOM 2652 O O . PRO B 1 115 ? 18.094 14.758 -0.351 1 98.06 115 PRO B O 1
ATOM 2655 N N . PHE B 1 116 ? 18.25 13.625 1.537 1 98.5 116 PHE B N 1
ATOM 2656 C CA . PHE B 1 116 ? 16.812 13.422 1.605 1 98.5 116 PHE B CA 1
ATOM 2657 C C . PHE B 1 116 ? 16.078 14.75 1.803 1 98.5 116 PHE B C 1
ATOM 2659 O O . PHE B 1 116 ? 15.164 15.086 1.047 1 98.5 116 PHE B O 1
ATOM 2666 N N . ILE B 1 117 ? 16.5 15.555 2.75 1 98.31 117 ILE B N 1
ATOM 2667 C CA . ILE B 1 117 ? 15.859 16.812 3.105 1 98.31 117 ILE B CA 1
ATOM 2668 C C . ILE B 1 117 ? 15.984 17.797 1.946 1 98.31 117 ILE B C 1
ATOM 2670 O O . ILE B 1 117 ? 15.031 18.516 1.617 1 98.31 117 ILE B O 1
ATOM 2674 N N . LYS B 1 118 ? 17.062 17.734 1.256 1 97.94 118 LYS B N 1
ATOM 2675 C CA . LYS B 1 118 ? 17.375 18.766 0.267 1 97.94 118 LYS B CA 1
ATOM 2676 C C . LYS B 1 118 ? 16.781 18.422 -1.096 1 97.94 118 LYS B C 1
ATOM 2678 O O . LYS B 1 118 ? 16.359 19.297 -1.846 1 97.94 118 LYS B O 1
ATOM 2683 N N . ASN B 1 119 ? 16.734 17.109 -1.406 1 98 119 ASN B N 1
ATOM 2684 C CA . ASN B 1 119 ? 16.438 16.734 -2.783 1 98 119 ASN B CA 1
ATOM 2685 C C . ASN B 1 119 ? 15.156 15.906 -2.871 1 98 119 ASN B C 1
ATOM 2687 O O . ASN B 1 119 ? 14.266 16.219 -3.666 1 98 119 ASN B O 1
ATOM 2691 N N . ILE B 1 120 ? 15.039 14.945 -2.02 1 98.44 120 ILE B N 1
ATOM 2692 C CA . ILE B 1 120 ? 13.961 13.977 -2.158 1 98.44 120 ILE B CA 1
ATOM 2693 C C . ILE B 1 120 ? 12.672 14.562 -1.587 1 98.44 120 ILE B C 1
ATOM 2695 O O . ILE B 1 120 ? 11.633 14.57 -2.258 1 98.44 120 ILE B O 1
ATOM 2699 N N . LEU B 1 121 ? 12.703 15.094 -0.34 1 98.75 121 LEU B N 1
ATOM 2700 C CA . LEU B 1 121 ? 11.531 15.547 0.391 1 98.75 121 LEU B CA 1
ATOM 2701 C C . LEU B 1 121 ? 10.805 16.641 -0.374 1 98.75 121 LEU B C 1
ATOM 2703 O O . LEU B 1 121 ? 9.594 16.562 -0.604 1 98.75 121 LEU B O 1
ATOM 2707 N N . PRO B 1 122 ? 11.5 17.672 -0.893 1 98.75 122 PRO B N 1
ATOM 2708 C CA . PRO B 1 122 ? 10.781 18.719 -1.617 1 98.75 122 PRO B CA 1
ATOM 2709 C C . PRO B 1 122 ? 10.125 18.203 -2.898 1 98.75 122 PRO B C 1
ATOM 2711 O O . PRO B 1 122 ? 9.047 18.672 -3.275 1 98.75 122 PRO B O 1
ATOM 2714 N N . GLN B 1 123 ? 10.734 17.234 -3.602 1 98.38 123 GLN B N 1
ATOM 2715 C CA . GLN B 1 123 ? 10.148 16.672 -4.812 1 98.38 123 GLN B CA 1
ATOM 2716 C C . GLN B 1 123 ? 8.867 15.906 -4.5 1 98.38 123 GLN B C 1
ATOM 2718 O O . GLN B 1 123 ? 7.879 16.016 -5.223 1 98.38 123 GLN B O 1
ATOM 2723 N N . GLU B 1 124 ? 8.953 15.164 -3.445 1 98.69 124 GLU B N 1
ATOM 2724 C CA . GLU B 1 124 ? 7.781 14.383 -3.059 1 98.69 124 GLU B CA 1
ATOM 2725 C C . GLU B 1 124 ? 6.652 15.281 -2.566 1 98.69 124 GLU B C 1
ATOM 2727 O O . GLU B 1 124 ? 5.48 15.047 -2.881 1 98.69 124 GLU B O 1
ATOM 2732 N N . LEU B 1 125 ? 6.969 16.312 -1.773 1 98.88 125 LEU B N 1
ATOM 2733 C CA . LEU B 1 125 ? 5.961 17.25 -1.293 1 98.88 125 LEU B CA 1
ATOM 2734 C C . LEU B 1 125 ? 5.328 18.016 -2.453 1 98.88 125 LEU B C 1
ATOM 2736 O O . LEU B 1 125 ? 4.137 18.328 -2.42 1 98.88 125 LEU B O 1
ATOM 2740 N N . ALA B 1 126 ? 6.117 18.281 -3.465 1 98.69 126 ALA B N 1
ATOM 2741 C CA . ALA B 1 126 ? 5.594 18.984 -4.637 1 98.69 126 ALA B CA 1
ATOM 2742 C C . ALA B 1 126 ? 4.52 18.156 -5.336 1 98.69 126 ALA B C 1
ATOM 2744 O O . ALA B 1 126 ? 3.525 18.703 -5.82 1 98.69 126 ALA B O 1
ATOM 2745 N N . LYS B 1 127 ? 4.715 16.891 -5.445 1 98.44 127 LYS B N 1
ATOM 2746 C CA . LYS B 1 127 ? 3.725 16 -6.035 1 98.44 127 LYS B CA 1
ATOM 2747 C C . LYS B 1 127 ? 2.41 16.047 -5.262 1 98.44 127 LYS B C 1
ATOM 2749 O O . LYS B 1 127 ? 1.335 16.141 -5.859 1 98.44 127 LYS B O 1
ATOM 2754 N N . LEU B 1 128 ? 2.51 16 -3.934 1 98.75 128 LEU B N 1
ATOM 2755 C CA . LEU B 1 128 ? 1.327 16 -3.08 1 98.75 128 LEU B CA 1
ATOM 2756 C C . LEU B 1 128 ? 0.628 17.359 -3.133 1 98.75 128 LEU B C 1
ATOM 2758 O O . LEU B 1 128 ? -0.603 17.422 -3.164 1 98.75 128 LEU B O 1
ATOM 2762 N N . GLU B 1 129 ? 1.409 18.438 -3.143 1 98.69 129 GLU B N 1
ATOM 2763 C CA . GLU B 1 129 ? 0.874 19.797 -3.27 1 98.69 129 GLU B CA 1
ATOM 2764 C C . GLU B 1 129 ? 0.071 19.953 -4.555 1 98.69 129 GLU B C 1
ATOM 2766 O O . GLU B 1 129 ? -1.032 20.5 -4.543 1 98.69 129 GLU B O 1
ATOM 2771 N N . LYS B 1 130 ? 0.651 19.438 -5.613 1 98 130 LYS B N 1
ATOM 2772 C CA . LYS B 1 130 ? 0.008 19.531 -6.918 1 98 130 LYS B CA 1
ATOM 2773 C C . LYS B 1 130 ? -1.309 18.766 -6.945 1 98 130 LYS B C 1
ATOM 2775 O O . LYS B 1 130 ? -2.316 19.25 -7.449 1 98 130 LYS B O 1
ATOM 2780 N N . LEU B 1 131 ? -1.302 17.594 -6.434 1 97.88 131 LEU B N 1
ATOM 2781 C CA . LEU B 1 131 ? -2.518 16.797 -6.445 1 97.88 131 LEU B CA 1
ATOM 2782 C C . LEU B 1 131 ? -3.576 17.391 -5.523 1 97.88 131 LEU B C 1
ATOM 2784 O O . LEU B 1 131 ? -4.762 17.406 -5.855 1 97.88 131 LEU B O 1
ATOM 2788 N N . LEU B 1 132 ? -3.174 17.891 -4.355 1 98.25 132 LEU B N 1
ATOM 2789 C CA . LEU B 1 132 ? -4.098 18.5 -3.404 1 98.25 132 LEU B CA 1
ATOM 2790 C C . LEU B 1 132 ? -4.855 19.656 -4.043 1 98.25 132 LEU B C 1
ATOM 2792 O O . LEU B 1 132 ? -6.035 19.875 -3.752 1 98.25 132 LEU B O 1
ATOM 2796 N N . ALA B 1 133 ? -4.246 20.344 -4.941 1 97.62 133 ALA B N 1
ATOM 2797 C CA . ALA B 1 133 ? -4.805 21.531 -5.566 1 97.62 133 ALA B CA 1
ATOM 2798 C C . ALA B 1 133 ? -5.941 21.172 -6.52 1 97.62 133 ALA B C 1
ATOM 2800 O O . ALA B 1 133 ? -6.742 22.031 -6.898 1 97.62 133 ALA B O 1
ATOM 2801 N N . THR B 1 134 ? -6.086 19.906 -6.91 1 95.38 134 THR B N 1
ATOM 2802 C CA . THR B 1 134 ? -6.984 19.516 -7.992 1 95.38 134 THR B CA 1
ATOM 2803 C C . THR B 1 134 ? -8.43 19.469 -7.504 1 95.38 134 THR B C 1
ATOM 2805 O O . THR B 1 134 ? -9.359 19.406 -8.305 1 95.38 134 THR B O 1
ATOM 2808 N N . ARG B 1 135 ? -8.578 19.516 -6.23 1 94.94 135 ARG B N 1
ATOM 2809 C CA . ARG B 1 135 ? -9.93 19.531 -5.676 1 94.94 135 ARG B CA 1
ATOM 2810 C C . ARG B 1 135 ? -10.133 20.75 -4.785 1 94.94 135 ARG B C 1
ATOM 2812 O O . ARG B 1 135 ? -9.438 20.922 -3.783 1 94.94 135 ARG B O 1
ATOM 2819 N N . ASP B 1 136 ? -11.055 21.578 -5.137 1 94.94 136 ASP B N 1
ATOM 2820 C CA . ASP B 1 136 ? -11.398 22.797 -4.422 1 94.94 136 ASP B CA 1
ATOM 2821 C C . ASP B 1 136 ? -10.172 23.672 -4.203 1 94.94 136 ASP B C 1
ATOM 2823 O O . ASP B 1 136 ? -10.016 24.281 -3.141 1 94.94 136 ASP B O 1
ATOM 2827 N N . ASN B 1 137 ? -9.203 23.531 -5.074 1 95.56 137 ASN B N 1
ATOM 2828 C CA . ASN B 1 137 ? -7.973 24.328 -5.047 1 95.56 137 ASN B CA 1
ATOM 2829 C C . ASN B 1 137 ? -7.148 24.031 -3.795 1 95.56 137 ASN B C 1
ATOM 2831 O O . ASN B 1 137 ? -6.398 24.891 -3.326 1 95.56 137 ASN B O 1
ATOM 2835 N N . GLY B 1 138 ? -7.438 22.922 -3.201 1 95.44 138 GLY B N 1
ATOM 2836 C CA . GLY B 1 138 ? -6.648 22.484 -2.057 1 95.44 138 GLY B CA 1
ATOM 2837 C C . GLY B 1 138 ? -6.977 23.25 -0.788 1 95.44 138 GLY B C 1
ATOM 2838 O O . GLY B 1 138 ? -6.191 23.266 0.16 1 95.44 138 GLY B O 1
ATOM 2839 N N . LYS B 1 139 ? -8.156 23.812 -0.757 1 93.69 139 LYS B N 1
ATOM 2840 C CA . LYS B 1 139 ? -8.492 24.703 0.348 1 93.69 139 LYS B CA 1
ATOM 2841 C C . LYS B 1 139 ? -8.906 23.906 1.586 1 93.69 139 LYS B C 1
ATOM 2843 O O . LYS B 1 139 ? -8.805 24.406 2.709 1 93.69 139 LYS B O 1
ATOM 2848 N N . ASN B 1 140 ? -9.406 22.719 1.362 1 94.75 140 ASN B N 1
ATOM 2849 C CA . ASN B 1 140 ? -9.93 21.953 2.484 1 94.75 140 ASN B CA 1
ATOM 2850 C C . ASN B 1 140 ? -9.25 20.594 2.609 1 94.75 140 ASN B C 1
ATOM 2852 O O . ASN B 1 140 ? -8.086 20.516 2.992 1 94.75 140 ASN B O 1
ATOM 2856 N N . PHE B 1 141 ? -9.984 19.562 2.35 1 97.5 141 PHE B N 1
ATOM 2857 C CA . PHE B 1 141 ? -9.453 18.219 2.518 1 97.5 141 PHE B CA 1
ATOM 2858 C C . PHE B 1 141 ? -9.133 17.578 1.166 1 97.5 141 PHE B C 1
ATOM 2860 O O . PHE B 1 141 ? -9.359 18.203 0.121 1 97.5 141 PHE B O 1
ATOM 2867 N N . ILE B 1 142 ? -8.555 16.469 1.166 1 98.25 142 ILE B N 1
ATOM 2868 C CA . ILE B 1 142 ? -8.148 15.734 -0.031 1 98.25 142 ILE B CA 1
ATOM 2869 C C . ILE B 1 142 ? -9.344 15.578 -0.967 1 98.25 142 ILE B C 1
ATOM 2871 O O . ILE B 1 142 ? -9.219 15.75 -2.182 1 98.25 142 ILE B O 1
ATOM 2875 N N . LEU B 1 143 ? -10.516 15.344 -0.418 1 97.12 143 LEU B N 1
ATOM 2876 C CA . LEU B 1 143 ? -11.719 15.195 -1.223 1 97.12 143 LEU B CA 1
ATOM 2877 C C . LEU B 1 143 ? -12.445 16.531 -1.371 1 97.12 143 LEU B C 1
ATOM 2879 O O . LEU B 1 143 ? -13.602 16.562 -1.811 1 97.12 143 LEU B O 1
ATOM 2883 N N . GLY B 1 144 ? -11.812 17.609 -0.991 1 94.5 144 GLY B N 1
ATOM 2884 C CA . GLY B 1 144 ? -12.484 18.906 -0.982 1 94.5 144 GLY B CA 1
ATOM 2885 C C . GLY B 1 144 ? -13.234 19.172 0.305 1 94.5 144 GLY B C 1
ATOM 2886 O O . GLY B 1 144 ? -12.625 19.406 1.351 1 94.5 144 GLY B O 1
ATOM 2887 N N . ASP B 1 145 ? -14.484 18.969 0.274 1 90.19 145 ASP B N 1
ATOM 2888 C CA . ASP B 1 145 ? -15.297 19.391 1.404 1 90.19 145 ASP B CA 1
ATOM 2889 C C . ASP B 1 145 ? -15.523 18.25 2.387 1 90.19 145 ASP B C 1
ATOM 2891 O O . ASP B 1 145 ? -16.078 18.438 3.469 1 90.19 145 ASP B O 1
ATOM 2895 N N . LYS B 1 146 ? -15.031 17.109 2.035 1 94.12 146 LYS B N 1
ATOM 2896 C CA . LYS B 1 146 ? -15.242 15.945 2.885 1 94.12 146 LYS B CA 1
ATOM 2897 C C . LYS B 1 146 ? -13.914 15.352 3.342 1 94.12 146 LYS B C 1
ATOM 2899 O O . LYS B 1 146 ? -12.977 15.234 2.553 1 94.12 146 LYS B O 1
ATOM 2904 N N . ILE B 1 147 ? -13.938 14.977 4.629 1 97.56 147 ILE B N 1
ATOM 2905 C CA . ILE B 1 147 ? -12.734 14.352 5.172 1 97.56 147 ILE B CA 1
ATOM 2906 C C . ILE B 1 147 ? -12.695 12.875 4.777 1 97.56 147 ILE B C 1
ATOM 2908 O O . ILE B 1 147 ? -13.734 12.211 4.723 1 97.56 147 ILE B O 1
ATOM 2912 N N . SER B 1 148 ? -11.547 12.367 4.414 1 98.69 148 SER B N 1
ATOM 2913 C CA . SER B 1 148 ? -11.312 10.953 4.129 1 98.69 148 SER B CA 1
ATOM 2914 C C . SER B 1 148 ? -10.227 10.375 5.031 1 98.69 148 SER B C 1
ATOM 2916 O O . SER B 1 148 ? -9.547 11.117 5.742 1 98.69 148 SER B O 1
ATOM 2918 N N . PHE B 1 149 ? -10 9.047 4.977 1 98.88 149 PHE B N 1
ATOM 2919 C CA . PHE B 1 149 ? -8.977 8.406 5.801 1 98.88 149 PHE B CA 1
ATOM 2920 C C . PHE B 1 149 ? -7.586 8.891 5.41 1 98.88 149 PHE B C 1
ATOM 2922 O O . PHE B 1 149 ? -6.688 8.945 6.25 1 98.88 149 PHE B O 1
ATOM 2929 N N . ALA B 1 150 ? -7.395 9.273 4.176 1 98.88 150 ALA B N 1
ATOM 2930 C CA . ALA B 1 150 ? -6.082 9.688 3.68 1 98.88 150 ALA B CA 1
ATOM 2931 C C . ALA B 1 150 ? -5.656 11.023 4.289 1 98.88 150 ALA B C 1
ATOM 2933 O O . ALA B 1 150 ? -4.469 11.352 4.312 1 98.88 150 ALA B O 1
ATOM 2934 N N . ASP B 1 151 ? -6.637 11.828 4.727 1 98.94 151 ASP B N 1
ATOM 2935 C CA . ASP B 1 151 ? -6.312 13.102 5.363 1 98.94 151 ASP B CA 1
ATOM 2936 C C . ASP B 1 151 ? -5.504 12.891 6.641 1 98.94 151 ASP B C 1
ATOM 2938 O O . ASP B 1 151 ? -4.582 13.648 6.934 1 98.94 151 ASP B O 1
ATOM 2942 N N . TYR B 1 152 ? -5.812 11.836 7.375 1 98.94 152 TYR B N 1
ATOM 2943 C CA . TYR B 1 152 ? -5.098 11.562 8.617 1 98.94 152 TYR B CA 1
ATOM 2944 C C . TYR B 1 152 ? -3.682 11.078 8.328 1 98.94 152 TYR B C 1
ATOM 2946 O O . TYR B 1 152 ? -2.754 11.367 9.086 1 98.94 152 TYR B O 1
ATOM 2954 N N . VAL B 1 153 ? -3.561 10.352 7.262 1 98.94 153 VAL B N 1
ATOM 2955 C CA . VAL B 1 153 ? -2.25 9.867 6.848 1 98.94 153 VAL B CA 1
ATOM 2956 C C . VAL B 1 153 ? -1.382 11.039 6.398 1 98.94 153 VAL B C 1
ATOM 2958 O O . VAL B 1 153 ? -0.213 11.141 6.781 1 98.94 153 VAL B O 1
ATOM 2961 N N . LEU B 1 154 ? -2.012 11.898 5.598 1 98.94 154 LEU B N 1
ATOM 2962 C CA . LEU B 1 154 ? -1.278 13.07 5.133 1 98.94 154 LEU B CA 1
ATOM 2963 C C . LEU B 1 154 ? -0.86 13.953 6.305 1 98.94 154 LEU B C 1
ATOM 2965 O O . LEU B 1 154 ? 0.284 14.406 6.371 1 98.94 154 LEU B O 1
ATOM 2969 N N . PHE B 1 155 ? -1.753 14.188 7.234 1 98.94 155 PHE B N 1
ATOM 2970 C CA . PHE B 1 155 ? -1.456 15.016 8.398 1 98.94 155 PHE B CA 1
ATOM 2971 C C . PHE B 1 155 ? -0.257 14.461 9.164 1 98.94 155 PHE B C 1
ATOM 2973 O O . PHE B 1 155 ? 0.688 15.195 9.453 1 98.94 155 PHE B O 1
ATOM 2980 N N . GLU B 1 156 ? -0.319 13.203 9.461 1 98.94 156 GLU B N 1
ATOM 2981 C CA . GLU B 1 156 ? 0.76 12.586 10.227 1 98.94 156 GLU B CA 1
ATOM 2982 C C . GLU B 1 156 ? 2.08 12.641 9.461 1 98.94 156 GLU B C 1
ATOM 2984 O O . GLU B 1 156 ? 3.131 12.914 10.047 1 98.94 156 GLU B O 1
ATOM 2989 N N . GLU B 1 157 ? 2.012 12.328 8.172 1 98.88 157 GLU B N 1
ATOM 2990 C CA . GLU B 1 157 ? 3.229 12.367 7.367 1 98.88 157 GLU B CA 1
ATOM 2991 C C . GLU B 1 157 ? 3.879 13.75 7.414 1 98.88 157 GLU B C 1
ATOM 2993 O O . GLU B 1 157 ? 5.09 13.867 7.617 1 98.88 157 GLU B O 1
ATOM 2998 N N . LEU B 1 158 ? 3.053 14.789 7.238 1 98.94 158 LEU B N 1
ATOM 2999 C CA . LEU B 1 158 ? 3.572 16.156 7.266 1 98.94 158 LEU B CA 1
ATOM 3000 C C . LEU B 1 158 ? 4.117 16.5 8.648 1 98.94 158 LEU B C 1
ATOM 3002 O O . LEU B 1 158 ? 5.133 17.188 8.766 1 98.94 158 LEU B O 1
ATOM 3006 N N . ASP B 1 159 ? 3.412 16.031 9.656 1 98.69 159 ASP B N 1
ATOM 3007 C CA . ASP B 1 159 ? 3.857 16.281 11.023 1 98.69 159 ASP B CA 1
ATOM 3008 C C . ASP B 1 159 ? 5.242 15.68 11.266 1 98.69 159 ASP B C 1
ATOM 3010 O O . ASP B 1 159 ? 6.113 16.328 11.844 1 98.69 159 ASP B O 1
ATOM 3014 N N . VAL B 1 160 ? 5.5 14.508 10.812 1 98.5 160 VAL B N 1
ATOM 3015 C CA . VAL B 1 160 ? 6.77 13.805 10.961 1 98.5 160 VAL B CA 1
ATOM 3016 C C . VAL B 1 160 ? 7.855 14.531 10.172 1 98.5 160 VAL B C 1
ATOM 3018 O O . VAL B 1 160 ? 8.977 14.711 10.656 1 98.5 160 VAL B O 1
ATOM 3021 N N . GLN B 1 161 ? 7.512 14.945 8.961 1 98.69 161 GLN B N 1
ATOM 3022 C CA . GLN B 1 161 ? 8.5 15.625 8.125 1 98.69 161 GLN B CA 1
ATOM 3023 C C . GLN B 1 161 ? 8.914 16.953 8.742 1 98.69 161 GLN B C 1
ATOM 3025 O O . GLN B 1 161 ? 10.062 17.375 8.602 1 98.69 161 GLN B O 1
ATOM 3030 N N . GLN B 1 162 ? 8.016 17.625 9.461 1 98.25 162 GLN B N 1
ATOM 3031 C CA . GLN B 1 162 ? 8.336 18.891 10.109 1 98.25 162 GLN B CA 1
ATOM 3032 C C . GLN B 1 162 ? 9.273 18.672 11.297 1 98.25 162 GLN B C 1
ATOM 3034 O O . GLN B 1 162 ? 10.031 19.578 11.664 1 98.25 162 GLN B O 1
ATOM 3039 N N . ILE B 1 163 ? 9.203 17.547 11.914 1 97.44 163 ILE B N 1
ATOM 3040 C CA . ILE B 1 163 ? 10.18 17.203 12.953 1 97.44 163 ILE B CA 1
ATOM 3041 C C . ILE B 1 163 ? 11.562 17.062 12.328 1 97.44 163 ILE B C 1
ATOM 3043 O O . ILE B 1 163 ? 12.555 17.547 12.883 1 97.44 163 ILE B O 1
ATOM 3047 N N . LEU B 1 164 ? 11.617 16.406 11.188 1 97.12 164 LEU B N 1
ATOM 3048 C CA . LEU B 1 164 ? 12.883 16.203 10.477 1 97.12 164 LEU B CA 1
ATOM 3049 C C . LEU B 1 164 ? 13.453 17.531 9.992 1 97.12 164 LEU B C 1
ATOM 3051 O O . LEU B 1 164 ? 14.656 17.766 10.117 1 97.12 164 LEU B O 1
ATOM 3055 N N . ASP B 1 165 ? 12.641 18.375 9.43 1 97.81 165 ASP B N 1
ATOM 3056 C CA . ASP B 1 165 ? 12.977 19.703 8.945 1 97.81 165 ASP B CA 1
ATOM 3057 C C . ASP B 1 165 ? 11.812 20.672 9.133 1 97.81 165 ASP B C 1
ATOM 3059 O O . ASP B 1 165 ? 10.891 20.719 8.312 1 97.81 165 ASP B O 1
ATOM 3063 N N . PRO B 1 166 ? 11.859 21.562 10.109 1 97.75 166 PRO B N 1
ATOM 3064 C CA . PRO B 1 166 ? 10.742 22.453 10.438 1 97.75 166 PRO B CA 1
ATOM 3065 C C . PRO B 1 166 ? 10.398 23.406 9.297 1 97.75 166 PRO B C 1
ATOM 3067 O O . PRO B 1 166 ? 9.344 24.047 9.32 1 97.75 166 PRO B O 1
ATOM 3070 N N . HIS B 1 167 ? 11.188 23.484 8.242 1 98.12 167 HIS B N 1
ATOM 3071 C CA . HIS B 1 167 ? 10.969 24.453 7.164 1 98.12 167 HIS B CA 1
ATOM 3072 C C . HIS B 1 167 ? 10.469 23.75 5.898 1 98.12 167 HIS B C 1
ATOM 3074 O O . HIS B 1 167 ? 10.297 24.406 4.859 1 98.12 167 HIS B O 1
ATOM 3080 N N . CYS B 1 168 ? 10.219 22.469 5.977 1 98.62 168 CYS B N 1
ATOM 3081 C CA . CYS B 1 168 ? 10 21.672 4.773 1 98.62 168 CYS B CA 1
ATOM 3082 C C . CYS B 1 168 ? 8.719 22.094 4.066 1 98.62 168 CYS B C 1
ATOM 3084 O O . CYS B 1 168 ? 8.562 21.844 2.869 1 98.62 168 CYS B O 1
ATOM 3086 N N . LEU B 1 169 ? 7.781 22.781 4.766 1 98.75 169 LEU B N 1
ATOM 3087 C CA . LEU B 1 169 ? 6.496 23.094 4.148 1 98.75 169 LEU B CA 1
ATOM 3088 C C . LEU B 1 169 ? 6.461 24.547 3.656 1 98.75 169 LEU B C 1
ATOM 3090 O O . LEU B 1 169 ? 5.461 24.984 3.09 1 98.75 169 LEU B O 1
ATOM 3094 N N . GLU B 1 170 ? 7.469 25.266 3.822 1 98.31 170 GLU B N 1
ATOM 3095 C CA . GLU B 1 170 ? 7.504 26.703 3.525 1 98.31 170 GLU B CA 1
ATOM 3096 C C . GLU B 1 170 ? 7.18 26.969 2.059 1 98.31 170 GLU B C 1
ATOM 3098 O O . GLU B 1 170 ? 6.562 27.984 1.728 1 98.31 170 GLU B O 1
ATOM 3103 N N . LYS B 1 171 ? 7.578 26.094 1.136 1 98.31 171 LYS B N 1
ATOM 3104 C CA . LYS B 1 171 ? 7.355 26.281 -0.294 1 98.31 171 LYS B CA 1
ATOM 3105 C C . LYS B 1 171 ? 6.07 25.609 -0.748 1 98.31 171 LYS B C 1
ATOM 3107 O O . LYS B 1 171 ? 5.785 25.531 -1.945 1 98.31 171 LYS B O 1
ATOM 3112 N N . PHE B 1 172 ? 5.328 25.094 0.173 1 98.69 172 PHE B N 1
ATOM 3113 C CA . PHE B 1 172 ? 4.129 24.328 -0.129 1 98.69 172 PHE B CA 1
ATOM 3114 C C . PHE B 1 172 ? 2.943 24.828 0.683 1 98.69 172 PHE B C 1
ATOM 3116 O O . PHE B 1 172 ? 2.502 24.172 1.625 1 98.69 172 PHE B O 1
ATOM 3123 N N . PRO B 1 173 ? 2.365 25.938 0.253 1 98.56 173 PRO B N 1
ATOM 3124 C CA . PRO B 1 173 ? 1.364 26.641 1.069 1 98.56 173 PRO B CA 1
ATOM 3125 C C . PRO B 1 173 ? 0.091 25.812 1.261 1 98.56 173 PRO B C 1
ATOM 3127 O O . PRO B 1 173 ? -0.565 25.922 2.299 1 98.56 173 PRO B O 1
ATOM 3130 N N . LEU B 1 174 ? -0.291 25.016 0.284 1 98.62 174 LEU B N 1
ATOM 3131 C CA . LEU B 1 174 ? -1.503 24.219 0.442 1 98.62 174 LEU B CA 1
ATOM 3132 C C . LEU B 1 174 ? -1.31 23.141 1.5 1 98.62 174 LEU B C 1
ATOM 3134 O O . LEU B 1 174 ? -2.186 22.922 2.338 1 98.62 174 LEU B O 1
ATOM 3138 N N . LEU B 1 175 ? -0.175 22.484 1.429 1 98.88 175 LEU B N 1
ATOM 3139 C CA . LEU B 1 175 ? 0.118 21.469 2.42 1 98.88 175 LEU B CA 1
ATOM 3140 C C . LEU B 1 175 ? 0.254 22.078 3.812 1 98.88 175 LEU B C 1
ATOM 3142 O O . LEU B 1 175 ? -0.21 21.5 4.797 1 98.88 175 LEU B O 1
ATOM 3146 N N . LYS B 1 176 ? 0.935 23.219 3.863 1 98.75 176 LYS B N 1
ATOM 3147 C CA . LYS B 1 176 ? 1.095 23.922 5.137 1 98.75 176 LYS B CA 1
ATOM 3148 C C . LYS B 1 176 ? -0.26 24.281 5.738 1 98.75 176 LYS B C 1
ATOM 3150 O O . LYS B 1 176 ? -0.511 24.016 6.918 1 98.75 176 LYS B O 1
ATOM 3155 N N . ALA B 1 177 ? -1.104 24.812 4.969 1 98.56 177 ALA B N 1
ATOM 3156 C CA . ALA B 1 177 ? -2.438 25.203 5.422 1 98.56 177 ALA B CA 1
ATOM 3157 C C . ALA B 1 177 ? -3.26 23.969 5.812 1 98.56 177 ALA B C 1
ATOM 3159 O O . ALA B 1 177 ? -3.996 24 6.801 1 98.56 177 ALA B O 1
ATOM 3160 N N . PHE B 1 178 ? -3.186 22.969 4.988 1 98.56 178 PHE B N 1
ATOM 3161 C CA . PHE B 1 178 ? -3.873 21.719 5.277 1 98.56 178 PHE B CA 1
ATOM 3162 C C . PHE B 1 178 ? -3.465 21.172 6.645 1 98.56 178 PHE B C 1
ATOM 3164 O O . PHE B 1 178 ? -4.32 20.797 7.449 1 98.56 178 PHE B O 1
ATOM 3171 N N . HIS B 1 179 ? -2.154 21.109 6.875 1 98.75 179 HIS B N 1
ATOM 3172 C CA . HIS B 1 179 ? -1.628 20.594 8.133 1 98.75 179 HIS B CA 1
ATOM 3173 C C . HIS B 1 179 ? -2.15 21.391 9.32 1 98.75 179 HIS B C 1
ATOM 3175 O O . HIS B 1 179 ? -2.582 20.812 10.32 1 98.75 179 HIS B O 1
ATOM 3181 N N . GLN B 1 180 ? -2.148 22.656 9.195 1 98.31 180 GLN B N 1
ATOM 3182 C CA . GLN B 1 180 ? -2.645 23.547 10.25 1 98.31 180 GLN B CA 1
ATOM 3183 C C . GLN B 1 180 ? -4.141 23.344 10.477 1 98.31 180 GLN B C 1
ATOM 3185 O O . GLN B 1 180 ? -4.594 23.25 11.625 1 98.31 180 GLN B O 1
ATOM 3190 N N . ARG B 1 181 ? -4.902 23.266 9.438 1 97.5 181 ARG B N 1
ATOM 3191 C CA . ARG B 1 181 ? -6.352 23.125 9.516 1 97.5 181 ARG B CA 1
ATOM 3192 C C . ARG B 1 181 ? -6.734 21.828 10.25 1 97.5 181 ARG B C 1
ATOM 3194 O O . ARG B 1 181 ? -7.582 21.859 11.141 1 97.5 181 ARG B O 1
ATOM 3201 N N . LEU B 1 182 ? -6.156 20.766 9.828 1 98.06 182 LEU B N 1
ATOM 3202 C CA . LEU B 1 182 ? -6.484 19.5 10.469 1 98.06 182 LEU B CA 1
ATOM 3203 C C . LEU B 1 182 ? -5.988 19.484 11.914 1 98.06 182 LEU B C 1
ATOM 3205 O O . LEU B 1 182 ? -6.672 18.969 12.805 1 98.06 182 LEU B O 1
ATOM 3209 N N . GLY B 1 183 ? -4.801 20.031 12.125 1 98.12 183 GLY B N 1
ATOM 3210 C CA . GLY B 1 183 ? -4.238 20.094 13.461 1 98.12 183 GLY B CA 1
ATOM 3211 C C . GLY B 1 183 ? -5.055 20.953 14.414 1 98.12 183 GLY B C 1
ATOM 3212 O O . GLY B 1 183 ? -4.996 20.75 15.633 1 98.12 183 GLY B O 1
ATOM 3213 N N . ASP B 1 184 ? -5.852 21.812 13.883 1 97.88 184 ASP B N 1
ATOM 3214 C CA . ASP B 1 184 ? -6.645 22.734 14.695 1 97.88 184 ASP B CA 1
ATOM 3215 C C . ASP B 1 184 ? -8.008 22.141 15.039 1 97.88 184 ASP B C 1
ATOM 3217 O O . ASP B 1 184 ? -8.75 22.688 15.852 1 97.88 184 ASP B O 1
ATOM 3221 N N . LYS B 1 185 ? -8.375 21.047 14.359 1 97.62 185 LYS B N 1
ATOM 3222 C CA . LYS B 1 185 ? -9.602 20.375 14.797 1 97.62 185 LYS B CA 1
ATOM 3223 C C . LYS B 1 185 ? -9.539 20.047 16.281 1 97.62 185 LYS B C 1
ATOM 3225 O O . LYS B 1 185 ? -8.539 19.516 16.766 1 97.62 185 LYS B O 1
ATOM 3230 N N . PRO B 1 186 ? -10.555 20.297 17 1 98.19 186 PRO B N 1
ATOM 3231 C CA . PRO B 1 186 ? -10.492 20.25 18.453 1 98.19 186 PRO B CA 1
ATOM 3232 C C . PRO B 1 186 ? -10 18.906 18.984 1 98.19 186 PRO B C 1
ATOM 3234 O O . PRO B 1 186 ? -9.078 18.859 19.812 1 98.19 186 PRO B O 1
ATOM 3237 N N . LYS B 1 187 ? -10.57 17.844 18.547 1 98.38 187 LYS B N 1
ATOM 3238 C CA . LYS B 1 187 ? -10.188 16.531 19.062 1 98.38 187 LYS B CA 1
ATOM 3239 C C . LYS B 1 187 ? -8.75 16.188 18.672 1 98.38 187 LYS B C 1
ATOM 3241 O O . LYS B 1 187 ? -8.016 15.586 19.453 1 98.38 187 LYS B O 1
ATOM 3246 N N . ILE B 1 188 ? -8.344 16.547 17.469 1 98.69 188 ILE B N 1
ATOM 3247 C CA . ILE B 1 188 ? -6.988 16.297 17 1 98.69 188 ILE B CA 1
ATOM 3248 C C . ILE B 1 188 ? -5.996 17.141 17.781 1 98.69 188 ILE B C 1
ATOM 3250 O O . ILE B 1 188 ? -4.953 16.656 18.219 1 98.69 188 ILE B O 1
ATOM 3254 N N . LYS B 1 189 ? -6.316 18.359 17.938 1 98.62 189 LYS B N 1
ATOM 3255 C CA . LYS B 1 189 ? -5.465 19.297 18.672 1 98.62 189 LYS B CA 1
ATOM 3256 C C . LYS B 1 189 ? -5.184 18.797 20.078 1 98.62 189 LYS B C 1
ATOM 3258 O O . LYS B 1 189 ? -4.031 18.781 20.531 1 98.62 189 LYS B O 1
ATOM 3263 N N . GLU B 1 190 ? -6.266 18.422 20.734 1 98.62 190 GLU B N 1
ATOM 3264 C CA . GLU B 1 190 ? -6.129 17.906 22.094 1 98.62 190 GLU B CA 1
ATOM 3265 C C . GLU B 1 190 ? -5.293 16.625 22.125 1 98.62 190 GLU B C 1
ATOM 3267 O O . GLU B 1 190 ? -4.406 16.484 22.969 1 98.62 190 GLU B O 1
ATOM 3272 N N . TYR B 1 191 ? -5.586 15.758 21.219 1 98.69 191 TYR B N 1
ATOM 3273 C CA . TYR B 1 191 ? -4.871 14.484 21.156 1 98.69 191 TYR B CA 1
ATOM 3274 C C . TYR B 1 191 ? -3.385 14.719 20.891 1 98.69 191 TYR B C 1
ATOM 3276 O O . TYR B 1 191 ? -2.535 14.117 21.562 1 98.69 191 TYR B O 1
ATOM 3284 N N . CYS B 1 192 ? -3.064 15.578 19.953 1 98.44 192 CYS B N 1
ATOM 3285 C CA . CYS B 1 192 ? -1.673 15.82 19.594 1 98.44 192 CYS B CA 1
ATOM 3286 C C . CYS B 1 192 ? -0.928 16.5 20.734 1 98.44 192 CYS B C 1
ATOM 3288 O O . CYS B 1 192 ? 0.259 16.234 20.953 1 98.44 192 CYS B O 1
ATOM 3290 N N . ALA B 1 193 ? -1.577 17.344 21.453 1 98.12 193 ALA B N 1
ATOM 3291 C CA . ALA B 1 193 ? -0.957 17.969 22.625 1 98.12 193 ALA B CA 1
ATOM 3292 C C . ALA B 1 193 ? -0.551 16.938 23.656 1 98.12 193 ALA B C 1
ATOM 3294 O O . ALA B 1 193 ? 0.56 16.984 24.203 1 98.12 193 ALA B O 1
ATOM 3295 N N . LYS B 1 194 ? -1.431 16.031 23.938 1 97.88 194 LYS B N 1
ATOM 3296 C CA . LYS B 1 194 ? -1.154 14.969 24.891 1 97.88 194 LYS B CA 1
ATOM 3297 C C . LYS B 1 194 ? -0.035 14.055 24.391 1 97.88 194 LYS B C 1
ATOM 3299 O O . LYS B 1 194 ? 0.858 13.688 25.156 1 97.88 194 LYS B O 1
ATOM 3304 N N . ARG B 1 195 ? -0.139 13.695 23.109 1 97.31 195 ARG B N 1
ATOM 3305 C CA . ARG B 1 195 ? 0.88 12.852 22.5 1 97.31 195 ARG B CA 1
ATOM 3306 C C . ARG B 1 195 ? 2.256 13.5 22.594 1 97.31 195 ARG B C 1
ATOM 3308 O O . ARG B 1 195 ? 3.236 12.852 22.953 1 97.31 195 ARG B O 1
ATOM 3315 N N . ASN B 1 196 ? 2.301 14.773 22.25 1 96 196 ASN B N 1
ATOM 3316 C CA . ASN B 1 196 ? 3.561 15.508 22.266 1 96 196 ASN B CA 1
ATOM 3317 C C . ASN B 1 196 ? 4.105 15.641 23.688 1 96 196 ASN B C 1
ATOM 3319 O O . ASN B 1 196 ? 5.316 15.547 23.906 1 96 196 ASN B O 1
ATOM 3323 N N . ALA B 1 197 ? 3.24 15.828 24.609 1 97.12 197 ALA B N 1
ATOM 3324 C CA . ALA B 1 197 ? 3.648 15.945 26 1 97.12 197 ALA B CA 1
ATOM 3325 C C . ALA B 1 197 ? 4.246 14.633 26.5 1 97.12 197 ALA B C 1
ATOM 3327 O O . ALA B 1 197 ? 5.164 14.641 27.328 1 97.12 197 ALA B O 1
ATOM 3328 N N . SER B 1 198 ? 3.744 13.531 26 1 95.94 198 SER B N 1
ATOM 3329 C CA . SER B 1 198 ? 4.234 12.219 26.406 1 95.94 198 SER B CA 1
ATOM 3330 C C . SER B 1 198 ? 5.555 11.883 25.719 1 95.94 198 SER B C 1
ATOM 3332 O O . SER B 1 198 ? 6.219 10.914 26.094 1 95.94 198 SER B O 1
ATOM 3334 N N . LYS B 1 199 ? 5.984 12.617 24.766 1 95.25 199 LYS B N 1
ATOM 3335 C CA . LYS B 1 199 ? 7.219 12.445 24 1 95.25 199 LYS B CA 1
ATOM 3336 C C . LYS B 1 199 ? 7.266 11.078 23.328 1 95.25 199 LYS B C 1
ATOM 3338 O O . LYS B 1 199 ? 8.305 10.414 23.328 1 95.25 199 LYS B O 1
ATOM 3343 N N . MET B 1 200 ? 6.102 10.734 22.844 1 94.69 200 MET B N 1
ATOM 3344 C CA . MET B 1 200 ? 6.055 9.484 22.094 1 94.69 200 MET B CA 1
ATOM 3345 C C . MET B 1 200 ? 6.977 9.547 20.875 1 94.69 200 MET B C 1
ATOM 3347 O O . MET B 1 200 ? 6.855 10.445 20.047 1 94.69 200 MET B O 1
ATOM 3351 N N . PRO B 1 201 ? 7.906 8.539 20.812 1 97.25 201 PRO B N 1
ATOM 3352 C CA . PRO B 1 201 ? 8.82 8.586 19.672 1 97.25 201 PRO B CA 1
ATOM 3353 C C . PRO B 1 201 ? 8.109 8.336 18.344 1 97.25 201 PRO B C 1
ATOM 3355 O O . PRO B 1 201 ? 7.121 7.598 18.297 1 97.25 201 PRO B O 1
ATOM 3358 N N . VAL B 1 202 ? 8.664 8.883 17.281 1 98.06 202 VAL B N 1
ATOM 3359 C CA . VAL B 1 202 ? 8.109 8.68 15.945 1 98.06 202 VAL B CA 1
ATOM 3360 C C . VAL B 1 202 ? 8.453 7.273 15.453 1 98.06 202 VAL B C 1
ATOM 3362 O O . VAL B 1 202 ? 7.59 6.555 14.945 1 98.06 202 VAL B O 1
ATOM 3365 N N . ASN B 1 203 ? 9.789 6.973 15.617 1 97.5 203 ASN B N 1
ATOM 3366 C CA . ASN B 1 203 ? 10.32 5.711 15.109 1 97.5 203 ASN B CA 1
ATOM 3367 C C . ASN B 1 203 ? 10.883 4.848 16.234 1 97.5 203 ASN B C 1
ATOM 3369 O O . ASN B 1 203 ? 11.242 5.359 17.297 1 97.5 203 ASN B O 1
ATOM 3373 N N . GLY B 1 204 ? 11.016 3.58 15.977 1 94.56 204 GLY B N 1
ATOM 3374 C CA . GLY B 1 204 ? 11.461 2.623 16.969 1 94.56 204 GLY B CA 1
ATOM 3375 C C . GLY B 1 204 ? 12.969 2.596 17.141 1 94.56 204 GLY B C 1
ATOM 3376 O O . GLY B 1 204 ? 13.492 1.961 18.062 1 94.56 204 GLY B O 1
ATOM 3377 N N . ASN B 1 205 ? 13.672 3.371 16.328 1 92.94 205 ASN B N 1
ATOM 3378 C CA . ASN B 1 205 ? 15.125 3.318 16.391 1 92.94 205 ASN B CA 1
ATOM 3379 C C . ASN B 1 205 ? 15.711 4.547 17.078 1 92.94 205 ASN B C 1
ATOM 3381 O O . ASN B 1 205 ? 16.906 4.797 17 1 92.94 205 ASN B O 1
ATOM 3385 N N . GLY B 1 206 ? 14.852 5.328 17.625 1 88.88 206 GLY B N 1
ATOM 3386 C CA . GLY B 1 206 ? 15.273 6.484 18.391 1 88.88 206 GLY B CA 1
ATOM 3387 C C . GLY B 1 206 ? 15.594 7.691 17.531 1 88.88 206 GLY B C 1
ATOM 3388 O O . GLY B 1 206 ? 16.016 8.734 18.047 1 88.88 206 GLY B O 1
ATOM 3389 N N . LYS B 1 207 ? 15.398 7.516 16.266 1 90.31 207 LYS B N 1
ATOM 3390 C CA . LYS B 1 207 ? 15.648 8.633 15.352 1 90.31 207 LYS B CA 1
ATOM 3391 C C . LYS B 1 207 ? 14.336 9.203 14.805 1 90.31 207 LYS B C 1
ATOM 3393 O O . LYS B 1 207 ? 13.328 8.5 14.75 1 90.31 207 LYS B O 1
ATOM 3398 N N . GLN B 1 208 ? 14.359 10.445 14.555 1 88.75 208 GLN B N 1
ATOM 3399 C CA . GLN B 1 208 ? 13.18 11.062 13.953 1 88.75 208 GLN B CA 1
ATOM 3400 C C . GLN B 1 208 ? 13.555 12.32 13.172 1 88.75 208 GLN B C 1
ATOM 3402 O O . GLN B 1 208 ? 14.617 12.906 13.398 1 88.75 208 GLN B O 1
#